Protein AF-0000000071357771 (afdb_homodimer)

Foldseek 3Di:
DAEEEEEEDELLLLLLQLQQVVLCVVAPVRHAYEYEYAFDDDPVDDPVVSVHHYHYLVNLPDDLPLVQQPDDRVQVRLLCVLVVVVSVCVVPHQQYKYKYAYSQKGFFHHCVVVVVLCVQFFKEWEFLEQDDDPDDALLVVCCQQANRTDVSIMMGHHDPLRVVVSVVQNVCSSHQQDPDRVVQHHGRHRVCNCVVVPGPRYHYDNQCLPADDDSYVVPWAWDDDPNFIATPDPVRGNGMYRQEQDDAPDQDSHPPPPDPPPNVVPRVVSSVVSNVSSVSSVVSVSVVRNPDDGPRRGHADPPPPGPCPCVSVVVPPPVPPPPD/DAEEEEEEDELLLLLLQLQQVVLCVVAPVRHAYEYEYAFDDDPVDDPVVSVHHYHYLVNLPDDLPLVQQPFFRVQVRLLCVLVVVVSVCVVPHQQYKYKYAYSNKGFFHHCVVVVVLCVQFFKEWEFLEQDDDPDDALLVVCCQQANRTDVSIMMGHHDPLRVVVSVVQNVCSSPQQDDDRVVQHHGRHRVCNCVVVPGPRYHYDNQCLPADDDSYVVPWAWDDDPNFIATPDPVRGNGMYRQEQDDAPDQDSHPPDPDPPPNVVVRVVSSVVSNVSSVSSVVSVSVVRNPDDGPRRGHADPVPPGPCVLVSVVVPPPVPPPPD

Structure (mmCIF, N/CA/C/O backbone):
data_AF-0000000071357771-model_v1
#
loop_
_entity.id
_entity.type
_entity.pdbx_description
1 polymer 'Glycosyl transferase'
#
loop_
_atom_site.group_PDB
_atom_site.id
_atom_site.type_symbol
_atom_site.label_atom_id
_atom_site.label_alt_id
_atom_site.label_comp_id
_atom_site.label_asym_id
_atom_site.label_entity_id
_atom_site.label_seq_id
_atom_site.pdbx_PDB_ins_code
_atom_site.Cartn_x
_atom_site.Cartn_y
_atom_site.Cartn_z
_atom_site.occupancy
_atom_site.B_iso_or_equiv
_atom_site.auth_seq_id
_atom_site.auth_comp_id
_atom_site.auth_asym_id
_atom_site.auth_atom_id
_atom_site.pdbx_PDB_model_num
ATOM 1 N N . MET A 1 1 ? -9.508 32.438 -7.82 1 89.81 1 MET A N 1
ATOM 2 C CA . MET A 1 1 ? -9.391 31.109 -7.25 1 89.81 1 MET A CA 1
ATOM 3 C C . MET A 1 1 ? -8.984 31.188 -5.781 1 89.81 1 MET A C 1
ATOM 5 O O . MET A 1 1 ? -7.984 31.812 -5.438 1 89.81 1 MET A O 1
ATOM 9 N N . SER A 1 2 ? -9.867 30.719 -4.891 1 96.31 2 SER A N 1
ATOM 10 C CA . SER A 1 2 ? -9.562 30.672 -3.465 1 96.31 2 SER A CA 1
ATOM 11 C C . SER A 1 2 ? -8.516 29.609 -3.15 1 96.31 2 SER A C 1
ATOM 13 O O . SER A 1 2 ? -8.562 28.516 -3.709 1 96.31 2 SER A O 1
ATOM 15 N N . LYS A 1 3 ? -7.551 30 -2.371 1 98.75 3 LYS A N 1
ATOM 16 C CA . LYS A 1 3 ? -6.535 29.062 -1.897 1 98.75 3 LYS A CA 1
ATOM 17 C C . LYS A 1 3 ? -6.59 28.922 -0.38 1 98.75 3 LYS A C 1
ATOM 19 O O . LYS A 1 3 ? -6.199 29.828 0.355 1 98.75 3 LYS A O 1
ATOM 24 N N . ILE A 1 4 ? -7.027 27.75 0.014 1 98.88 4 ILE A N 1
ATOM 25 C CA . ILE A 1 4 ? -7.27 27.5 1.43 1 98.88 4 ILE A CA 1
ATOM 26 C C . ILE A 1 4 ? -6.242 26.5 1.957 1 98.88 4 ILE A C 1
ATOM 28 O O . ILE A 1 4 ? -5.992 25.469 1.33 1 98.88 4 ILE A O 1
ATOM 32 N N . ILE A 1 5 ? -5.609 26.828 3.045 1 98.94 5 ILE A N 1
ATOM 33 C CA . ILE A 1 5 ? -4.773 25.891 3.801 1 98.94 5 ILE A CA 1
ATOM 34 C C . ILE A 1 5 ? -5.367 25.688 5.191 1 98.94 5 ILE A C 1
ATOM 36 O O . ILE A 1 5 ? -5.801 26.641 5.84 1 98.94 5 ILE A O 1
ATOM 40 N N . PHE A 1 6 ? -5.422 24.453 5.625 1 98.94 6 PHE A N 1
ATOM 41 C CA . PHE A 1 6 ? -5.863 24.25 7 1 98.94 6 PHE A CA 1
ATOM 42 C C . PHE A 1 6 ? -5.066 23.125 7.664 1 98.94 6 PHE A C 1
ATOM 44 O O . PHE A 1 6 ? -4.391 22.359 6.98 1 98.94 6 PHE A O 1
ATOM 51 N N . THR A 1 7 ? -5.047 23.109 8.93 1 98.94 7 THR A N 1
ATOM 52 C CA . THR A 1 7 ? -4.5 22.047 9.766 1 98.94 7 THR A CA 1
ATOM 53 C C . THR A 1 7 ? -5.523 21.594 10.797 1 98.94 7 THR A C 1
ATOM 55 O O . THR A 1 7 ? -6.59 22.188 10.93 1 98.94 7 THR A O 1
ATOM 58 N N . LEU A 1 8 ? -5.266 20.469 11.383 1 98.88 8 LEU A N 1
ATOM 59 C CA . LEU A 1 8 ? -6.125 19.906 12.414 1 98.88 8 LEU A CA 1
ATOM 60 C C . LEU A 1 8 ? -5.32 19.578 13.672 1 98.88 8 LEU A C 1
ATOM 62 O O . LEU A 1 8 ? -4.242 18.984 13.586 1 98.88 8 LEU A O 1
ATOM 66 N N . CYS A 1 9 ? -5.844 19.938 14.758 1 98.12 9 CYS A N 1
ATOM 67 C CA . CYS A 1 9 ? -5.215 19.516 16 1 98.12 9 CYS A CA 1
ATOM 68 C C . CYS A 1 9 ? -6.129 19.781 17.188 1 98.12 9 CYS A C 1
ATOM 70 O O . CYS A 1 9 ? -7.133 20.484 17.062 1 98.12 9 CYS A O 1
ATOM 72 N N . SER A 1 10 ? -5.828 19.141 18.25 1 98.25 10 SER A N 1
ATOM 73 C CA . SER A 1 10 ? -6.418 19.453 19.547 1 98.25 10 SER A CA 1
ATOM 74 C C . SER A 1 10 ? -5.633 20.547 20.266 1 98.25 10 SER A C 1
ATOM 76 O O . SER A 1 10 ? -4.598 21 19.766 1 98.25 10 SER A O 1
ATOM 78 N N . ASN A 1 11 ? -6.152 20.953 21.391 1 98.06 11 ASN A N 1
ATOM 79 C CA . ASN A 1 11 ? -5.582 22.078 22.125 1 98.06 11 ASN A CA 1
ATOM 80 C C . ASN A 1 11 ? -4.113 21.844 22.453 1 98.06 11 ASN A C 1
ATOM 82 O O . ASN A 1 11 ? -3.314 22.781 22.469 1 98.06 11 ASN A O 1
ATOM 86 N N . ASN A 1 12 ? -3.744 20.641 22.672 1 96.69 12 ASN A N 1
ATOM 87 C CA . ASN A 1 12 ? -2.404 20.312 23.141 1 96.69 12 ASN A CA 1
ATOM 88 C C . ASN A 1 12 ? -1.365 20.469 22.031 1 96.69 12 ASN A C 1
ATOM 90 O O . ASN A 1 12 ? -0.162 20.391 22.297 1 96.69 12 ASN A O 1
ATOM 94 N N . TYR A 1 13 ? -1.82 20.781 20.797 1 97.12 13 TYR A N 1
ATOM 95 C CA . TYR A 1 13 ? -0.889 20.859 19.672 1 97.12 13 TYR A CA 1
ATOM 96 C C . TYR A 1 13 ? -0.92 22.25 19.047 1 97.12 13 TYR A C 1
ATOM 98 O O . TYR A 1 13 ? -0.437 22.453 17.922 1 97.12 13 TYR A O 1
ATOM 106 N N . LEU A 1 14 ? -1.442 23.219 19.734 1 98.25 14 LEU A N 1
ATOM 107 C CA . LEU A 1 14 ? -1.667 24.547 19.172 1 98.25 14 LEU A CA 1
ATOM 108 C C . LEU A 1 14 ? -0.347 25.281 18.969 1 98.25 14 LEU A C 1
ATOM 110 O O . LEU A 1 14 ? -0.247 26.172 18.125 1 98.25 14 LEU A O 1
ATOM 114 N N . ALA A 1 15 ? 0.716 24.922 19.734 1 97.88 15 ALA A N 1
ATOM 115 C CA . ALA A 1 15 ? 2.025 25.516 19.5 1 97.88 15 ALA A CA 1
ATOM 116 C C . ALA A 1 15 ? 2.537 25.172 18.094 1 97.88 15 ALA A C 1
ATOM 118 O O . ALA A 1 15 ? 3.072 26.031 17.391 1 97.88 15 ALA A O 1
ATOM 119 N N . HIS A 1 16 ? 2.332 23.906 17.734 1 98.25 16 HIS A N 1
ATOM 120 C CA . HIS A 1 16 ? 2.725 23.453 16.406 1 98.25 16 HIS A CA 1
ATOM 121 C C . HIS A 1 16 ? 1.923 24.156 15.312 1 98.25 16 HIS A C 1
ATOM 123 O O . HIS A 1 16 ? 2.492 24.656 14.336 1 98.25 16 HIS A O 1
ATOM 129 N N . ALA A 1 17 ? 0.675 24.266 15.539 1 98.75 17 ALA A N 1
ATOM 130 C CA . ALA A 1 17 ? -0.207 24.922 14.57 1 98.75 17 ALA A CA 1
ATOM 131 C C . ALA A 1 17 ? 0.162 26.391 14.391 1 98.75 17 ALA A C 1
ATOM 133 O O . ALA A 1 17 ? 0.101 26.906 13.281 1 98.75 17 ALA A O 1
ATOM 134 N N . ARG A 1 18 ? 0.498 27.016 15.461 1 98.5 18 ARG A N 1
ATOM 135 C CA . ARG A 1 18 ? 0.896 28.422 15.414 1 98.5 18 ARG A CA 1
ATOM 136 C C . ARG A 1 18 ? 2.139 28.609 14.555 1 98.5 18 ARG A C 1
ATOM 138 O O . ARG A 1 18 ? 2.203 29.531 13.742 1 98.5 18 ARG A O 1
ATOM 145 N N . ILE A 1 19 ? 3.1 27.75 14.727 1 98.62 19 ILE A N 1
ATOM 146 C CA . ILE A 1 19 ? 4.336 27.828 13.961 1 98.62 19 ILE A CA 1
ATOM 147 C C . ILE A 1 19 ? 4.039 27.609 12.477 1 98.62 19 ILE A C 1
ATOM 149 O O . ILE A 1 19 ? 4.57 28.328 11.625 1 98.62 19 ILE A O 1
ATOM 153 N N . LEU A 1 20 ? 3.199 26.625 12.18 1 98.88 20 LEU A N 1
ATOM 154 C CA . LEU A 1 20 ? 2.768 26.438 10.797 1 98.88 20 LEU A CA 1
ATOM 155 C C . LEU A 1 20 ? 2.133 27.703 10.25 1 98.88 20 LEU A C 1
ATOM 157 O O . LEU A 1 20 ? 2.508 28.172 9.172 1 98.88 20 LEU A O 1
ATOM 161 N N . GLY A 1 21 ? 1.25 28.297 10.969 1 98.75 21 GLY A N 1
ATOM 162 C CA . GLY A 1 21 ? 0.595 29.531 10.547 1 98.75 21 GLY A CA 1
ATOM 163 C C . GLY A 1 21 ? 1.565 30.656 10.281 1 98.75 21 GLY A C 1
ATOM 164 O O . GLY A 1 21 ? 1.44 31.375 9.281 1 98.75 21 GLY A O 1
ATOM 165 N N . GLU A 1 22 ? 2.498 30.844 11.18 1 98.5 22 GLU A N 1
ATOM 166 C CA . GLU A 1 22 ? 3.504 31.891 11.023 1 98.5 22 GLU A CA 1
ATOM 167 C C . GLU A 1 22 ? 4.332 31.688 9.766 1 98.5 22 GLU A C 1
ATOM 169 O O . GLU A 1 22 ? 4.629 32.656 9.039 1 98.5 22 GLU A O 1
ATOM 174 N N . SER A 1 23 ? 4.676 30.469 9.531 1 98.75 23 SER A N 1
ATOM 175 C CA . SER A 1 23 ? 5.457 30.172 8.336 1 98.75 23 SER A CA 1
ATOM 176 C C . SER A 1 23 ? 4.633 30.406 7.07 1 98.75 23 SER A C 1
ATOM 178 O O . SER A 1 23 ? 5.168 30.859 6.055 1 98.75 23 SER A O 1
ATOM 180 N N . LEU A 1 24 ? 3.379 30.125 7.113 1 98.81 24 LEU A N 1
ATOM 181 C CA . LEU A 1 24 ? 2.506 30.328 5.961 1 98.81 24 LEU A CA 1
ATOM 182 C C . LEU A 1 24 ? 2.295 31.812 5.68 1 98.81 24 LEU A C 1
ATOM 184 O O . LEU A 1 24 ? 2.158 32.219 4.523 1 98.81 24 LEU A O 1
ATOM 188 N N . ARG A 1 25 ? 2.262 32.594 6.715 1 98.19 25 ARG A N 1
ATOM 189 C CA . ARG A 1 25 ? 2.135 34.031 6.531 1 98.19 25 ARG A CA 1
ATOM 190 C C . ARG A 1 25 ? 3.299 34.594 5.715 1 98.19 25 ARG A C 1
ATOM 192 O O . ARG A 1 25 ? 3.119 35.5 4.91 1 98.19 25 ARG A O 1
ATOM 199 N N . VAL A 1 26 ? 4.391 34.031 5.879 1 98.12 26 VAL A N 1
ATOM 200 C CA . VAL A 1 26 ? 5.602 34.469 5.207 1 98.12 26 VAL A CA 1
ATOM 201 C C . VAL A 1 26 ? 5.656 33.906 3.793 1 98.12 26 VAL A C 1
ATOM 203 O O . VAL A 1 26 ? 5.926 34.625 2.832 1 98.12 26 VAL A O 1
ATOM 206 N N . HIS A 1 27 ? 5.328 32.656 3.629 1 98.62 27 HIS A N 1
ATOM 207 C CA . HIS A 1 27 ? 5.688 31.953 2.402 1 98.62 27 HIS A CA 1
ATOM 208 C C . HIS A 1 27 ? 4.461 31.703 1.528 1 98.62 27 HIS A C 1
ATOM 210 O O . HIS A 1 27 ? 4.594 31.328 0.364 1 98.62 27 HIS A O 1
ATOM 216 N N . ALA A 1 28 ? 3.285 31.906 2.123 1 98.5 28 ALA A N 1
ATOM 217 C CA . ALA A 1 28 ? 2.047 31.719 1.372 1 98.5 28 ALA A CA 1
ATOM 218 C C . ALA A 1 28 ? 1.056 32.844 1.658 1 98.5 28 ALA A C 1
ATOM 220 O O . ALA A 1 28 ? -0.096 32.594 2.018 1 98.5 28 ALA A O 1
ATOM 221 N N . PRO A 1 29 ? 1.434 34.062 1.367 1 97.56 29 PRO A N 1
ATOM 222 C CA . PRO A 1 29 ? 0.57 35.188 1.707 1 97.56 29 PRO A CA 1
ATOM 223 C C . PRO A 1 29 ? -0.703 35.219 0.865 1 97.56 29 PRO A C 1
ATOM 225 O O . PRO A 1 29 ? -1.664 35.906 1.229 1 97.56 29 PRO A O 1
ATOM 228 N N . ASP A 1 30 ? -0.724 34.531 -0.19 1 97.44 30 ASP A N 1
ATOM 229 C CA . ASP A 1 30 ? -1.882 34.531 -1.079 1 97.44 30 ASP A CA 1
ATOM 230 C C . ASP A 1 30 ? -2.9 33.469 -0.651 1 97.44 30 ASP A C 1
ATOM 232 O O . ASP A 1 30 ? -3.955 33.344 -1.274 1 97.44 30 ASP A O 1
ATOM 236 N N . CYS A 1 31 ? -2.602 32.719 0.423 1 98.56 31 CYS A N 1
ATOM 237 C CA . CYS A 1 31 ? -3.494 31.688 0.921 1 98.56 31 CYS A CA 1
ATOM 238 C C . CYS A 1 31 ? -4.156 32.125 2.227 1 98.56 31 CYS A C 1
ATOM 240 O O . CYS A 1 31 ? -3.625 32.969 2.947 1 98.56 31 CYS A O 1
ATOM 242 N N . GLN A 1 32 ? -5.328 31.594 2.42 1 98.62 32 GLN A N 1
ATOM 243 C CA . GLN A 1 32 ? -5.996 31.734 3.709 1 98.62 32 GLN A CA 1
ATOM 244 C C . GLN A 1 32 ? -5.754 30.516 4.59 1 98.62 32 GLN A C 1
ATOM 246 O O . GLN A 1 32 ? -5.918 29.375 4.141 1 98.62 32 GLN A O 1
ATOM 251 N N . PHE A 1 33 ? -5.363 30.797 5.828 1 98.75 33 PHE A N 1
ATOM 252 C CA . PHE A 1 33 ? -5.016 29.703 6.73 1 98.75 33 PHE A CA 1
ATOM 253 C C . PHE A 1 33 ? -6.07 29.547 7.816 1 98.75 33 PHE A C 1
ATOM 255 O O . PHE A 1 33 ? -6.523 30.531 8.398 1 98.75 33 PHE A O 1
ATOM 262 N N . TYR A 1 34 ? -6.492 28.281 8.07 1 98.94 34 TYR A N 1
ATOM 263 C CA . TYR A 1 34 ? -7.477 27.922 9.086 1 98.94 34 TYR A CA 1
ATOM 264 C C . TYR A 1 34 ? -6.945 26.828 10 1 98.94 34 TYR A C 1
ATOM 266 O O . TYR A 1 34 ? -6.137 26 9.586 1 98.94 34 TYR A O 1
ATOM 274 N N . ILE A 1 35 ? -7.387 26.859 11.258 1 98.94 35 ILE A N 1
ATOM 275 C CA . ILE A 1 35 ? -7.125 25.781 12.195 1 98.94 35 ILE A CA 1
ATOM 276 C C . ILE A 1 35 ? -8.43 25.062 12.539 1 98.94 35 ILE A C 1
ATOM 278 O O . ILE A 1 35 ? -9.336 25.672 13.125 1 98.94 35 ILE A O 1
ATOM 282 N N . GLY A 1 36 ? -8.555 23.844 12.094 1 98.88 36 GLY A N 1
ATOM 283 C CA . GLY A 1 36 ? -9.633 23 12.602 1 98.88 36 GLY A CA 1
ATOM 284 C C . GLY A 1 36 ? -9.367 22.484 14 1 98.88 36 GLY A C 1
ATOM 285 O O . GLY A 1 36 ? -8.414 21.734 14.219 1 98.88 36 GLY A O 1
ATOM 286 N N . LEU A 1 37 ? -10.18 22.891 14.914 1 98.88 37 LEU A N 1
ATOM 287 C CA . LEU A 1 37 ? -10.008 22.469 16.312 1 98.88 37 LEU A CA 1
ATOM 288 C C . LEU A 1 37 ? -10.773 21.188 16.594 1 98.88 37 LEU A C 1
ATOM 290 O O . LEU A 1 37 ? -12.008 21.188 16.609 1 98.88 37 LEU A O 1
ATOM 294 N N . VAL A 1 38 ? -10.031 20.172 16.828 1 98.62 38 VAL A N 1
ATOM 295 C CA . VAL A 1 38 ? -10.609 18.875 17.172 1 98.62 38 VAL A CA 1
ATOM 296 C C . VAL A 1 38 ? -10.586 18.672 18.688 1 98.62 38 VAL A C 1
ATOM 298 O O . VAL A 1 38 ? -9.898 17.781 19.188 1 98.62 38 VAL A O 1
ATOM 301 N N . ASP A 1 39 ? -11.25 19.484 19.297 1 98.38 39 ASP A N 1
ATOM 302 C CA . ASP A 1 39 ? -11.367 19.578 20.75 1 98.38 39 ASP A CA 1
ATOM 303 C C . ASP A 1 39 ? -12.484 20.531 21.141 1 98.38 39 ASP A C 1
ATOM 305 O O . ASP A 1 39 ? -13.141 21.125 20.281 1 98.38 39 ASP A O 1
ATOM 309 N N . GLU A 1 40 ? -12.711 20.609 22.484 1 98 40 GLU A N 1
ATOM 310 C CA . GLU A 1 40 ? -13.602 21.641 23.016 1 98 40 GLU A CA 1
ATOM 311 C C . GLU A 1 40 ? -12.852 22.953 23.234 1 98 40 GLU A C 1
ATOM 313 O O . GLU A 1 40 ? -11.625 22.969 23.375 1 98 40 GLU A O 1
ATOM 318 N N . TRP A 1 41 ? -13.648 24.062 23.156 1 98 41 TRP A N 1
ATOM 319 C CA . TRP A 1 41 ? -13.047 25.328 23.547 1 98 41 TRP A CA 1
ATOM 320 C C . TRP A 1 41 ? -12.508 25.266 24.969 1 98 41 TRP A C 1
ATOM 322 O O . TRP A 1 41 ? -13.156 24.703 25.859 1 98 41 TRP A O 1
ATOM 332 N N . ASP A 1 42 ? -11.336 25.766 25.156 1 97.56 42 ASP A N 1
ATOM 333 C CA . ASP A 1 42 ? -10.719 25.906 26.469 1 97.56 42 ASP A CA 1
ATOM 334 C C . ASP A 1 42 ? -10.641 27.375 26.891 1 97.56 42 ASP A C 1
ATOM 336 O O . ASP A 1 42 ? -10 28.188 26.234 1 97.56 42 ASP A O 1
ATOM 340 N N . VAL A 1 43 ? -11.18 27.703 28 1 96.31 43 VAL A N 1
ATOM 341 C CA . VAL A 1 43 ? -11.305 29.078 28.469 1 96.31 43 VAL A CA 1
ATOM 342 C C . VAL A 1 43 ? -9.922 29.641 28.766 1 96.31 43 VAL A C 1
ATOM 344 O O . VAL A 1 43 ? -9.734 30.859 28.75 1 96.31 43 VAL A O 1
ATOM 347 N N . ALA A 1 44 ? -9.031 28.766 29 1 96.19 44 ALA A N 1
ATOM 348 C CA . ALA A 1 44 ? -7.684 29.203 29.344 1 96.19 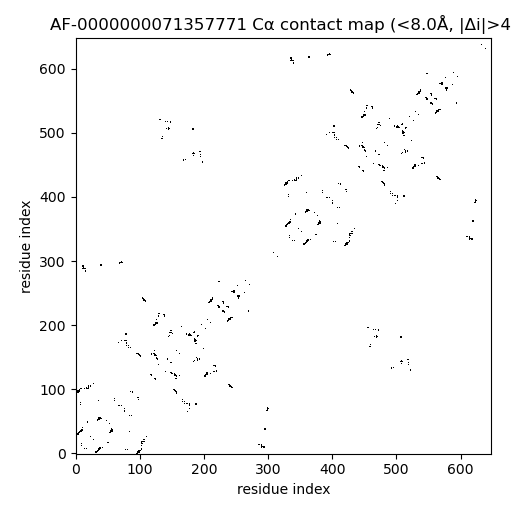44 ALA A CA 1
ATOM 349 C C . ALA A 1 44 ? -6.914 29.656 28.094 1 96.19 44 ALA A C 1
ATOM 351 O O . ALA A 1 44 ? -5.863 30.281 28.203 1 96.19 44 ALA A O 1
ATOM 352 N N . ILE A 1 45 ? -7.445 29.359 26.953 1 97.56 45 ILE A N 1
ATOM 353 C CA . ILE A 1 45 ? -6.723 29.609 25.719 1 97.56 45 ILE A CA 1
ATOM 354 C C . ILE A 1 45 ? -7.324 30.828 25 1 97.56 45 ILE A C 1
ATOM 356 O O . ILE A 1 45 ? -8.547 30.906 24.844 1 97.56 45 ILE A O 1
ATOM 360 N N . ASP A 1 46 ? -6.477 31.797 24.625 1 97.38 46 ASP A N 1
ATOM 361 C CA . ASP A 1 46 ? -6.883 32.875 23.734 1 97.38 46 ASP A CA 1
ATOM 362 C C . ASP A 1 46 ? -6.695 32.469 22.266 1 97.38 46 ASP A C 1
ATOM 364 O O . ASP A 1 46 ? -5.641 32.719 21.688 1 97.38 46 ASP A O 1
ATOM 368 N N . TYR A 1 47 ? -7.711 31.984 21.672 1 97.88 47 TYR A N 1
ATOM 369 C CA . TYR A 1 47 ? -7.633 31.453 20.312 1 97.88 47 TYR A CA 1
ATOM 370 C C . TYR A 1 47 ? -7.383 32.594 19.312 1 97.88 47 TYR A C 1
ATOM 372 O O . TYR A 1 47 ? -6.898 32.344 18.203 1 97.88 47 TYR A O 1
ATOM 380 N N . ASN A 1 48 ? -7.703 33.781 19.609 1 96.06 48 ASN A N 1
ATOM 381 C CA . ASN A 1 48 ? -7.469 34.906 18.719 1 96.06 48 ASN A CA 1
ATOM 382 C C . ASN A 1 48 ? -5.977 35.188 18.531 1 96.06 48 ASN A C 1
ATOM 384 O O . ASN A 1 48 ? -5.566 35.719 17.516 1 96.06 48 ASN A O 1
ATOM 388 N N . SER A 1 49 ? -5.227 34.75 19.469 1 95.56 49 SER A N 1
ATOM 389 C CA . SER A 1 49 ? -3.787 35 19.422 1 95.56 49 SER A CA 1
ATOM 390 C C . SER A 1 49 ? -3.107 34.125 18.391 1 95.56 49 SER A C 1
ATOM 392 O O . SER A 1 49 ? -1.953 34.344 18.031 1 95.56 49 SER A O 1
ATOM 394 N N . LEU A 1 50 ? -3.809 33.156 17.859 1 96.75 5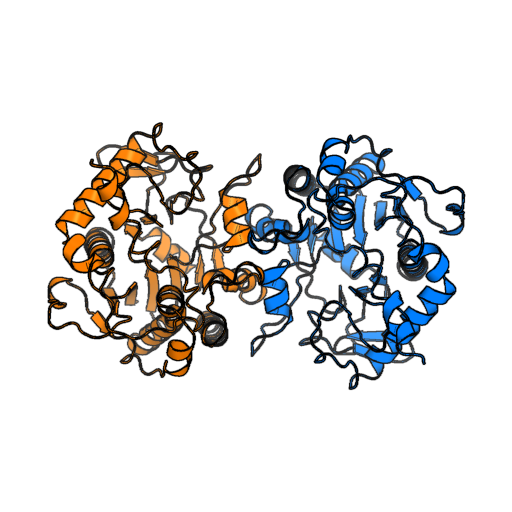0 LEU A N 1
ATOM 395 C CA . LEU A 1 50 ? -3.242 32.219 16.891 1 96.75 50 LEU A CA 1
ATOM 396 C C . LEU A 1 50 ? -3.178 32.844 15.5 1 96.75 50 LEU A C 1
ATOM 398 O O . LEU A 1 50 ? -2.572 32.281 14.594 1 96.75 50 LEU A O 1
ATOM 402 N N . ASN A 1 51 ? -3.768 34 15.281 1 94.69 51 ASN A N 1
ATOM 403 C CA . ASN A 1 51 ? -3.779 34.75 14.031 1 94.69 51 ASN A CA 1
ATOM 404 C C . ASN A 1 51 ? -4.305 33.906 12.875 1 94.69 51 ASN A C 1
ATOM 406 O O . ASN A 1 51 ? -3.719 33.875 11.789 1 94.69 51 ASN A O 1
ATOM 410 N N . ALA A 1 52 ? -5.191 33.062 13.109 1 97.94 52 ALA A N 1
ATOM 411 C CA . ALA A 1 52 ? -5.934 32.219 12.156 1 97.94 52 ALA A CA 1
ATOM 412 C C . ALA A 1 52 ? -7.367 32 12.633 1 97.94 52 ALA A C 1
ATOM 414 O O . ALA A 1 52 ? -7.633 31.984 13.836 1 97.94 52 ALA A O 1
ATOM 415 N N . GLU A 1 53 ? -8.273 31.938 11.656 1 98.25 53 GLU A N 1
ATOM 416 C CA . GLU A 1 53 ? -9.617 31.516 12.047 1 98.25 53 GLU A CA 1
ATOM 417 C C . GLU A 1 53 ? -9.625 30.078 12.539 1 98.25 53 GLU A C 1
ATOM 419 O O . GLU A 1 53 ? -9.102 29.188 11.867 1 98.25 53 GLU A O 1
ATOM 424 N N . VAL A 1 54 ? -10.156 29.891 13.742 1 98.81 54 VAL A N 1
ATOM 425 C CA . VAL A 1 54 ? -10.266 28.562 14.336 1 98.81 54 VAL A CA 1
ATOM 426 C C . VAL A 1 54 ? -11.688 28.031 14.156 1 98.81 54 VAL A C 1
ATOM 428 O O . VAL A 1 54 ? -12.656 28.703 14.523 1 98.81 54 VAL A O 1
ATOM 431 N N . ILE A 1 55 ? -11.797 26.891 13.516 1 98.81 55 ILE A N 1
ATOM 432 C CA . ILE A 1 55 ? -13.086 26.25 13.25 1 98.81 55 ILE A CA 1
ATOM 433 C C . ILE A 1 55 ? -13.211 24.969 14.062 1 98.81 55 ILE A C 1
ATOM 435 O O . ILE A 1 55 ? -12.477 24.016 13.828 1 98.81 55 ILE A O 1
ATOM 439 N N . LYS A 1 56 ? -14.125 24.969 14.969 1 98.69 56 LYS A N 1
ATOM 440 C CA . LYS A 1 56 ? -14.312 23.797 15.82 1 98.69 56 LYS A CA 1
ATOM 441 C C . LYS A 1 56 ? -14.945 22.656 15.039 1 98.69 56 LYS A C 1
ATOM 443 O O . LYS A 1 56 ? -15.812 22.875 14.188 1 98.69 56 LYS A O 1
ATOM 448 N N . TYR A 1 57 ? -14.633 21.406 15.367 1 98.5 57 TYR A N 1
ATOM 449 C CA . TYR A 1 57 ? -14.953 20.219 14.586 1 98.5 57 TYR A CA 1
ATOM 450 C C . TYR A 1 57 ? -16.469 20.062 14.453 1 98.5 57 TYR A C 1
ATOM 452 O O . TYR A 1 57 ? -16.953 19.531 13.445 1 98.5 57 TYR A O 1
ATOM 460 N N . ASP A 1 58 ? -17.203 20.406 15.414 1 97.88 58 ASP A N 1
ATOM 461 C CA . ASP A 1 58 ? -18.625 20.109 15.422 1 97.88 58 ASP A CA 1
ATOM 462 C C . ASP A 1 58 ? -19.422 21.266 14.812 1 97.88 58 ASP A C 1
ATOM 464 O O . ASP A 1 58 ? -20.656 21.312 14.93 1 97.88 58 ASP A O 1
ATOM 468 N N . THR A 1 59 ? -18.75 22.219 14.188 1 98.31 59 THR A N 1
ATOM 469 C CA . THR A 1 59 ? -19.422 23.344 13.562 1 98.31 59 THR A CA 1
ATOM 470 C C . THR A 1 59 ? -19.406 23.219 12.047 1 98.31 59 THR A C 1
ATOM 472 O O . THR A 1 59 ? -19.844 24.125 11.336 1 98.31 59 THR A O 1
ATOM 475 N N . ILE A 1 60 ? -18.969 22.094 11.555 1 98.38 60 ILE A N 1
ATOM 476 C CA . ILE A 1 60 ? -18.812 21.984 10.109 1 98.38 60 ILE A CA 1
ATOM 477 C C . ILE A 1 60 ? -19.984 21.219 9.516 1 98.38 60 ILE A C 1
ATOM 479 O O . ILE A 1 60 ? -19.891 20.703 8.391 1 98.38 60 ILE A O 1
ATOM 483 N N . GLY A 1 61 ? -21.016 21.016 10.211 1 97.12 61 GLY A N 1
ATOM 484 C CA . GLY A 1 61 ? -22.266 20.484 9.695 1 97.12 61 GLY A CA 1
ATOM 485 C C . GLY A 1 61 ? -22.297 18.969 9.641 1 97.12 61 GLY A C 1
ATOM 486 O O . GLY A 1 61 ? -23 18.391 8.805 1 97.12 61 GLY A O 1
ATOM 487 N N . ARG A 1 62 ? -21.469 18.328 10.445 1 97.25 62 ARG A N 1
ATOM 488 C CA . ARG A 1 62 ? -21.422 16.875 10.492 1 97.25 62 ARG A CA 1
ATOM 489 C C . ARG A 1 62 ? -21.594 16.359 11.914 1 97.25 62 ARG A C 1
ATOM 491 O O . ARG A 1 62 ? -21.297 17.078 12.875 1 97.25 62 ARG A O 1
ATOM 498 N N . ASP A 1 63 ? -22.094 15.148 12 1 97.12 63 ASP A N 1
ATOM 499 C CA . ASP A 1 63 ? -22.219 14.469 13.289 1 97.12 63 ASP A CA 1
ATOM 500 C C . ASP A 1 63 ? -21.109 13.43 13.469 1 97.12 63 ASP A C 1
ATOM 502 O O . ASP A 1 63 ? -21.047 12.453 12.727 1 97.12 63 ASP A O 1
ATOM 506 N N . PHE A 1 64 ? -20.328 13.648 14.516 1 98 64 PHE A N 1
ATOM 507 C CA . PHE A 1 64 ? -19.172 12.781 14.703 1 98 64 PHE A CA 1
ATOM 508 C C . PHE A 1 64 ? -19.344 11.891 15.93 1 98 64 PHE A C 1
ATOM 510 O O . PHE A 1 64 ? -18.391 11.297 16.422 1 98 64 PHE A O 1
ATOM 517 N N . THR A 1 65 ? -20.562 11.805 16.422 1 96.56 65 THR A N 1
ATOM 518 C CA . THR A 1 65 ? -20.812 11.078 17.656 1 96.56 65 THR A CA 1
ATOM 519 C C . THR A 1 65 ? -20.344 9.633 17.531 1 96.56 65 THR A C 1
ATOM 521 O O . THR A 1 65 ? -19.672 9.117 18.438 1 96.56 65 THR A O 1
ATOM 524 N N . SER A 1 66 ? -20.672 9.016 16.453 1 96.19 66 SER A N 1
ATOM 525 C CA . SER A 1 66 ? -20.266 7.633 16.234 1 96.19 66 SER A CA 1
ATOM 526 C C . SER A 1 66 ? -18.75 7.5 16.188 1 96.19 66 SER A C 1
ATOM 528 O O . SER A 1 66 ? -18.188 6.59 16.797 1 96.19 66 SER A O 1
ATOM 530 N N . MET A 1 67 ? -18.109 8.367 15.555 1 97.69 67 MET A N 1
ATOM 531 C CA . MET A 1 67 ? -16.656 8.336 15.43 1 97.69 67 MET A CA 1
ATOM 532 C C . MET A 1 67 ? -15.992 8.57 16.781 1 97.69 67 MET A C 1
ATOM 534 O O . MET A 1 67 ? -15.008 7.898 17.125 1 97.69 67 MET A O 1
ATOM 538 N N . LEU A 1 68 ? -16.562 9.477 17.547 1 96.69 68 LEU A N 1
ATOM 539 C CA . LEU A 1 68 ? -15.992 9.812 18.844 1 96.69 68 LEU A CA 1
ATOM 540 C C . LEU A 1 68 ? -16.109 8.633 19.797 1 96.69 68 LEU A C 1
ATOM 542 O O . LEU A 1 68 ? -15.305 8.5 20.734 1 96.69 68 LEU A O 1
ATOM 546 N N . SER A 1 69 ? -17.047 7.738 19.547 1 95.44 69 SER A N 1
ATOM 547 C CA . SER A 1 69 ? -17.25 6.574 20.406 1 95.44 69 SER A CA 1
ATOM 548 C C . SER A 1 69 ? -16.234 5.48 20.094 1 95.44 69 SER A C 1
ATOM 550 O O . SER A 1 69 ? -16.078 4.527 20.859 1 95.44 69 SER A O 1
ATOM 552 N N . ARG A 1 70 ? -15.406 5.66 19 1 95.5 70 ARG A N 1
ATOM 553 C CA . ARG A 1 70 ? -14.562 4.531 18.609 1 95.5 70 ARG A CA 1
ATOM 554 C C . ARG A 1 70 ? -13.125 4.969 18.391 1 95.5 70 ARG A C 1
ATOM 556 O O . ARG A 1 70 ? -12.211 4.137 18.359 1 95.5 70 ARG A O 1
ATOM 563 N N . TYR A 1 71 ? -12.891 6.234 18.3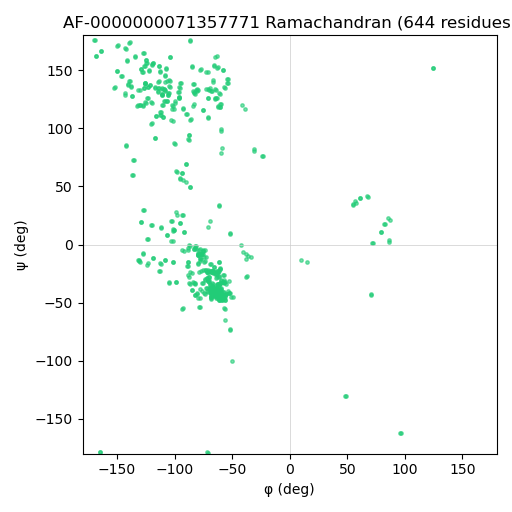12 1 97.62 71 TYR A N 1
ATOM 564 C CA . TYR A 1 71 ? -11.562 6.699 17.922 1 97.62 71 TYR A CA 1
ATOM 565 C C . TYR A 1 71 ? -10.852 7.359 19.109 1 97.62 71 TYR A C 1
ATOM 567 O O . TYR A 1 71 ? -11.469 8.102 19.875 1 97.62 71 TYR A O 1
ATOM 575 N N . ASN A 1 72 ? -9.555 6.98 19.297 1 96.31 72 ASN A N 1
ATOM 576 C CA . ASN A 1 72 ? -8.711 7.773 20.172 1 96.31 72 ASN A CA 1
ATOM 577 C C . ASN A 1 72 ? -8.367 9.125 19.547 1 96.31 72 ASN A C 1
ATOM 579 O O . ASN A 1 72 ? -8.836 9.453 18.469 1 96.31 72 ASN A O 1
ATOM 583 N N . ILE A 1 73 ? -7.59 9.93 20.266 1 95.31 73 ILE A N 1
ATOM 584 C CA . ILE A 1 73 ? -7.336 11.312 19.875 1 95.31 73 ILE A CA 1
ATOM 585 C C . ILE A 1 73 ? -6.629 11.352 18.516 1 95.31 73 ILE A C 1
ATOM 587 O O . ILE A 1 73 ? -6.953 12.18 17.672 1 95.31 73 ILE A O 1
ATOM 591 N N . ILE A 1 74 ? -5.664 10.469 18.25 1 95.69 74 ILE A N 1
ATOM 592 C CA . ILE A 1 74 ? -4.906 10.461 17.016 1 95.69 74 ILE A CA 1
ATOM 593 C C . ILE A 1 74 ? -5.82 10.055 15.859 1 95.69 74 ILE A C 1
ATOM 595 O O . ILE A 1 74 ? -5.855 10.719 14.82 1 95.69 74 ILE A O 1
ATOM 599 N N . GLU A 1 75 ? -6.586 8.984 16.094 1 98.12 75 GLU A N 1
ATOM 600 C CA . GLU A 1 75 ? -7.496 8.461 15.094 1 98.12 75 GLU A CA 1
ATOM 601 C C . GLU A 1 75 ? -8.562 9.484 14.719 1 98.12 75 GLU A C 1
ATOM 603 O O . GLU A 1 75 ? -8.812 9.719 13.531 1 98.12 75 GLU A O 1
ATOM 608 N N . PHE A 1 76 ? -9.117 10.18 15.672 1 98.38 76 PHE A N 1
ATOM 609 C CA . PHE A 1 76 ? -10.195 11.117 15.398 1 98.38 76 PHE A CA 1
ATOM 610 C C . PHE A 1 76 ? -9.664 12.367 14.711 1 98.38 76 PHE A C 1
ATOM 612 O O . PHE A 1 76 ? -10.266 12.867 13.758 1 98.38 76 PHE A O 1
ATOM 619 N N . ASN A 1 77 ? -8.539 12.883 15.164 1 98.25 77 ASN A N 1
ATOM 620 C CA . ASN A 1 77 ? -7.93 14.039 14.508 1 98.25 77 ASN A CA 1
ATOM 621 C C . ASN A 1 77 ? -7.66 13.773 13.031 1 98.25 77 ASN A C 1
ATOM 623 O O . ASN A 1 77 ? -7.742 14.688 12.211 1 98.25 77 ASN A O 1
ATOM 627 N N . THR A 1 78 ? -7.359 12.523 12.734 1 98.38 78 THR A N 1
ATOM 628 C CA . THR A 1 78 ? -7.051 12.148 11.359 1 98.38 78 THR A CA 1
ATOM 629 C C . THR A 1 78 ? -8.328 11.875 10.57 1 98.38 78 THR A C 1
ATOM 631 O O . THR A 1 78 ? -8.422 12.219 9.391 1 98.38 78 THR A O 1
ATOM 634 N N . ALA A 1 79 ? -9.32 11.383 11.227 1 98.75 79 ALA A N 1
ATOM 635 C CA . ALA A 1 79 ? -10.539 10.914 10.578 1 98.75 79 ALA A CA 1
ATOM 636 C C . ALA A 1 79 ? -11.359 12.086 10.039 1 98.75 79 ALA A C 1
ATOM 638 O O . ALA A 1 79 ? -12.062 11.945 9.039 1 98.75 79 ALA A O 1
ATOM 639 N N . VAL A 1 80 ? -11.312 13.203 10.672 1 98.81 80 VAL A N 1
ATOM 640 C CA . VAL A 1 80 ? -12.203 14.305 10.32 1 98.81 80 VAL A CA 1
ATOM 641 C C . VAL A 1 80 ? -11.617 15.078 9.141 1 98.81 80 VAL A C 1
ATOM 643 O O . VAL A 1 80 ? -12.266 15.984 8.609 1 98.81 80 VAL A O 1
ATOM 646 N N . LYS A 1 81 ? -10.453 14.75 8.672 1 98.88 81 LYS A N 1
ATOM 647 C CA . LYS A 1 81 ? -9.711 15.477 7.645 1 98.88 81 LYS A CA 1
ATOM 648 C C . LYS A 1 81 ? -10.547 15.625 6.371 1 98.88 81 LYS A C 1
ATOM 650 O O . LYS A 1 81 ? -10.773 16.734 5.898 1 98.88 81 LYS A O 1
ATOM 655 N N . PRO A 1 82 ? -11.039 14.539 5.793 1 98.94 82 PRO A N 1
ATOM 656 C CA . PRO A 1 82 ? -11.789 14.727 4.551 1 98.94 82 PRO A CA 1
ATOM 657 C C . PRO A 1 82 ? -13.102 15.484 4.762 1 98.94 82 PRO A C 1
ATOM 659 O O . PRO A 1 82 ? -13.594 16.141 3.84 1 98.94 82 PRO A O 1
ATOM 662 N N . TYR A 1 83 ? -13.648 15.453 5.941 1 98.88 83 TYR A N 1
ATOM 663 C CA . TYR A 1 83 ? -14.859 16.203 6.242 1 98.88 83 TYR A CA 1
ATOM 664 C C . TYR A 1 83 ? -14.594 17.703 6.238 1 98.88 83 TYR A C 1
ATOM 666 O O . TYR A 1 83 ? -15.414 18.484 5.762 1 98.88 83 TYR A O 1
ATOM 674 N N . PHE A 1 84 ? -13.445 18.078 6.758 1 98.94 84 PHE A N 1
ATOM 675 C CA . PHE A 1 84 ? -13.062 19.484 6.711 1 98.94 84 PHE A CA 1
ATOM 676 C C . PHE A 1 84 ? -12.797 19.922 5.273 1 98.94 84 PHE A C 1
ATOM 678 O O . PHE A 1 84 ? -13.141 21.047 4.895 1 98.94 84 PHE A O 1
ATOM 685 N N . ILE A 1 85 ? -12.188 19.062 4.508 1 98.94 85 ILE A N 1
ATOM 686 C CA . ILE A 1 85 ? -11.969 19.391 3.104 1 98.94 85 ILE A CA 1
ATOM 687 C C . ILE A 1 85 ? -13.305 19.656 2.414 1 98.94 85 ILE A C 1
ATOM 689 O O . ILE A 1 85 ? -13.461 20.656 1.711 1 98.94 85 ILE A O 1
ATOM 693 N N . ASP A 1 86 ? -14.219 18.766 2.646 1 98.81 86 ASP A N 1
ATOM 694 C CA . ASP A 1 86 ? -15.555 18.938 2.092 1 98.81 86 ASP A CA 1
ATOM 695 C C . ASP A 1 86 ? -16.188 20.25 2.547 1 98.81 86 ASP A C 1
ATOM 697 O O . ASP A 1 86 ? -16.781 20.969 1.745 1 98.81 86 ASP A O 1
ATOM 701 N N . TYR A 1 87 ? -16.047 20.578 3.781 1 98.81 87 TYR A N 1
ATOM 702 C CA . TYR A 1 87 ? -16.562 21.812 4.348 1 98.81 87 TYR A CA 1
ATOM 703 C C . TYR A 1 87 ? -16.016 23.031 3.605 1 98.81 87 TYR A C 1
ATOM 705 O O . TYR A 1 87 ? -16.766 23.938 3.25 1 98.81 87 TYR A O 1
ATOM 713 N N . PHE A 1 88 ? -14.75 23.031 3.355 1 98.88 88 PHE A N 1
ATOM 714 C CA . PHE A 1 88 ? -14.125 24.188 2.715 1 98.88 88 PHE A CA 1
ATOM 715 C C . PHE A 1 88 ? -14.57 24.297 1.264 1 98.88 88 PHE A C 1
ATOM 717 O O . PHE A 1 88 ? -14.75 25.406 0.753 1 98.88 88 PHE A O 1
ATOM 724 N N . PHE A 1 89 ? -14.727 23.188 0.608 1 98.69 89 PHE A N 1
ATOM 725 C CA . PHE A 1 89 ? -15.242 23.25 -0.757 1 98.69 89 PHE A CA 1
ATOM 726 C C . PHE A 1 89 ? -16.656 23.797 -0.779 1 98.69 89 PHE A C 1
ATOM 728 O O . PHE A 1 89 ? -17.031 24.531 -1.694 1 98.69 89 PHE A O 1
ATOM 735 N N . GLN A 1 90 ? -17.422 23.422 0.211 1 98.06 90 GLN A N 1
ATOM 736 C CA . GLN A 1 90 ? -18.781 23.938 0.295 1 98.06 90 GLN A CA 1
ATOM 737 C C . GLN A 1 90 ? -18.781 25.438 0.607 1 98.06 90 GLN A C 1
ATOM 739 O O . GLN A 1 90 ? -19.578 26.188 0.046 1 98.06 90 GLN A O 1
ATOM 744 N N . ARG A 1 91 ? -17.938 25.828 1.427 1 98.12 91 ARG A N 1
ATOM 745 C CA . ARG A 1 91 ? -17.875 27.203 1.896 1 98.12 91 ARG A CA 1
ATOM 746 C C . ARG A 1 91 ? -17.359 28.141 0.805 1 98.12 91 ARG A C 1
ATOM 748 O O . ARG A 1 91 ? -17.844 29.266 0.659 1 98.12 91 ARG A O 1
ATOM 755 N N . PHE A 1 92 ? -16.391 27.672 -0.005 1 98.25 92 PHE A N 1
ATOM 756 C CA . PHE A 1 92 ? -15.688 28.594 -0.883 1 98.25 92 PHE A CA 1
ATOM 757 C C . PHE A 1 92 ? -16.031 28.328 -2.344 1 98.25 92 PHE A C 1
ATOM 759 O O . PHE A 1 92 ? -15.695 29.125 -3.223 1 98.25 92 PHE A O 1
ATOM 766 N N . GLY A 1 93 ? -16.609 27.141 -2.633 1 96.5 93 GLY A N 1
ATOM 767 C CA . GLY A 1 93 ? -17.172 26.906 -3.955 1 96.5 93 GLY A CA 1
ATOM 768 C C . GLY A 1 93 ? -16.219 26.172 -4.875 1 96.5 93 GLY A C 1
ATOM 769 O O . GLY A 1 93 ? -15.203 25.625 -4.426 1 96.5 93 GLY A O 1
ATOM 770 N N . LYS A 1 94 ? -16.469 26.219 -6.172 1 97.12 94 LYS A N 1
ATOM 771 C CA . LYS A 1 94 ? -15.852 25.344 -7.152 1 97.12 94 LYS A CA 1
ATOM 772 C C . LYS A 1 94 ? -14.5 25.875 -7.609 1 97.12 94 LYS A C 1
ATOM 774 O O . LYS A 1 94 ? -13.688 25.141 -8.164 1 97.12 94 LYS A O 1
ATOM 779 N N . ASP A 1 95 ? -14.32 27.109 -7.5 1 97.75 95 ASP A N 1
ATOM 780 C CA . ASP A 1 95 ? -13.039 27.688 -7.875 1 97.75 95 ASP A CA 1
ATOM 781 C C . ASP A 1 95 ? -12.109 27.797 -6.664 1 97.75 95 ASP A C 1
ATOM 783 O O . ASP A 1 95 ? -11.727 28.906 -6.27 1 97.75 95 ASP A O 1
ATOM 787 N N . THR A 1 96 ? -11.789 26.641 -6.086 1 98.25 96 THR A N 1
ATOM 788 C CA . THR A 1 96 ? -11.07 26.609 -4.816 1 98.25 96 THR A CA 1
ATOM 789 C C . THR A 1 96 ? -10.031 25.484 -4.809 1 98.25 96 THR A C 1
ATOM 791 O O . THR A 1 96 ? -10.281 24.391 -5.324 1 98.25 96 THR A O 1
ATOM 794 N N . MET A 1 97 ? -8.852 25.797 -4.293 1 98.69 97 MET A N 1
ATOM 795 C CA . MET A 1 97 ? -7.852 24.812 -3.885 1 98.69 97 MET A CA 1
ATOM 796 C C . MET A 1 97 ? -7.812 24.672 -2.365 1 98.69 97 MET A C 1
ATOM 798 O O . MET A 1 97 ? -7.941 25.656 -1.645 1 98.69 97 MET A O 1
ATOM 802 N N . VAL A 1 98 ? -7.754 23.453 -1.956 1 98.94 98 VAL A N 1
ATOM 803 C CA . VAL A 1 98 ? -7.656 23.188 -0.524 1 98.94 98 VAL A CA 1
ATOM 804 C C . VAL A 1 98 ? -6.414 22.359 -0.235 1 98.94 98 VAL A C 1
ATOM 806 O O . VAL A 1 98 ? -6.195 21.312 -0.867 1 98.94 98 VAL A O 1
ATOM 809 N N . TYR A 1 99 ? -5.57 22.844 0.668 1 98.94 99 TYR A N 1
ATOM 810 C CA . TYR A 1 99 ? -4.426 22.094 1.185 1 98.94 99 TYR A CA 1
ATOM 811 C C . TYR A 1 99 ? -4.629 21.719 2.648 1 98.94 99 TYR A C 1
ATOM 813 O O . TYR A 1 99 ? -4.996 22.578 3.463 1 98.94 99 TYR A O 1
ATOM 821 N N . TYR A 1 100 ? -4.449 20.5 2.93 1 98.94 100 TYR A N 1
ATOM 822 C CA . TYR A 1 100 ? -4.211 20.109 4.316 1 98.94 100 TYR A CA 1
ATOM 823 C C . TYR A 1 100 ? -2.719 20 4.605 1 98.94 100 TYR A C 1
ATOM 825 O O . TYR A 1 100 ? -1.978 19.391 3.83 1 98.94 100 TYR A O 1
ATOM 833 N N . ILE A 1 101 ? -2.316 20.531 5.699 1 98.94 101 ILE A N 1
ATOM 834 C CA . ILE A 1 101 ? -0.935 20.438 6.16 1 98.94 101 ILE A CA 1
ATOM 835 C C . ILE A 1 101 ? -0.908 20.141 7.656 1 98.94 101 ILE A C 1
ATOM 837 O O . ILE A 1 101 ? -1.5 20.875 8.453 1 98.94 101 ILE A O 1
ATOM 841 N N . ASP A 1 102 ? -0.163 19.094 8.062 1 98.81 102 ASP A N 1
ATOM 842 C CA . ASP A 1 102 ? -0.049 18.719 9.477 1 98.81 102 ASP A CA 1
ATOM 843 C C . ASP A 1 102 ? 0.495 19.891 10.297 1 98.81 102 ASP A C 1
ATOM 845 O O . ASP A 1 102 ? 1.315 20.672 9.812 1 98.81 102 ASP A O 1
ATOM 849 N N . PRO A 1 103 ? 0.085 19.922 11.516 1 98.62 103 PRO A N 1
ATOM 850 C CA . PRO A 1 103 ? 0.521 21.062 12.336 1 98.62 103 PRO A CA 1
ATOM 851 C C . PRO A 1 103 ? 2.02 21.031 12.633 1 98.62 103 PRO A C 1
ATOM 853 O O . PRO A 1 103 ? 2.615 22.078 12.922 1 98.62 103 PRO A O 1
ATOM 856 N N . ASP A 1 104 ? 2.652 19.844 12.57 1 98.12 104 ASP A N 1
ATOM 857 C CA . ASP A 1 104 ? 4.078 19.766 12.867 1 98.12 104 ASP A CA 1
ATOM 858 C C . ASP A 1 104 ? 4.914 19.891 11.594 1 98.12 104 ASP A C 1
ATOM 860 O O . ASP A 1 104 ? 6.016 19.344 11.508 1 98.12 104 ASP A O 1
ATOM 864 N N . ILE A 1 105 ? 4.363 20.516 10.633 1 98.81 105 ILE A N 1
ATOM 865 C CA . ILE A 1 105 ? 5.074 20.891 9.422 1 98.81 105 ILE A CA 1
ATOM 866 C C . ILE A 1 105 ? 5.375 22.391 9.445 1 98.81 105 ILE A C 1
ATOM 868 O O . ILE A 1 105 ? 4.559 23.188 9.922 1 98.81 105 ILE A O 1
ATOM 872 N N . LYS A 1 106 ? 6.512 22.781 8.984 1 98.81 106 LYS A N 1
ATOM 873 C CA . LYS A 1 106 ? 6.863 24.172 8.758 1 98.81 106 LYS A CA 1
ATOM 874 C C . LYS A 1 106 ? 7.23 24.422 7.301 1 98.81 106 LYS A C 1
ATOM 876 O O . LYS A 1 106 ? 7.941 23.625 6.688 1 98.81 106 LYS A O 1
ATOM 881 N N . VAL A 1 107 ? 6.75 25.516 6.789 1 98.88 107 VAL A N 1
ATOM 882 C CA . VAL A 1 107 ? 6.984 25.891 5.398 1 98.88 107 VAL A CA 1
ATOM 883 C C . VAL A 1 107 ? 8.188 26.828 5.312 1 98.88 107 VAL A C 1
ATOM 885 O O . VAL A 1 107 ? 8.328 27.734 6.133 1 98.88 107 VAL A O 1
ATOM 888 N N . TYR A 1 108 ? 9.031 26.609 4.285 1 98.81 108 TYR A N 1
ATOM 889 C CA . TYR A 1 108 ? 10.289 27.344 4.227 1 98.81 108 TYR A CA 1
ATOM 890 C C . TYR A 1 108 ? 10.406 28.109 2.912 1 98.81 108 TYR A C 1
ATOM 892 O O . TYR A 1 108 ? 11.258 28.984 2.775 1 98.81 108 TYR A O 1
ATOM 900 N N . HIS A 1 109 ? 9.602 27.766 1.943 1 98.56 109 HIS A N 1
ATOM 901 C CA . HIS A 1 109 ? 9.578 28.453 0.661 1 98.56 109 HIS A CA 1
ATOM 902 C C . HIS A 1 109 ? 8.156 28.547 0.112 1 98.56 109 HIS A C 1
ATOM 904 O O . HIS A 1 109 ? 7.246 27.891 0.626 1 98.56 109 HIS A O 1
ATOM 910 N N . ASP A 1 110 ? 8.031 29.328 -0.911 1 98.19 110 ASP A N 1
ATOM 911 C CA . ASP A 1 110 ? 6.699 29.609 -1.449 1 98.19 110 ASP A CA 1
ATOM 912 C C . ASP A 1 110 ? 6.062 28.344 -2.016 1 98.19 110 ASP A C 1
ATOM 914 O O . ASP A 1 110 ? 6.766 27.391 -2.381 1 98.19 110 ASP A O 1
ATOM 918 N N . LEU A 1 111 ? 4.746 28.375 -2.184 1 98.62 111 LEU A N 1
ATOM 919 C CA . LEU A 1 111 ? 3.996 27.188 -2.555 1 98.62 111 LEU A CA 1
ATOM 920 C C . LEU A 1 111 ? 3.641 27.203 -4.039 1 98.62 111 LEU A C 1
ATOM 922 O O . LEU A 1 111 ? 2.715 26.516 -4.469 1 98.62 111 LEU A O 1
ATOM 926 N N . GLY A 1 112 ? 4.336 27.969 -4.812 1 98.44 112 GLY A N 1
ATOM 927 C CA . GLY A 1 112 ? 4.051 28.078 -6.234 1 98.44 112 GLY A CA 1
ATOM 928 C C . GLY A 1 112 ? 4.066 26.734 -6.949 1 98.44 112 GLY A C 1
ATOM 929 O O . GLY A 1 112 ? 3.193 26.453 -7.773 1 98.44 112 GLY A O 1
ATOM 930 N N . TYR A 1 113 ? 5.035 25.922 -6.613 1 98.19 113 TYR A N 1
ATOM 931 C CA . TYR A 1 113 ? 5.141 24.594 -7.211 1 98.19 113 TYR A CA 1
ATOM 932 C C . TYR A 1 113 ? 3.867 23.781 -6.973 1 98.19 113 TYR A C 1
ATOM 934 O O . TYR A 1 113 ? 3.367 23.125 -7.887 1 98.19 113 TYR A O 1
ATOM 942 N N . LEU A 1 114 ? 3.338 23.875 -5.809 1 98.81 114 LEU A N 1
ATOM 943 C CA . LEU A 1 114 ? 2.135 23.125 -5.461 1 98.81 114 LEU A CA 1
ATOM 944 C C . LEU A 1 114 ? 0.929 23.641 -6.242 1 98.81 114 LEU A C 1
ATOM 946 O O . LEU A 1 114 ? 0.114 22.844 -6.723 1 98.81 114 LEU A O 1
ATOM 950 N N . HIS A 1 115 ? 0.849 24.984 -6.34 1 98.62 115 HIS A N 1
ATOM 951 C CA . HIS A 1 115 ? -0.233 25.562 -7.121 1 98.62 115 HIS A CA 1
ATOM 952 C C . HIS A 1 115 ? -0.185 25.094 -8.57 1 98.62 115 HIS A C 1
ATOM 954 O O . HIS A 1 115 ? -1.221 24.781 -9.156 1 98.62 115 HIS A O 1
ATOM 960 N N . GLU A 1 116 ? 0.988 25.047 -9.086 1 98.44 116 GLU A N 1
ATOM 961 C CA . GLU A 1 116 ? 1.169 24.609 -10.461 1 98.44 116 GLU A CA 1
ATOM 962 C C . GLU A 1 116 ? 0.74 23.156 -10.641 1 98.44 116 GLU A C 1
ATOM 964 O O . GLU A 1 116 ? 0.103 22.797 -11.633 1 98.44 116 GLU A O 1
ATOM 969 N N . GLN A 1 117 ? 1.094 22.328 -9.695 1 98.69 117 GLN A N 1
ATOM 970 C CA . GLN A 1 117 ? 0.72 20.922 -9.758 1 98.69 117 GLN A CA 1
ATOM 971 C C . GLN A 1 117 ? -0.795 20.75 -9.703 1 98.69 117 GLN A C 1
ATOM 973 O O . GLN A 1 117 ? -1.359 19.922 -10.438 1 98.69 117 GLN A O 1
ATOM 978 N N . LEU A 1 118 ? -1.446 21.531 -8.906 1 98.56 118 LEU A N 1
ATOM 979 C CA . LEU A 1 118 ? -2.9 21.453 -8.82 1 98.56 118 LEU A CA 1
ATOM 980 C C . LEU A 1 118 ? -3.557 22.062 -10.055 1 98.56 118 LEU A C 1
ATOM 982 O O . LEU A 1 118 ? -4.758 21.875 -10.273 1 98.56 118 LEU A O 1
ATOM 986 N N . GLY A 1 119 ? -2.812 22.766 -10.805 1 97.94 119 GLY A N 1
ATOM 987 C CA . GLY A 1 119 ? -3.279 23.172 -12.117 1 97.94 119 GLY A CA 1
ATOM 988 C C . GLY A 1 119 ? -3.344 22.031 -13.109 1 97.94 119 GLY A C 1
ATOM 989 O O . GLY A 1 119 ? -4.113 22.078 -14.07 1 97.94 119 GLY A O 1
ATOM 990 N N . GLN A 1 120 ? -2.59 21.031 -12.82 1 98.19 120 GLN A N 1
ATOM 991 C CA . GLN A 1 120 ? -2.469 19.906 -13.734 1 98.19 120 GLN A CA 1
ATOM 992 C C . GLN A 1 120 ? -3.258 18.703 -13.219 1 98.19 120 GLN A C 1
ATOM 994 O O . GLN A 1 120 ? -3.771 17.906 -14.016 1 98.19 120 GLN A O 1
ATOM 999 N N . PHE A 1 121 ? -3.33 18.562 -11.93 1 98.75 121 PHE A N 1
ATOM 1000 C CA . PHE A 1 121 ? -3.975 17.422 -11.297 1 98.75 121 PHE A CA 1
ATOM 1001 C C . PHE A 1 121 ? -5.062 17.875 -10.328 1 98.75 121 PHE A C 1
ATOM 1003 O O . PHE A 1 121 ? -5.008 18.984 -9.812 1 98.75 121 PHE A O 1
ATOM 1010 N N . ASP A 1 122 ? -6.02 17.016 -10.062 1 98.81 122 ASP A N 1
ATOM 1011 C CA . ASP A 1 122 ? -7.09 17.328 -9.125 1 98.81 122 ASP A CA 1
ATOM 1012 C C . ASP A 1 122 ? -6.648 17.078 -7.684 1 98.81 122 ASP A C 1
ATOM 1014 O O . ASP A 1 122 ? -7.125 17.75 -6.758 1 98.81 122 ASP A O 1
ATOM 1018 N N . ILE A 1 123 ? -5.812 16.078 -7.508 1 98.94 123 ILE A N 1
ATOM 1019 C CA . ILE A 1 123 ? -5.281 15.688 -6.207 1 98.94 123 ILE A CA 1
ATOM 1020 C C . ILE A 1 123 ? -3.764 15.547 -6.289 1 98.94 123 ILE A C 1
ATOM 1022 O O . ILE A 1 123 ? -3.238 14.977 -7.25 1 98.94 123 ILE A O 1
ATOM 1026 N N . ILE A 1 124 ? -3.041 16.125 -5.316 1 98.94 124 ILE A N 1
ATOM 1027 C CA . ILE A 1 124 ? -1.596 15.922 -5.289 1 98.94 124 ILE A CA 1
ATOM 1028 C C . ILE A 1 124 ? -1.183 15.328 -3.945 1 98.94 124 ILE A C 1
ATOM 1030 O O . ILE A 1 124 ? -1.741 15.68 -2.904 1 98.94 124 ILE A O 1
ATOM 1034 N N . LEU A 1 125 ? -0.318 14.328 -4.031 1 98.88 125 LEU A N 1
ATOM 1035 C CA . LEU A 1 125 ? 0.177 13.578 -2.883 1 98.88 125 LEU A CA 1
ATOM 1036 C C . LEU A 1 125 ? 1.702 13.594 -2.842 1 98.88 125 LEU A C 1
ATOM 1038 O O . LEU A 1 125 ? 2.352 13.852 -3.855 1 98.88 125 LEU A O 1
ATOM 1042 N N . THR A 1 126 ? 2.242 13.344 -1.648 1 98.75 126 THR A N 1
ATOM 1043 C CA . THR A 1 126 ? 3.684 13.172 -1.5 1 98.75 126 THR A CA 1
ATOM 1044 C C . THR A 1 126 ? 4.023 11.719 -1.173 1 98.75 126 THR A C 1
ATOM 1046 O O . THR A 1 126 ? 3.73 11.242 -0.075 1 98.75 126 THR A O 1
ATOM 1049 N N . PRO A 1 127 ? 4.633 11 -2.094 1 98.5 127 PRO A N 1
ATOM 1050 C CA . PRO A 1 127 ? 5.172 9.695 -1.708 1 98.5 127 PRO A CA 1
ATOM 1051 C C . PRO A 1 127 ? 6.324 9.805 -0.709 1 98.5 127 PRO A C 1
ATOM 1053 O O . PRO A 1 127 ? 7.02 10.828 -0.674 1 98.5 127 PRO A O 1
ATOM 1056 N N . ASN A 1 128 ? 6.52 8.773 0.074 1 98.06 128 ASN A N 1
ATOM 1057 C CA . ASN A 1 128 ? 7.617 8.781 1.036 1 98.06 128 ASN A CA 1
ATOM 1058 C C . ASN A 1 128 ? 8.977 8.758 0.34 1 98.06 128 ASN A C 1
ATOM 1060 O O . ASN A 1 128 ? 9.945 9.32 0.851 1 98.06 128 ASN A O 1
ATOM 1064 N N . LEU A 1 129 ? 9.031 8.094 -0.788 1 98.19 129 LEU A N 1
ATOM 1065 C CA . LEU A 1 129 ? 10.242 8.008 -1.594 1 98.19 129 LEU A CA 1
ATOM 1066 C C . LEU A 1 129 ? 9.953 8.367 -3.047 1 98.19 129 LEU A C 1
ATOM 1068 O O . LEU A 1 129 ? 8.844 8.148 -3.539 1 98.19 129 LEU A O 1
ATOM 1072 N N . THR A 1 130 ? 11.023 8.914 -3.686 1 97.5 130 THR A N 1
ATOM 1073 C CA . THR A 1 130 ? 10.836 9.328 -5.07 1 97.5 130 THR A CA 1
ATOM 1074 C C . THR A 1 130 ? 11.906 8.719 -5.969 1 97.5 130 THR A C 1
ATOM 1076 O O . THR A 1 130 ? 11.828 8.82 -7.195 1 97.5 130 THR A O 1
ATOM 1079 N N . VAL A 1 131 ? 12.883 8.094 -5.348 1 97.12 131 VAL A N 1
ATOM 1080 C CA . VAL A 1 131 ? 13.992 7.508 -6.098 1 97.12 131 VAL A CA 1
ATOM 1081 C C . VAL A 1 131 ? 14.133 6.031 -5.734 1 97.12 131 VAL A C 1
ATOM 1083 O O . VAL A 1 131 ? 13.984 5.652 -4.57 1 97.12 131 VAL A O 1
ATOM 1086 N N . LEU A 1 132 ? 14.391 5.207 -6.727 1 97.75 132 LEU A N 1
ATOM 1087 C CA . LEU A 1 132 ? 14.602 3.781 -6.516 1 97.75 132 LEU A CA 1
ATOM 1088 C C . LEU A 1 132 ? 15.797 3.539 -5.598 1 97.75 132 LEU A C 1
ATOM 1090 O O . LEU A 1 132 ? 16.938 3.867 -5.949 1 97.75 132 LEU A O 1
ATOM 1094 N N . PRO A 1 133 ? 15.555 2.934 -4.473 1 97.62 133 PRO A N 1
ATOM 1095 C CA . PRO A 1 133 ? 16.688 2.674 -3.574 1 97.62 133 PRO A CA 1
ATOM 1096 C C . PRO A 1 133 ? 17.531 1.487 -4.02 1 97.62 133 PRO A C 1
ATOM 1098 O O . PRO A 1 133 ? 17 0.496 -4.527 1 97.62 133 PRO A O 1
ATOM 1101 N N . SER A 1 134 ? 18.797 1.491 -3.723 1 96.62 134 SER A N 1
ATOM 1102 C CA . SER A 1 134 ? 19.703 0.423 -4.113 1 96.62 134 SER A CA 1
ATOM 1103 C C . SER A 1 134 ? 19.734 -0.694 -3.074 1 96.62 134 SER A C 1
ATOM 1105 O O . SER A 1 134 ? 20.172 -1.809 -3.363 1 96.62 134 SER A O 1
ATOM 1107 N N . LYS A 1 135 ? 19.297 -0.392 -1.904 1 97.19 135 LYS A N 1
ATOM 1108 C CA . LYS A 1 135 ? 19.203 -1.344 -0.803 1 97.19 135 LYS A CA 1
ATOM 1109 C C . LYS A 1 135 ? 17.906 -1.134 -0.018 1 97.19 135 LYS A C 1
ATOM 1111 O O . LYS A 1 135 ? 17.141 -0.206 -0.302 1 97.19 135 LYS A O 1
ATOM 1116 N N . VAL A 1 136 ? 17.672 -1.978 0.866 1 96.5 136 VAL A N 1
ATOM 1117 C CA . VAL A 1 136 ? 16.5 -1.806 1.708 1 96.5 136 VAL A CA 1
ATOM 1118 C C . VAL A 1 136 ? 16.625 -0.518 2.52 1 96.5 136 VAL A C 1
ATOM 1120 O O . VAL A 1 136 ? 17.625 -0.3 3.195 1 96.5 136 VAL A O 1
ATOM 1123 N N . GLU A 1 137 ? 15.594 0.306 2.396 1 95.75 137 GLU A N 1
ATOM 1124 C CA . GLU A 1 137 ? 15.625 1.594 3.084 1 95.75 137 GLU A CA 1
ATOM 1125 C C . GLU A 1 137 ? 14.484 1.71 4.09 1 95.75 137 GLU A C 1
ATOM 1127 O O . GLU A 1 137 ? 13.422 1.11 3.902 1 95.75 137 GLU A O 1
ATOM 1132 N N . ARG A 1 138 ? 14.688 2.529 5.039 1 93 138 ARG A N 1
ATOM 1133 C CA . ARG A 1 138 ? 13.688 2.812 6.062 1 93 138 ARG A CA 1
ATOM 1134 C C . ARG A 1 138 ? 12.406 3.369 5.441 1 93 138 ARG A C 1
ATOM 1136 O O . ARG A 1 138 ? 11.305 3.049 5.887 1 93 138 ARG A O 1
ATOM 1143 N N . GLY A 1 139 ? 12.617 4.152 4.492 1 96.44 139 GLY A N 1
ATOM 1144 C CA . GLY A 1 139 ? 11.469 4.746 3.818 1 96.44 139 GLY A CA 1
ATOM 1145 C C . GLY A 1 139 ? 10.562 3.719 3.166 1 96.44 139 GLY A C 1
ATOM 1146 O O . GLY A 1 139 ? 9.344 3.898 3.119 1 96.44 139 GLY A O 1
ATOM 1147 N N . GLU A 1 140 ? 11.156 2.635 2.658 1 97.88 140 GLU A N 1
ATOM 1148 C CA . GLU A 1 140 ? 10.359 1.554 2.088 1 97.88 140 GLU A CA 1
ATOM 1149 C C . GLU A 1 140 ? 9.57 0.822 3.166 1 97.88 140 GLU A C 1
ATOM 1151 O O . GLU A 1 140 ? 8.359 0.614 3.023 1 97.88 140 GLU A O 1
ATOM 1156 N N . LEU A 1 141 ? 10.266 0.548 4.219 1 97.56 141 LEU A N 1
ATOM 1157 C CA . LEU A 1 141 ? 9.633 -0.179 5.312 1 97.56 141 LEU A CA 1
ATOM 1158 C C . LEU A 1 141 ? 8.539 0.666 5.965 1 97.56 141 LEU A C 1
ATOM 1160 O O . LEU A 1 141 ? 7.473 0.153 6.305 1 97.56 141 LEU A O 1
ATOM 1164 N N . ALA A 1 142 ? 8.789 1.957 6.086 1 96.69 142 ALA A N 1
ATOM 1165 C CA . ALA A 1 142 ? 7.777 2.871 6.609 1 96.69 142 ALA A CA 1
ATOM 1166 C C . ALA A 1 142 ? 6.559 2.922 5.691 1 96.69 142 ALA A C 1
ATOM 1168 O O . ALA A 1 142 ? 5.418 2.955 6.164 1 96.69 142 ALA A O 1
ATOM 1169 N N . SER A 1 143 ? 6.832 2.877 4.43 1 98.25 143 SER A N 1
ATOM 1170 C CA . SER A 1 143 ? 5.75 2.916 3.447 1 98.25 143 SER A CA 1
ATOM 1171 C C . SER A 1 143 ? 4.875 1.671 3.539 1 98.25 143 SER A C 1
ATOM 1173 O O . SER A 1 143 ? 3.648 1.762 3.484 1 98.25 143 SER A O 1
ATOM 1175 N N . LEU A 1 144 ? 5.496 0.552 3.656 1 98.31 144 LEU A N 1
ATOM 1176 C CA . LEU A 1 144 ? 4.754 -0.7 3.752 1 98.31 144 LEU A CA 1
ATOM 1177 C C . LEU A 1 144 ? 3.883 -0.721 5.004 1 98.31 144 LEU A C 1
ATOM 1179 O O . LEU A 1 144 ? 2.76 -1.232 4.973 1 98.31 144 LEU A O 1
ATOM 1183 N N . ARG A 1 145 ? 4.375 -0.12 6.016 1 97.56 145 ARG A N 1
ATOM 1184 C CA . ARG A 1 145 ? 3.725 -0.182 7.32 1 97.56 145 ARG A CA 1
ATOM 1185 C C . ARG A 1 145 ? 2.631 0.875 7.438 1 97.56 145 ARG A C 1
ATOM 1187 O O . ARG A 1 145 ? 1.545 0.597 7.953 1 97.56 145 ARG A O 1
ATOM 1194 N N . HIS A 1 146 ? 2.893 2.082 6.902 1 97.75 146 HIS A N 1
ATOM 1195 C CA . HIS A 1 146 ? 2.043 3.219 7.238 1 97.75 146 HIS A CA 1
ATOM 1196 C C . HIS A 1 146 ? 1.362 3.785 5.996 1 97.75 146 HIS A C 1
ATOM 1198 O O . HIS A 1 146 ? 0.415 4.566 6.105 1 97.75 146 HIS A O 1
ATOM 1204 N N . GLY A 1 147 ? 1.787 3.361 4.859 1 98.25 147 GLY A N 1
ATOM 1205 C CA . GLY A 1 147 ? 1.286 3.9 3.605 1 98.25 147 GLY A CA 1
ATOM 1206 C C . GLY A 1 147 ? 2.383 4.438 2.707 1 98.25 147 GLY A C 1
ATOM 1207 O O . GLY A 1 147 ? 3.406 4.926 3.191 1 98.25 147 GLY A O 1
ATOM 1208 N N . VAL A 1 148 ? 2.135 4.395 1.472 1 98.44 148 VAL A N 1
ATOM 1209 C CA . VAL A 1 148 ? 3.076 4.836 0.449 1 98.44 148 VAL A CA 1
ATOM 1210 C C . VAL A 1 148 ? 3.176 6.359 0.463 1 98.44 148 VAL A C 1
ATOM 1212 O O . VAL A 1 148 ? 4.234 6.922 0.173 1 98.44 148 VAL A O 1
ATOM 1215 N N . PHE A 1 149 ? 2.098 6.973 0.872 1 98.56 149 PHE A N 1
ATOM 1216 C CA . PHE A 1 149 ? 2.006 8.422 0.903 1 98.56 149 PHE A CA 1
ATOM 1217 C C . PHE A 1 149 ? 1.932 8.93 2.338 1 98.56 149 PHE A C 1
ATOM 1219 O O . PHE A 1 149 ? 1.462 8.227 3.23 1 98.56 149 PHE A O 1
ATOM 1226 N N . ASN A 1 150 ? 2.457 10.094 2.498 1 98.12 150 ASN A N 1
ATOM 1227 C CA . ASN A 1 150 ? 2.262 10.758 3.779 1 98.12 150 ASN A CA 1
ATOM 1228 C C . ASN A 1 150 ? 1.179 11.836 3.691 1 98.12 150 ASN A C 1
ATOM 1230 O O . ASN A 1 150 ? 1.354 12.844 3.012 1 98.12 150 ASN A O 1
ATOM 1234 N N . LEU A 1 151 ? 0.17 11.625 4.414 1 98.69 151 LEU A N 1
ATOM 1235 C CA . LEU A 1 151 ? -0.982 12.516 4.305 1 98.69 151 LEU A CA 1
ATOM 1236 C C . LEU A 1 151 ? -0.924 13.617 5.359 1 98.69 151 LEU A C 1
ATOM 1238 O O . LEU A 1 151 ? -1.946 14.219 5.688 1 98.69 151 LEU A O 1
ATOM 1242 N N . GLY A 1 152 ? 0.285 13.797 5.883 1 98.56 152 GLY A N 1
ATOM 1243 C CA . GLY A 1 152 ? 0.508 15.086 6.52 1 98.56 152 GLY A CA 1
ATOM 1244 C C . GLY A 1 152 ? 0.368 16.25 5.566 1 98.56 152 GLY A C 1
ATOM 1245 O O . GLY A 1 152 ? 0.221 17.406 5.996 1 98.56 152 GLY A O 1
ATOM 1246 N N . PHE A 1 153 ? 0.389 15.898 4.375 1 98.88 153 PHE A N 1
ATOM 1247 C CA . PHE A 1 153 ? 0.097 16.859 3.318 1 98.88 153 PHE A CA 1
ATOM 1248 C C . PHE A 1 153 ? -0.793 16.234 2.25 1 98.88 153 PHE A C 1
ATOM 1250 O O . PHE A 1 153 ? -0.544 15.117 1.804 1 98.88 153 PHE A O 1
ATOM 1257 N N . ILE A 1 154 ? -1.791 16.984 1.824 1 98.94 154 ILE A N 1
ATOM 1258 C CA . ILE A 1 154 ? -2.568 16.672 0.629 1 98.94 154 ILE A CA 1
ATOM 1259 C C . ILE A 1 154 ? -3.127 17.953 0.027 1 98.94 154 ILE A C 1
ATOM 1261 O O . ILE A 1 154 ? -3.559 18.844 0.755 1 98.94 154 ILE A O 1
ATOM 1265 N N . GLY A 1 155 ? -3.039 18.125 -1.284 1 98.94 155 GLY A N 1
ATOM 1266 C CA . GLY A 1 155 ? -3.67 19.203 -2.014 1 98.94 155 GLY A CA 1
ATOM 1267 C C . GLY A 1 155 ? -4.758 18.75 -2.961 1 98.94 155 GLY A C 1
ATOM 1268 O O . GLY A 1 155 ? -4.617 17.703 -3.613 1 98.94 155 GLY A O 1
ATOM 1269 N N . LEU A 1 156 ? -5.824 19.531 -3.008 1 98.94 156 LEU A N 1
ATOM 1270 C CA . LEU A 1 156 ? -6.965 19.188 -3.848 1 98.94 156 LEU A CA 1
ATOM 1271 C C . LEU A 1 156 ? -7.531 20.422 -4.539 1 98.94 156 LEU A C 1
ATOM 1273 O O . LEU A 1 156 ? -7.605 21.5 -3.936 1 98.94 156 LEU A O 1
ATOM 1277 N N . ARG A 1 157 ? -7.887 20.25 -5.711 1 98.75 157 ARG A N 1
ATOM 1278 C CA . ARG A 1 157 ? -8.719 21.219 -6.41 1 98.75 157 ARG A CA 1
ATOM 1279 C C . ARG A 1 157 ? -10.133 20.688 -6.613 1 98.75 157 ARG A C 1
ATOM 1281 O O . ARG A 1 157 ? -10.32 19.5 -6.879 1 98.75 157 ARG A O 1
ATOM 1288 N N . TYR A 1 158 ? -11.086 21.578 -6.555 1 98.38 158 TYR A N 1
ATOM 1289 C CA . TYR A 1 158 ? -12.469 21.125 -6.727 1 98.38 158 TYR A CA 1
ATOM 1290 C C . TYR A 1 158 ? -12.664 20.5 -8.102 1 98.38 158 TYR A C 1
ATOM 1292 O O . TYR A 1 158 ? -12.25 21.062 -9.117 1 98.38 158 TYR A O 1
ATOM 1300 N N . SER A 1 159 ? -13.219 19.375 -8.164 1 98.38 159 SER A N 1
ATOM 1301 C CA . SER A 1 159 ? -13.648 18.641 -9.359 1 98.38 159 SER A CA 1
ATOM 1302 C C . SER A 1 159 ? -14.609 17.516 -9 1 98.38 159 SER A C 1
ATOM 1304 O O . SER A 1 159 ? -14.781 17.188 -7.828 1 98.38 159 SER A O 1
ATOM 1306 N N . GLU A 1 160 ? -15.203 17.031 -10 1 97.94 160 GLU A N 1
ATOM 1307 C CA . GLU A 1 160 ? -16.062 15.875 -9.766 1 97.94 160 GLU A CA 1
ATOM 1308 C C . GLU A 1 160 ? -15.273 14.703 -9.195 1 97.94 160 GLU A C 1
ATOM 1310 O O . GLU A 1 160 ? -15.727 14.023 -8.273 1 97.94 160 GLU A O 1
ATOM 1315 N N . GLU A 1 161 ? -14.141 14.477 -9.695 1 98 161 GLU A N 1
ATOM 1316 C CA . GLU A 1 161 ? -13.297 13.383 -9.227 1 98 161 GLU A CA 1
ATOM 1317 C C . GLU A 1 161 ? -12.852 13.617 -7.781 1 98 161 GLU A C 1
ATOM 1319 O O . GLU A 1 161 ? -12.844 12.688 -6.973 1 98 161 GLU A O 1
ATOM 1324 N N . THR A 1 162 ? -12.508 14.805 -7.531 1 98.75 162 THR A N 1
ATOM 1325 C CA . THR A 1 162 ? -12.109 15.148 -6.172 1 98.75 162 THR A CA 1
ATOM 1326 C C . THR A 1 162 ? -13.242 14.867 -5.188 1 98.75 162 THR A C 1
ATOM 1328 O O . THR A 1 162 ? -13.016 14.297 -4.121 1 98.75 162 THR A O 1
ATOM 1331 N N . MET A 1 163 ? -14.398 15.242 -5.566 1 98.75 163 MET A N 1
ATOM 1332 C CA . MET A 1 163 ? -15.531 15.055 -4.672 1 98.75 163 MET A CA 1
ATOM 1333 C C . MET A 1 163 ? -15.836 13.57 -4.473 1 98.75 163 MET A C 1
ATOM 1335 O O . MET A 1 163 ? -16.188 13.148 -3.371 1 98.75 163 MET A O 1
ATOM 1339 N N . LYS A 1 164 ? -15.664 12.781 -5.512 1 98.69 164 LYS A N 1
ATOM 1340 C CA . LYS A 1 164 ? -15.805 11.336 -5.387 1 98.69 164 LYS A CA 1
ATOM 1341 C C . LYS A 1 164 ? -14.75 10.758 -4.457 1 98.69 164 LYS A C 1
ATOM 1343 O O . LYS A 1 164 ? -15.039 9.859 -3.66 1 98.69 164 LYS A O 1
ATOM 1348 N N . PHE A 1 165 ? -13.578 11.227 -4.566 1 98.88 165 PHE A N 1
ATOM 1349 C CA . PHE A 1 165 ? -12.484 10.805 -3.703 1 98.88 165 PHE A CA 1
ATOM 1350 C C . PHE A 1 165 ? -12.789 11.117 -2.244 1 98.88 165 PHE A C 1
ATOM 1352 O O . PHE A 1 165 ? -12.617 10.266 -1.371 1 98.88 165 PHE A O 1
ATOM 1359 N N . ILE A 1 166 ? -13.25 12.336 -1.996 1 98.88 166 ILE A N 1
ATOM 1360 C CA . ILE A 1 166 ? -13.57 12.773 -0.642 1 98.88 166 ILE A CA 1
ATOM 1361 C C . ILE A 1 166 ? -14.68 11.891 -0.067 1 98.88 166 ILE A C 1
ATOM 1363 O O . ILE A 1 166 ? -14.594 11.445 1.078 1 98.88 166 ILE A O 1
ATOM 1367 N N . ASP A 1 167 ? -15.672 11.625 -0.85 1 98.75 167 ASP A N 1
ATOM 1368 C CA . ASP A 1 167 ? -16.766 10.773 -0.404 1 98.75 167 ASP A CA 1
ATOM 1369 C C . ASP A 1 167 ? -16.281 9.375 -0.056 1 98.75 167 ASP A C 1
ATOM 1371 O O . ASP A 1 167 ? -16.625 8.828 0.99 1 98.75 167 ASP A O 1
ATOM 1375 N N . TRP A 1 168 ? -15.508 8.812 -0.925 1 98.81 168 TRP A N 1
ATOM 1376 C CA . TRP A 1 168 ? -14.906 7.504 -0.708 1 98.81 168 TRP A CA 1
ATOM 1377 C C . TRP A 1 168 ? -14.094 7.484 0.585 1 98.81 168 TRP A C 1
ATOM 1379 O O . TRP A 1 168 ? -14.234 6.566 1.397 1 98.81 168 TRP A O 1
ATOM 1389 N N . TRP A 1 169 ? -13.344 8.531 0.788 1 98.88 169 TRP A N 1
ATOM 1390 C CA . TRP A 1 169 ? -12.469 8.664 1.945 1 98.88 169 TRP A CA 1
ATOM 1391 C C . TRP A 1 169 ? -13.273 8.82 3.229 1 98.88 169 TRP A C 1
ATOM 1393 O O . TRP A 1 169 ? -12.992 8.156 4.23 1 98.88 169 TRP A O 1
ATOM 1403 N N . CYS A 1 170 ? -14.297 9.625 3.199 1 98.81 170 CYS A N 1
ATOM 1404 C CA . CYS A 1 170 ? -15.172 9.836 4.344 1 98.81 170 CYS A CA 1
ATOM 1405 C C . CYS A 1 170 ? -15.805 8.531 4.797 1 98.81 170 CYS A C 1
ATOM 1407 O O . CYS A 1 170 ? -15.781 8.195 5.984 1 98.81 170 CYS A O 1
ATOM 1409 N N . ILE A 1 171 ? -16.281 7.785 3.895 1 98.5 171 ILE A N 1
ATOM 1410 C CA . ILE A 1 171 ? -16.984 6.551 4.207 1 98.5 171 ILE A CA 1
ATOM 1411 C C . ILE A 1 171 ? -16.047 5.566 4.883 1 98.5 171 ILE A C 1
ATOM 1413 O O . ILE A 1 171 ? -16.391 4.934 5.879 1 98.5 171 ILE A O 1
ATOM 1417 N N . ARG A 1 172 ? -14.852 5.457 4.414 1 98.44 172 ARG A N 1
ATOM 1418 C CA . ARG A 1 172 ? -13.883 4.547 5.008 1 98.44 172 ARG A CA 1
ATOM 1419 C C . ARG A 1 172 ? -13.477 5.016 6.402 1 98.44 172 ARG A C 1
ATOM 1421 O O . ARG A 1 172 ? -13.414 4.211 7.336 1 98.44 172 ARG A O 1
ATOM 1428 N N . LEU A 1 173 ? -13.273 6.301 6.547 1 98.62 173 LEU A N 1
ATOM 1429 C CA . LEU A 1 173 ? -12.711 6.82 7.789 1 98.62 173 LEU A CA 1
ATOM 1430 C C . LEU A 1 173 ? -13.789 6.914 8.867 1 98.62 173 LEU A C 1
ATOM 1432 O O . LEU A 1 173 ? -13.469 7.074 10.055 1 98.62 173 LEU A O 1
ATOM 1436 N N . GLU A 1 174 ? -14.992 6.848 8.461 1 98.19 174 GLU A N 1
ATOM 1437 C CA . GLU A 1 174 ? -16.062 6.848 9.461 1 98.19 174 GLU A CA 1
ATOM 1438 C C . GLU A 1 174 ? -15.898 5.684 10.43 1 98.19 174 GLU A C 1
ATOM 1440 O O . GLU A 1 174 ? -16.156 5.828 11.633 1 98.19 174 GLU A O 1
ATOM 1445 N N . SER A 1 175 ? -15.344 4.551 9.875 1 96.88 175 SER A N 1
ATOM 1446 C CA . SER A 1 175 ? -15.32 3.383 10.75 1 96.88 175 SER A CA 1
ATOM 1447 C C . SER A 1 175 ? -13.93 2.744 10.773 1 96.88 175 SER A C 1
ATOM 1449 O O . SER A 1 175 ? -13.633 1.937 11.648 1 96.88 175 SER A O 1
ATOM 1451 N N . HIS A 1 176 ? -13.062 3.096 9.852 1 98.06 176 HIS A N 1
ATOM 1452 C CA . HIS A 1 176 ? -11.812 2.354 9.75 1 98.06 176 HIS A CA 1
ATOM 1453 C C . HIS A 1 176 ? -10.609 3.291 9.789 1 98.06 176 HIS A C 1
ATOM 1455 O O . HIS A 1 176 ? -9.594 3.035 9.133 1 98.06 176 HIS A O 1
ATOM 1461 N N . CYS A 1 177 ? -10.727 4.391 10.453 1 98.44 177 CYS A N 1
ATOM 1462 C CA . CYS A 1 177 ? -9.57 5.242 10.688 1 98.44 177 CYS A CA 1
ATOM 1463 C C . CYS A 1 177 ? -8.867 4.867 11.984 1 98.44 177 CYS A C 1
ATOM 1465 O O . CYS A 1 177 ? -8.812 5.664 12.922 1 98.44 177 CYS A O 1
ATOM 1467 N N . LYS A 1 178 ? -8.227 3.693 11.992 1 97.56 178 LYS A N 1
ATOM 1468 C CA . LYS A 1 178 ? -7.66 3.113 13.203 1 97.56 178 LYS A CA 1
ATOM 1469 C C . LYS A 1 178 ? -6.152 2.918 13.07 1 97.56 178 LYS A C 1
ATOM 1471 O O . LYS A 1 178 ? -5.625 2.883 11.961 1 97.56 178 LYS A O 1
ATOM 1476 N N . ILE A 1 179 ? -5.512 2.918 14.234 1 96.81 179 ILE A N 1
ATOM 1477 C CA . ILE A 1 179 ? -4.168 2.361 14.297 1 96.81 179 ILE A CA 1
ATOM 1478 C C . ILE A 1 179 ? -4.238 0.861 14.57 1 96.81 179 ILE A C 1
ATOM 1480 O O . ILE A 1 179 ? -4.297 0.438 15.727 1 96.81 179 ILE A O 1
ATOM 1484 N N . ASP A 1 180 ? -4.293 0.144 13.547 1 96.75 180 ASP A N 1
ATOM 1485 C CA . ASP A 1 180 ? -4.414 -1.311 13.562 1 96.75 180 ASP A CA 1
ATOM 1486 C C . ASP A 1 180 ? -3.463 -1.951 12.555 1 96.75 180 ASP A C 1
ATOM 1488 O O . ASP A 1 180 ? -3.904 -2.541 11.57 1 96.75 180 ASP A O 1
ATOM 1492 N N . LYS A 1 181 ? -2.229 -1.907 12.914 1 95.44 181 LYS A N 1
ATOM 1493 C CA . LYS A 1 181 ? -1.152 -2.277 12 1 95.44 181 LYS A CA 1
ATOM 1494 C C . LYS A 1 181 ? -1.257 -3.744 11.594 1 95.44 181 LYS A C 1
ATOM 1496 O O . LYS A 1 181 ? -1.055 -4.086 10.43 1 95.44 181 LYS A O 1
ATOM 1501 N N . PRO A 1 182 ? -1.603 -4.699 12.469 1 95.25 182 PRO A N 1
ATOM 1502 C CA . PRO A 1 182 ? -1.728 -6.094 12.047 1 95.25 182 PRO A CA 1
ATOM 1503 C C . PRO A 1 182 ? -2.791 -6.297 10.969 1 95.25 182 PRO A C 1
ATOM 1505 O O . PRO A 1 182 ? -2.699 -7.234 10.18 1 95.25 182 PRO A O 1
ATOM 1508 N N . ARG A 1 183 ? -3.707 -5.352 10.875 1 95.62 183 ARG A N 1
ATOM 1509 C CA . ARG A 1 183 ? -4.762 -5.473 9.875 1 95.62 183 ARG A CA 1
ATOM 1510 C C . ARG A 1 183 ? -4.484 -4.566 8.68 1 95.62 183 ARG A C 1
ATOM 1512 O O . ARG A 1 183 ? -5.332 -4.422 7.793 1 95.62 183 ARG A O 1
ATOM 1519 N N . GLY A 1 184 ? -3.385 -3.939 8.758 1 97.38 184 GLY A N 1
ATOM 1520 C CA . GLY A 1 184 ? -2.955 -3.141 7.617 1 97.38 184 GLY A CA 1
ATOM 1521 C C . GLY A 1 184 ? -3.592 -1.765 7.582 1 97.38 184 GLY A C 1
ATOM 1522 O O . GLY A 1 184 ? -3.672 -1.14 6.52 1 97.38 184 GLY A O 1
ATOM 1523 N N . ILE A 1 185 ? -4.121 -1.355 8.719 1 97.94 185 ILE A N 1
ATOM 1524 C CA . ILE A 1 185 ? -4.773 -0.053 8.781 1 97.94 185 ILE A CA 1
ATOM 1525 C C . ILE A 1 185 ? -3.912 0.916 9.586 1 97.94 185 ILE A C 1
ATOM 1527 O O . ILE A 1 185 ? -3.387 0.557 10.648 1 97.94 185 ILE A O 1
ATOM 1531 N N . PHE A 1 186 ? -3.73 2.078 9.047 1 98.44 186 PHE A N 1
ATOM 1532 C CA . PHE A 1 186 ? -3.043 3.16 9.742 1 98.44 186 PHE A CA 1
ATOM 1533 C C . PHE A 1 186 ? -3.691 4.504 9.43 1 98.44 186 PHE A C 1
ATOM 1535 O O . PHE A 1 186 ? -3.264 5.207 8.508 1 98.44 186 PHE A O 1
ATOM 1542 N N . VAL A 1 187 ? -4.66 4.773 10.156 1 98.19 187 VAL A N 1
ATOM 1543 C CA . VAL A 1 187 ? -5.484 5.98 10.133 1 98.19 187 VAL A CA 1
ATOM 1544 C C . VAL A 1 187 ? -5.91 6.281 8.695 1 98.19 187 VAL A C 1
ATOM 1546 O O . VAL A 1 187 ? -6.434 5.406 8 1 98.19 187 VAL A O 1
ATOM 1549 N N . ASP A 1 188 ? -5.727 7.5 8.234 1 98.62 188 ASP A N 1
ATOM 1550 C CA . ASP A 1 188 ? -6.293 7.93 6.961 1 98.62 188 ASP A CA 1
ATOM 1551 C C . ASP A 1 188 ? -5.355 7.594 5.805 1 98.62 188 ASP A C 1
ATOM 1553 O O . ASP A 1 188 ? -5.809 7.211 4.723 1 98.62 188 ASP A O 1
ATOM 1557 N N . GLN A 1 189 ? -4.078 7.641 6.012 1 98.38 189 GLN A N 1
ATOM 1558 C CA . GLN A 1 189 ? -3.133 7.703 4.902 1 98.38 189 GLN A CA 1
ATOM 1559 C C . GLN A 1 189 ? -2.986 6.344 4.223 1 98.38 189 GLN A C 1
ATOM 1561 O O . GLN A 1 189 ? -2.797 6.27 3.008 1 98.38 189 GLN A O 1
ATOM 1566 N N . LYS A 1 190 ? -3.096 5.285 5.008 1 98.5 190 LYS A N 1
ATOM 1567 C CA . LYS A 1 190 ? -2.934 3.959 4.414 1 98.5 190 LYS A CA 1
ATOM 1568 C C . LYS A 1 190 ? -4.016 3.688 3.371 1 98.5 190 LYS A C 1
ATOM 1570 O O . LYS A 1 190 ? -3.766 3.012 2.371 1 98.5 190 LYS A O 1
ATOM 1575 N N . TRP A 1 191 ? -5.203 4.207 3.605 1 98.75 191 TRP A N 1
ATOM 1576 C CA . TRP A 1 191 ? -6.316 4.031 2.68 1 98.75 191 TRP A CA 1
ATOM 1577 C C . TRP A 1 191 ? -5.977 4.598 1.306 1 98.75 191 TRP A C 1
ATOM 1579 O O . TRP A 1 191 ? -6.387 4.051 0.281 1 98.75 191 TRP A O 1
ATOM 1589 N N . VAL A 1 192 ? -5.195 5.594 1.306 1 98.81 192 VAL A N 1
ATOM 1590 C CA . VAL A 1 192 ? -4.938 6.336 0.076 1 98.81 192 VAL A CA 1
ATOM 1591 C C . VAL A 1 192 ? -3.965 5.555 -0.805 1 98.81 192 VAL A C 1
ATOM 1593 O O . VAL A 1 192 ? -3.791 5.871 -1.983 1 98.81 192 VAL A O 1
ATOM 1596 N N . ASP A 1 193 ? -3.385 4.477 -0.303 1 98.5 193 ASP A N 1
ATOM 1597 C CA . ASP A 1 193 ? -2.635 3.549 -1.147 1 98.5 193 ASP A CA 1
ATOM 1598 C C . ASP A 1 193 ? -3.51 3.004 -2.275 1 98.5 193 ASP A C 1
ATOM 1600 O O . ASP A 1 193 ? -3.002 2.637 -3.338 1 98.5 193 ASP A O 1
ATOM 1604 N N . LEU A 1 194 ? -4.805 2.975 -2.033 1 98.62 194 LEU A N 1
ATOM 1605 C CA . LEU A 1 194 ? -5.734 2.395 -2.996 1 98.62 194 LEU A CA 1
ATOM 1606 C C . LEU A 1 194 ? -6.199 3.443 -4 1 98.62 194 LEU A C 1
ATOM 1608 O O . LEU A 1 194 ? -6.75 3.102 -5.051 1 98.62 194 LEU A O 1
ATOM 1612 N N . ALA A 1 195 ? -5.988 4.691 -3.729 1 98.56 195 ALA A N 1
ATOM 1613 C CA . ALA A 1 195 ? -6.602 5.785 -4.477 1 98.56 195 ALA A CA 1
ATOM 1614 C C . ALA A 1 195 ? -6.195 5.742 -5.945 1 98.56 195 ALA A C 1
ATOM 1616 O O . ALA A 1 195 ? -7.031 5.93 -6.832 1 98.56 195 ALA A O 1
ATOM 1617 N N . PRO A 1 196 ? -4.945 5.422 -6.27 1 97.12 196 PRO A N 1
ATOM 1618 C CA . PRO A 1 196 ? -4.543 5.43 -7.676 1 97.12 196 PRO A CA 1
ATOM 1619 C C . PRO A 1 196 ? -5.262 4.367 -8.5 1 97.12 196 PRO A C 1
ATOM 1621 O O . PRO A 1 196 ? -5.262 4.43 -9.734 1 97.12 196 PRO A O 1
ATOM 1624 N N . LEU A 1 197 ? -5.812 3.361 -7.852 1 96.81 197 LEU A N 1
ATOM 1625 C CA . LEU A 1 197 ? -6.582 2.348 -8.562 1 96.81 197 LEU A CA 1
ATOM 1626 C C . LEU A 1 197 ? -7.906 2.922 -9.062 1 96.81 197 LEU A C 1
ATOM 1628 O O . LEU A 1 197 ? -8.453 2.447 -10.055 1 96.81 197 LEU A O 1
ATOM 1632 N N . PHE A 1 198 ? -8.406 3.953 -8.336 1 97.69 198 PHE A N 1
ATOM 1633 C CA . PHE A 1 198 ? -9.797 4.352 -8.523 1 97.69 198 PHE A CA 1
ATOM 1634 C C . PHE A 1 198 ? -9.883 5.738 -9.148 1 97.69 198 PHE A C 1
ATOM 1636 O O . PHE A 1 198 ? -10.914 6.105 -9.711 1 97.69 198 PHE A O 1
ATOM 1643 N N . PHE A 1 199 ? -8.812 6.504 -8.977 1 98.12 199 PHE A N 1
ATOM 1644 C CA . PHE A 1 199 ? -8.852 7.898 -9.406 1 98.12 199 PHE A CA 1
ATOM 1645 C C . PHE A 1 199 ? -7.691 8.203 -10.352 1 98.12 199 PHE A C 1
ATOM 1647 O O . PHE A 1 199 ? -6.547 7.84 -10.078 1 98.12 199 PHE A O 1
ATOM 1654 N N . ASP A 1 200 ? -7.93 8.945 -11.391 1 96.69 200 ASP A N 1
ATOM 1655 C CA . ASP A 1 200 ? -6.977 9.078 -12.484 1 96.69 200 ASP A CA 1
ATOM 1656 C C . ASP A 1 200 ? -6.156 10.359 -12.344 1 96.69 200 ASP A C 1
ATOM 1658 O O . ASP A 1 200 ? -4.988 10.398 -12.742 1 96.69 200 ASP A O 1
ATOM 1662 N N . SER A 1 201 ? -6.789 11.391 -11.781 1 98.25 201 SER A N 1
ATOM 1663 C CA . SER A 1 201 ? -6.129 12.688 -11.773 1 98.25 201 SER A CA 1
ATOM 1664 C C . SER A 1 201 ? -5.387 12.93 -10.461 1 98.25 201 SER A C 1
ATOM 1666 O O . SER A 1 201 ? -5.652 13.914 -9.766 1 98.25 201 SER A O 1
ATOM 1668 N N . ILE A 1 202 ? -4.496 12.039 -10.141 1 98.56 202 ILE A N 1
ATOM 1669 C CA . ILE A 1 202 ? -3.643 12.148 -8.961 1 98.56 202 ILE A CA 1
ATOM 1670 C C . ILE A 1 202 ? -2.203 12.422 -9.391 1 98.56 202 ILE A C 1
ATOM 1672 O O . ILE A 1 202 ? -1.621 11.656 -10.164 1 98.56 202 ILE A O 1
ATOM 1676 N N . GLY A 1 203 ? -1.687 13.547 -8.945 1 98.56 203 GLY A N 1
ATOM 1677 C CA . GLY A 1 203 ? -0.282 13.852 -9.156 1 98.56 203 GLY A CA 1
ATOM 1678 C C . GLY A 1 203 ? 0.596 13.484 -7.977 1 98.56 203 GLY A C 1
ATOM 1679 O O . GLY A 1 203 ? 0.323 13.883 -6.844 1 98.56 203 GLY A O 1
ATOM 1680 N N . LEU A 1 204 ? 1.632 12.711 -8.219 1 98.25 204 LEU A N 1
ATOM 1681 C CA . LEU A 1 204 ? 2.637 12.383 -7.211 1 98.25 204 LEU A CA 1
ATOM 1682 C C . LEU A 1 204 ? 3.805 13.359 -7.273 1 98.25 204 LEU A C 1
ATOM 1684 O O . LEU A 1 204 ? 4.512 13.43 -8.281 1 98.25 204 LEU A O 1
ATOM 1688 N N . LEU A 1 205 ? 3.998 14.078 -6.227 1 98.38 205 LEU A N 1
ATOM 1689 C CA . LEU A 1 205 ? 5.027 15.109 -6.219 1 98.38 205 LEU A CA 1
ATOM 1690 C C . LEU A 1 205 ? 6.422 14.492 -6.195 1 98.38 205 LEU A C 1
ATOM 1692 O O . LEU A 1 205 ? 6.758 13.742 -5.277 1 98.38 205 LEU A O 1
ATOM 1696 N N . LYS A 1 206 ? 7.219 14.891 -7.129 1 94.56 206 LYS A N 1
ATOM 1697 C CA . LYS A 1 206 ? 8.586 14.375 -7.238 1 94.56 206 LYS A CA 1
ATOM 1698 C C . LYS A 1 206 ? 9.594 15.375 -6.676 1 94.56 206 LYS A C 1
ATOM 1700 O O . LYS A 1 206 ? 10.75 15.031 -6.441 1 94.56 206 LYS A O 1
ATOM 1705 N N . HIS A 1 207 ? 9.102 16.578 -6.5 1 97.75 207 HIS A N 1
ATOM 1706 C CA . HIS A 1 207 ? 9.961 17.594 -5.902 1 97.75 207 HIS A CA 1
ATOM 1707 C C . HIS A 1 207 ? 10.375 17.203 -4.484 1 97.75 207 HIS A C 1
ATOM 1709 O O . HIS A 1 207 ? 9.531 17.109 -3.592 1 97.75 207 HIS A O 1
ATOM 1715 N N . GLN A 1 208 ? 11.68 17.031 -4.242 1 98.06 208 GLN A N 1
ATOM 1716 C CA . GLN A 1 208 ? 12.156 16.438 -2.998 1 98.06 208 GLN A CA 1
ATOM 1717 C C . GLN A 1 208 ? 12.195 17.469 -1.872 1 98.06 208 GLN A C 1
ATOM 1719 O O . GLN A 1 208 ? 12.484 17.125 -0.722 1 98.06 208 GLN A O 1
ATOM 1724 N N . GLY A 1 209 ? 11.836 18.688 -2.178 1 98.69 209 GLY A N 1
ATOM 1725 C CA . GLY A 1 209 ? 11.664 19.703 -1.154 1 98.69 209 GLY A CA 1
ATOM 1726 C C . GLY A 1 209 ? 10.32 19.641 -0.462 1 98.69 209 GLY A C 1
ATOM 1727 O O . GLY A 1 209 ? 10.047 20.406 0.458 1 98.69 209 GLY A O 1
ATOM 1728 N N . CYS A 1 210 ? 9.5 18.75 -0.914 1 98.75 210 CYS A N 1
ATOM 1729 C CA . CYS A 1 210 ? 8.188 18.578 -0.315 1 98.75 210 CYS A CA 1
ATOM 1730 C C . CYS A 1 210 ? 8.203 17.438 0.709 1 98.75 210 CYS A C 1
ATOM 1732 O O . CYS A 1 210 ? 8.586 16.312 0.392 1 98.75 210 CYS A O 1
ATOM 1734 N N . ASN A 1 211 ? 7.738 17.719 1.956 1 98.62 211 ASN A N 1
ATOM 1735 C CA . ASN A 1 211 ? 7.508 16.719 2.99 1 98.62 211 ASN A CA 1
ATOM 1736 C C . ASN A 1 211 ? 8.797 15.984 3.359 1 98.62 211 ASN A C 1
ATOM 1738 O O . ASN A 1 211 ? 8.812 14.758 3.447 1 98.62 211 ASN A O 1
ATOM 1742 N N . MET A 1 212 ? 9.906 16.719 3.436 1 97.88 212 MET A N 1
ATOM 1743 C CA . MET A 1 212 ? 11.133 16.094 3.932 1 97.88 212 MET A CA 1
ATOM 1744 C C . MET A 1 212 ? 10.984 15.688 5.391 1 97.88 212 MET A C 1
ATOM 1746 O O . MET A 1 212 ? 10.461 16.453 6.207 1 97.88 212 MET A O 1
ATOM 1750 N N . ALA A 1 213 ? 11.383 14.508 5.707 1 96.81 213 ALA A N 1
ATOM 1751 C CA . ALA A 1 213 ? 11.281 13.906 7.035 1 96.81 213 ALA A CA 1
ATOM 1752 C C . ALA A 1 213 ? 12.164 12.672 7.156 1 96.81 213 ALA A C 1
ATOM 1754 O O . ALA A 1 213 ? 12.859 12.312 6.203 1 96.81 213 ALA A O 1
ATOM 1755 N N . TRP A 1 214 ? 12.109 12.047 8.305 1 93.25 214 TRP A N 1
ATOM 1756 C CA . TRP A 1 214 ? 13.047 10.977 8.625 1 93.25 214 TRP A CA 1
ATOM 1757 C C . TRP A 1 214 ? 12.906 9.812 7.645 1 93.25 214 TRP A C 1
ATOM 1759 O O . TRP A 1 214 ? 13.875 9.109 7.359 1 93.25 214 TRP A O 1
ATOM 1769 N N . TRP A 1 215 ? 11.758 9.586 7.039 1 95.31 215 TRP A N 1
ATOM 1770 C CA . TRP A 1 215 ? 11.516 8.414 6.203 1 95.31 215 TRP A CA 1
ATOM 1771 C C . TRP A 1 215 ? 12.125 8.609 4.816 1 95.31 215 TRP A C 1
ATOM 1773 O O . TRP A 1 215 ? 12.109 7.688 3.994 1 95.31 215 TRP A O 1
ATOM 1783 N N . ASN A 1 216 ? 12.602 9.797 4.5 1 96.75 216 ASN A N 1
ATOM 1784 C CA . ASN A 1 216 ? 13.18 9.984 3.172 1 96.75 216 ASN A CA 1
ATOM 1785 C C . ASN A 1 216 ? 14.562 10.609 3.246 1 96.75 216 ASN A C 1
ATOM 1787 O O . ASN A 1 216 ? 15.062 11.156 2.256 1 96.75 216 ASN A O 1
ATOM 1791 N N . PHE A 1 217 ? 15.242 10.562 4.375 1 94.44 217 PHE A N 1
ATOM 1792 C CA . PHE A 1 217 ? 16.594 11.07 4.523 1 94.44 217 PHE A CA 1
ATOM 1793 C C . PHE A 1 217 ? 17.562 10.312 3.625 1 94.44 217 PHE A C 1
ATOM 1795 O O . PHE A 1 217 ? 18.625 10.828 3.266 1 94.44 217 PHE A O 1
ATOM 1802 N N . SER A 1 218 ? 17.219 9.094 3.248 1 94.31 218 SER A N 1
ATOM 1803 C CA . SER A 1 218 ? 18.078 8.273 2.416 1 94.31 218 SER A CA 1
ATOM 1804 C C . SER A 1 218 ? 18.297 8.898 1.041 1 94.31 218 SER A C 1
ATOM 1806 O O . SER A 1 218 ? 19.281 8.609 0.365 1 94.31 218 SER A O 1
ATOM 1808 N N . GLU A 1 219 ? 17.344 9.781 0.648 1 96.88 219 GLU A N 1
ATOM 1809 C CA . GLU A 1 219 ? 17.453 10.336 -0.695 1 96.88 219 GLU A CA 1
ATOM 1810 C C . GLU A 1 219 ? 17.484 11.867 -0.656 1 96.88 219 GLU A C 1
ATOM 1812 O O . GLU A 1 219 ? 17.438 12.516 -1.701 1 96.88 219 GLU A O 1
ATOM 1817 N N . ARG A 1 220 ? 17.516 12.391 0.522 1 96.31 220 ARG A N 1
ATOM 1818 C CA . ARG A 1 220 ? 17.422 13.844 0.652 1 96.31 220 ARG A CA 1
ATOM 1819 C C . ARG A 1 220 ? 18.5 14.375 1.594 1 96.31 220 ARG A C 1
ATOM 1821 O O . ARG A 1 220 ? 18.562 13.969 2.756 1 96.31 220 ARG A O 1
ATOM 1828 N N . ASN A 1 221 ? 19.297 15.188 1.044 1 95.75 221 ASN A N 1
ATOM 1829 C CA . ASN A 1 221 ? 20.297 15.914 1.811 1 95.75 221 ASN A CA 1
ATOM 1830 C C . ASN A 1 221 ? 19.938 17.391 1.971 1 95.75 221 ASN A C 1
ATOM 1832 O O . ASN A 1 221 ? 19.719 18.094 0.981 1 95.75 221 ASN A O 1
ATOM 1836 N N . LEU A 1 222 ? 19.875 17.812 3.234 1 97.06 222 LEU A N 1
ATOM 1837 C CA . LEU A 1 222 ? 19.5 19.188 3.508 1 97.06 222 LEU A CA 1
ATOM 1838 C C . LEU A 1 222 ? 20.703 20.109 3.406 1 97.06 222 LEU A C 1
ATOM 1840 O O . LEU A 1 222 ? 21.766 19.812 3.957 1 97.06 222 LEU A O 1
ATOM 1844 N N . LEU A 1 223 ? 20.516 21.188 2.688 1 96.19 223 LEU A N 1
ATOM 1845 C CA . LEU A 1 223 ? 21.562 22.203 2.531 1 96.19 223 LEU A CA 1
ATOM 1846 C C . LEU A 1 223 ? 21.062 23.562 3.002 1 96.19 223 LEU A C 1
ATOM 1848 O O . LEU A 1 223 ? 19.859 23.844 2.947 1 96.19 223 LEU A O 1
ATOM 1852 N N . GLN A 1 224 ? 21.984 24.344 3.48 1 96.19 224 GLN A N 1
ATOM 1853 C CA . GLN A 1 224 ? 21.688 25.719 3.836 1 96.19 224 GLN A CA 1
ATOM 1854 C C . GLN A 1 224 ? 22.656 26.688 3.168 1 96.19 224 GLN A C 1
ATOM 1856 O O . GLN A 1 224 ? 23.875 26.531 3.287 1 96.19 224 GLN A O 1
ATOM 1861 N N . LEU A 1 225 ? 22.078 27.562 2.373 1 95.19 225 LEU A N 1
ATOM 1862 C CA . LEU A 1 225 ? 22.859 28.594 1.7 1 95.19 225 LEU A CA 1
ATOM 1863 C C . LEU A 1 225 ? 22.234 29.969 1.899 1 95.19 225 LEU A C 1
ATOM 1865 O O . LEU A 1 225 ? 21.078 30.188 1.547 1 95.19 225 LEU A O 1
ATOM 1869 N N . ASN A 1 226 ? 23 30.891 2.52 1 94.88 226 ASN A N 1
ATOM 1870 C CA . ASN A 1 226 ? 22.562 32.281 2.738 1 94.88 226 ASN A CA 1
ATOM 1871 C C . ASN A 1 226 ? 21.234 32.312 3.512 1 94.88 226 ASN A C 1
ATOM 1873 O O . ASN A 1 226 ? 20.312 33 3.109 1 94.88 226 ASN A O 1
ATOM 1877 N N . GLY A 1 227 ? 21.078 31.438 4.418 1 93.81 227 GLY A N 1
ATOM 1878 C CA . GLY A 1 227 ? 19.922 31.469 5.316 1 93.81 227 GLY A CA 1
ATOM 1879 C C . GLY A 1 227 ? 18.703 30.75 4.746 1 93.81 227 GLY A C 1
ATOM 1880 O O . GLY A 1 227 ? 17.656 30.719 5.379 1 93.81 227 GLY A O 1
ATOM 1881 N N . LYS A 1 228 ? 18.938 30.203 3.578 1 96.81 228 LYS A N 1
ATOM 1882 C CA . LYS A 1 228 ? 17.844 29.484 2.936 1 96.81 228 LYS A CA 1
ATOM 1883 C C . LYS A 1 228 ? 18.156 27.984 2.854 1 96.81 228 LYS A C 1
ATOM 1885 O O . LYS A 1 228 ? 19.312 27.578 2.822 1 96.81 228 LYS A O 1
ATOM 1890 N N . PHE A 1 229 ? 17.062 27.203 2.824 1 97.94 229 PHE A N 1
ATOM 1891 C CA . PHE A 1 229 ? 17.25 25.75 2.848 1 97.94 229 PHE A CA 1
ATOM 1892 C C . PHE A 1 229 ? 16.953 25.156 1.481 1 97.94 229 PHE A C 1
ATOM 1894 O O . PHE A 1 229 ? 16 25.562 0.805 1 97.94 229 PHE A O 1
ATOM 1901 N N . TYR A 1 230 ? 17.766 24.188 1.122 1 98.12 230 TYR A N 1
ATOM 1902 C CA . TYR A 1 230 ? 17.672 23.469 -0.138 1 98.12 230 TYR A CA 1
ATOM 1903 C C . TYR A 1 230 ? 17.812 21.969 0.084 1 98.12 230 TYR A C 1
ATOM 1905 O O . TYR A 1 230 ? 18.25 21.531 1.152 1 98.12 230 TYR A O 1
ATOM 1913 N N . VAL A 1 231 ? 17.375 21.188 -0.911 1 98.31 231 VAL A N 1
ATOM 1914 C CA . VAL A 1 231 ? 17.484 19.734 -0.808 1 98.31 231 VAL A CA 1
ATOM 1915 C C . VAL A 1 231 ? 18.344 19.203 -1.956 1 98.31 231 VAL A C 1
ATOM 1917 O O . VAL A 1 231 ? 18.047 19.453 -3.127 1 98.31 231 VAL A O 1
ATOM 1920 N N . ASN A 1 232 ? 19.406 18.516 -1.666 1 97.44 232 ASN A N 1
ATOM 1921 C CA . ASN A 1 232 ? 20.328 17.812 -2.553 1 97.44 232 ASN A CA 1
ATOM 1922 C C . ASN A 1 232 ? 21.172 18.797 -3.357 1 97.44 232 ASN A C 1
ATOM 1924 O O . ASN A 1 232 ? 22.375 18.562 -3.555 1 97.44 232 ASN A O 1
ATOM 1928 N N . ASN A 1 233 ? 20.562 19.844 -3.877 1 96.38 233 ASN A N 1
ATOM 1929 C CA . ASN A 1 233 ? 21.281 20.906 -4.594 1 96.38 233 ASN A CA 1
ATOM 1930 C C . ASN A 1 233 ? 20.594 22.25 -4.441 1 96.38 233 ASN A C 1
ATOM 1932 O O . ASN A 1 233 ? 19.469 22.328 -3.957 1 96.38 233 ASN A O 1
ATOM 1936 N N . SER A 1 234 ? 21.25 23.297 -4.898 1 95.88 234 SER A N 1
ATOM 1937 C CA . SER A 1 234 ? 20.797 24.656 -4.656 1 95.88 234 SER A CA 1
ATOM 1938 C C . SER A 1 234 ? 19.656 25.031 -5.602 1 95.88 234 SER A C 1
ATOM 1940 O O . SER A 1 234 ? 19.047 26.094 -5.457 1 95.88 234 SER A O 1
ATOM 1942 N N . ALA A 1 235 ? 19.344 24.188 -6.492 1 96.62 235 ALA A N 1
ATOM 1943 C CA . ALA A 1 235 ? 18.266 24.469 -7.434 1 96.62 235 ALA A CA 1
ATOM 1944 C C . ALA A 1 235 ? 16.922 23.938 -6.914 1 96.62 235 ALA A C 1
ATOM 1946 O O . ALA A 1 235 ? 15.867 24.234 -7.469 1 96.62 235 ALA A O 1
ATOM 1947 N N . GLN A 1 236 ? 16.984 23.234 -5.801 1 98.06 236 GLN A N 1
ATOM 1948 C CA . GLN A 1 236 ? 15.766 22.641 -5.254 1 98.06 236 GLN A CA 1
ATOM 1949 C C . GLN A 1 236 ? 15.477 23.172 -3.852 1 98.06 236 GLN A C 1
ATOM 1951 O O . GLN A 1 236 ? 16.016 22.656 -2.869 1 98.06 236 GLN A O 1
ATOM 1956 N N . ASP A 1 237 ? 14.5 24.062 -3.812 1 98.5 237 ASP A N 1
ATOM 1957 C CA . ASP A 1 237 ? 14.125 24.656 -2.539 1 98.5 237 ASP A CA 1
ATOM 1958 C C . ASP A 1 237 ? 13.516 23.625 -1.597 1 98.5 237 ASP A C 1
ATOM 1960 O O . ASP A 1 237 ? 12.773 22.75 -2.035 1 98.5 237 ASP A O 1
ATOM 1964 N N . LEU A 1 238 ? 13.867 23.75 -0.305 1 98.75 238 LEU A N 1
ATOM 1965 C CA . LEU A 1 238 ? 13.031 23.078 0.681 1 98.75 238 LEU A CA 1
ATOM 1966 C C . LEU A 1 238 ? 11.68 23.781 0.815 1 98.75 238 LEU A C 1
ATOM 1968 O O . LEU A 1 238 ? 11.594 24.859 1.388 1 98.75 238 LEU A O 1
ATOM 1972 N N . ILE A 1 239 ? 10.664 23.172 0.36 1 98.81 239 ILE A N 1
ATOM 1973 C CA . ILE A 1 239 ? 9.352 23.812 0.423 1 98.81 239 ILE A CA 1
ATOM 1974 C C . ILE A 1 239 ? 8.781 23.688 1.832 1 98.81 239 ILE A C 1
ATOM 1976 O O . ILE A 1 239 ? 8.445 24.688 2.471 1 98.81 239 ILE A O 1
ATOM 1980 N N . PHE A 1 240 ? 8.719 22.438 2.34 1 98.94 240 PHE A N 1
ATOM 1981 C CA . PHE A 1 240 ? 8.289 22.281 3.723 1 98.94 240 PHE A CA 1
ATOM 1982 C C . PHE A 1 240 ? 8.93 21.047 4.348 1 98.94 240 PHE A C 1
ATOM 1984 O O . PHE A 1 240 ? 9.258 20.094 3.648 1 98.94 240 PHE A O 1
ATOM 1991 N N . PHE A 1 241 ? 9.164 21.094 5.664 1 98.62 241 PHE A N 1
ATOM 1992 C CA . PHE A 1 241 ? 9.742 20.016 6.473 1 98.62 241 PHE A CA 1
ATOM 1993 C C . PHE A 1 241 ? 8.727 19.484 7.473 1 98.62 241 PHE A C 1
ATOM 1995 O O . PHE A 1 241 ? 7.977 20.266 8.07 1 98.62 241 PHE A O 1
ATOM 2002 N N . HIS A 1 242 ? 8.656 18.172 7.562 1 98.5 242 HIS A N 1
ATOM 2003 C CA . HIS A 1 242 ? 7.727 17.484 8.461 1 98.5 242 HIS A CA 1
ATOM 2004 C C . HIS A 1 242 ? 8.438 16.984 9.711 1 98.5 242 HIS A C 1
ATOM 2006 O O . HIS A 1 242 ? 9.172 15.984 9.648 1 98.5 242 HIS A O 1
ATOM 2012 N N . PHE A 1 243 ? 8.219 17.625 10.836 1 96.69 243 PHE A N 1
ATOM 2013 C CA . PHE A 1 243 ? 8.883 17.281 12.086 1 96.69 243 PHE A CA 1
ATOM 2014 C C . PHE A 1 243 ? 8.133 16.188 12.828 1 96.69 243 PHE A C 1
ATOM 2016 O O . PHE A 1 243 ? 7.867 16.328 14.031 1 96.69 243 PHE A O 1
ATOM 2023 N N . SER A 1 244 ? 7.848 15.203 12.109 1 93.56 244 SER A N 1
ATOM 2024 C CA . SER A 1 244 ? 7.039 14.102 12.633 1 93.56 244 SER A CA 1
ATOM 2025 C C . SER A 1 244 ? 7.703 13.445 13.836 1 93.56 244 SER A C 1
ATOM 2027 O O . SER A 1 244 ? 8.836 12.977 13.75 1 93.56 244 SER A O 1
ATOM 2029 N N . GLY A 1 245 ? 7.059 13.422 14.953 1 88.25 245 GLY A N 1
ATOM 2030 C CA . GLY A 1 245 ? 7.52 12.727 16.141 1 88.25 245 GLY A CA 1
ATOM 2031 C C . GLY A 1 245 ? 8.578 13.5 16.906 1 88.25 245 GLY A C 1
ATOM 2032 O O . GLY A 1 245 ? 9.141 12.984 17.875 1 88.25 245 GLY A O 1
ATOM 2033 N N . PHE A 1 246 ? 8.789 14.68 16.594 1 89.5 246 PHE A N 1
ATOM 2034 C CA . PHE A 1 246 ? 9.828 15.477 17.234 1 89.5 246 PHE A CA 1
ATOM 2035 C C . PHE A 1 246 ? 9.344 16.016 18.578 1 89.5 246 PHE A C 1
ATOM 2037 O O . PHE A 1 246 ? 8.211 16.5 18.688 1 89.5 246 PHE A O 1
ATOM 2044 N N . LYS A 1 247 ? 10.195 15.844 19.547 1 85.44 247 LYS A N 1
ATOM 2045 C CA . LYS A 1 247 ? 9.992 16.469 20.859 1 85.44 247 LYS A CA 1
ATOM 2046 C C . LYS A 1 247 ? 11.078 17.5 21.156 1 85.44 247 LYS A C 1
ATOM 2048 O O . LYS A 1 247 ? 12.266 17.203 21.031 1 85.44 247 LYS A O 1
ATOM 2053 N N . PRO A 1 248 ? 10.453 18.562 21.547 1 84.88 248 PRO A N 1
ATOM 2054 C CA . PRO A 1 248 ? 11.461 19.578 21.844 1 84.88 248 PRO A CA 1
ATOM 2055 C C . PRO A 1 248 ? 12.398 19.172 22.984 1 84.88 248 PRO A C 1
ATOM 2057 O O . PRO A 1 248 ? 12 18.422 23.875 1 84.88 248 PRO A O 1
ATOM 2060 N N . LYS A 1 249 ? 13.656 19.641 23.062 1 71.69 249 LYS A N 1
ATOM 2061 C CA . LYS A 1 249 ? 14.719 19.422 24.031 1 71.69 249 LYS A CA 1
ATOM 2062 C C . LYS A 1 249 ? 15.289 18.016 23.906 1 71.69 249 LYS A C 1
ATOM 2064 O O . LYS A 1 249 ? 16.062 17.578 24.766 1 71.69 249 LYS A O 1
ATOM 2069 N N . SER A 1 250 ? 14.742 17.281 22.938 1 64.56 250 SER A N 1
ATOM 2070 C CA . SER A 1 250 ? 15.305 15.953 22.688 1 64.56 250 SER A CA 1
ATOM 2071 C C . SER A 1 250 ? 16.516 16.031 21.766 1 64.56 250 SER A C 1
ATOM 2073 O O . SER A 1 250 ? 16.625 16.953 20.953 1 64.56 250 SER A O 1
ATOM 2075 N N . THR A 1 251 ? 17.469 15.266 22.141 1 58.78 251 THR A N 1
ATOM 2076 C CA . THR A 1 251 ? 18.641 15.188 21.281 1 58.78 251 THR A CA 1
ATOM 2077 C C . THR A 1 251 ? 18.359 14.336 20.047 1 58.78 251 THR A C 1
ATOM 2079 O O . THR A 1 251 ? 19.156 14.297 19.109 1 58.78 251 THR A O 1
ATOM 2082 N N . ASN A 1 252 ? 17.141 13.719 20.016 1 57.62 252 ASN A N 1
ATOM 2083 C CA . ASN A 1 252 ? 16.828 12.805 18.922 1 57.62 252 ASN A CA 1
ATOM 2084 C C . ASN A 1 252 ? 15.852 13.43 17.938 1 57.62 252 ASN A C 1
ATOM 2086 O O . ASN A 1 252 ? 14.969 14.195 18.312 1 57.62 252 ASN A O 1
ATOM 2090 N N . ALA A 1 253 ? 16.203 13.352 16.562 1 51.56 253 ALA A N 1
ATOM 2091 C CA . ALA A 1 253 ? 15.375 13.898 15.484 1 51.56 253 ALA A CA 1
ATOM 2092 C C . ALA A 1 253 ? 13.945 13.375 15.578 1 51.56 253 ALA A C 1
ATOM 2094 O O . ALA A 1 253 ? 13 14.07 15.203 1 51.56 253 ALA A O 1
ATOM 2095 N N . THR A 1 254 ? 13.695 12.094 15.867 1 54.19 254 THR A N 1
ATOM 2096 C CA . THR A 1 254 ? 12.344 11.562 15.977 1 54.19 254 THR A CA 1
ATOM 2097 C C . THR A 1 254 ? 12.258 10.523 17.094 1 54.19 254 THR A C 1
ATOM 2099 O O . THR A 1 254 ? 13.219 9.797 17.344 1 54.19 254 THR A O 1
ATOM 2102 N N . VAL A 1 255 ? 11.328 10.656 17.969 1 46.12 255 VAL A N 1
ATOM 2103 C CA . VAL A 1 255 ? 11.086 9.656 19 1 46.12 255 VAL A CA 1
ATOM 2104 C C . VAL A 1 255 ? 10.391 8.445 18.391 1 46.12 255 VAL A C 1
ATOM 2106 O O . VAL A 1 255 ? 10.219 7.422 19.062 1 46.12 255 VAL A O 1
ATOM 2109 N N . ARG A 1 256 ? 9.977 8.5 17.188 1 47.81 256 ARG A N 1
ATOM 2110 C CA . ARG A 1 256 ? 9.203 7.406 16.609 1 47.81 256 ARG A CA 1
ATOM 2111 C C . ARG A 1 256 ? 10.086 6.203 16.312 1 47.81 256 ARG A C 1
ATOM 2113 O O . ARG A 1 256 ? 9.602 5.074 16.234 1 47.81 256 ARG A O 1
ATOM 2120 N N . MET A 1 257 ? 11.359 6.418 15.992 1 45.38 257 MET A N 1
ATOM 2121 C CA . MET A 1 257 ? 12.211 5.277 15.672 1 45.38 257 MET A CA 1
ATOM 2122 C C . MET A 1 257 ? 13.07 4.891 16.875 1 45.38 257 MET A C 1
ATOM 2124 O O . MET A 1 257 ? 13.758 5.734 17.438 1 45.38 257 MET A O 1
ATOM 2128 N N . ASN A 1 258 ? 12.594 4.09 17.734 1 42.19 258 ASN A N 1
ATOM 2129 C CA . ASN A 1 258 ? 13.414 3.547 18.812 1 42.19 258 ASN A CA 1
ATOM 2130 C C . ASN A 1 258 ? 14.828 3.24 18.344 1 42.19 258 ASN A C 1
ATOM 2132 O O . ASN A 1 258 ? 15.555 2.482 18.984 1 42.19 258 ASN A O 1
ATOM 2136 N N . ASP A 1 259 ? 15.031 3.34 17.062 1 43.28 259 ASP A N 1
ATOM 2137 C CA . ASP A 1 259 ? 16.375 2.947 16.641 1 43.28 259 ASP A CA 1
ATOM 2138 C C . ASP A 1 259 ? 17.344 4.125 16.734 1 43.28 259 ASP A C 1
ATOM 2140 O O . ASP A 1 259 ? 17.047 5.219 16.25 1 43.28 259 ASP A O 1
ATOM 2144 N N . ASP A 1 260 ? 18.141 4.078 17.641 1 41.97 260 ASP A N 1
ATOM 2145 C CA . ASP A 1 260 ? 19.312 4.934 17.859 1 41.97 260 ASP A CA 1
ATOM 2146 C C . ASP A 1 260 ? 19.984 5.293 16.531 1 41.97 260 ASP A C 1
ATOM 2148 O O . ASP A 1 260 ? 21.016 5.957 16.516 1 41.97 260 ASP A O 1
ATOM 2152 N N . SER A 1 261 ? 19.562 4.668 15.586 1 41.28 261 SER A N 1
ATOM 2153 C CA . SER A 1 261 ? 20.422 4.773 14.406 1 41.28 261 SER A CA 1
ATOM 2154 C C . SER A 1 261 ? 20.328 6.156 13.773 1 41.28 261 SER A C 1
ATOM 2156 O O . SER A 1 261 ? 21.109 6.492 12.875 1 41.28 261 SER A O 1
ATOM 2158 N N . PHE A 1 262 ? 19.219 6.844 14.016 1 47.22 262 PHE A N 1
ATOM 2159 C CA . PHE A 1 262 ? 19.297 8.133 13.336 1 47.22 262 PHE A CA 1
ATOM 2160 C C . PHE A 1 262 ? 19.922 9.18 14.242 1 47.22 262 PHE A C 1
ATOM 2162 O O . PHE A 1 262 ? 19.219 9.867 14.992 1 47.22 262 PHE A O 1
ATOM 2169 N N . THR A 1 263 ? 21.016 8.812 14.68 1 46.44 263 THR A N 1
ATOM 2170 C CA . THR A 1 263 ? 21.734 9.961 15.234 1 46.44 263 THR A CA 1
ATOM 2171 C C . THR A 1 263 ? 21.953 11.023 14.164 1 46.44 263 THR A C 1
ATOM 2173 O O . THR A 1 263 ? 22.531 10.742 13.109 1 46.44 263 THR A O 1
ATOM 2176 N N . LEU A 1 264 ? 21.125 11.961 14.211 1 52.38 264 LEU A N 1
ATOM 2177 C CA . LEU A 1 264 ? 21.281 13.18 13.414 1 52.38 264 LEU A CA 1
ATOM 2178 C C . LEU A 1 264 ? 22.734 13.648 13.438 1 52.38 264 LEU A C 1
ATOM 2180 O O . LEU A 1 264 ? 23.078 14.664 12.82 1 52.38 264 LEU A O 1
ATOM 2184 N N . LYS A 1 265 ? 23.578 12.914 14.156 1 47.94 265 LYS A N 1
ATOM 2185 C CA . LYS A 1 265 ? 24.844 13.5 14.562 1 47.94 265 LYS A CA 1
ATOM 2186 C C . LYS A 1 265 ? 25.625 14.023 13.359 1 47.94 265 LYS A C 1
ATOM 2188 O O . LYS A 1 265 ? 26.312 15.047 13.453 1 47.94 265 LYS A O 1
ATOM 2193 N N . ASP A 1 266 ? 25.438 13.266 12.234 1 57.69 266 ASP A N 1
ATOM 2194 C CA . ASP A 1 266 ? 26.516 13.711 11.344 1 57.69 266 ASP A CA 1
ATOM 2195 C C . ASP A 1 266 ? 25.984 14.703 10.312 1 57.69 266 ASP A C 1
ATOM 2197 O O . ASP A 1 266 ? 26.703 15.07 9.375 1 57.69 266 ASP A O 1
ATOM 2201 N N . GLU A 1 267 ? 24.641 15.211 10.602 1 78.69 267 GLU A N 1
ATOM 2202 C CA . GLU A 1 267 ? 24.203 16.172 9.609 1 78.69 267 GLU A CA 1
ATOM 2203 C C . GLU A 1 267 ? 23.984 17.547 10.227 1 78.69 267 GLU A C 1
ATOM 2205 O O . GLU A 1 267 ? 22.891 17.859 10.703 1 78.69 267 GLU A O 1
ATOM 2210 N N . ALA A 1 268 ? 24.969 18.406 10.242 1 82.38 268 ALA A N 1
ATOM 2211 C CA . ALA A 1 268 ? 25.031 19.703 10.906 1 82.38 268 ALA A CA 1
ATOM 2212 C C . ALA A 1 268 ? 23.812 20.562 10.531 1 82.38 268 ALA A C 1
ATOM 2214 O O . ALA A 1 268 ? 23.203 21.188 11.398 1 82.38 268 ALA A O 1
ATOM 2215 N N . VAL A 1 269 ? 23.406 20.578 9.344 1 92.56 269 VAL A N 1
ATOM 2216 C CA . VAL A 1 269 ? 22.312 21.422 8.883 1 92.56 269 VAL A CA 1
ATOM 2217 C C . VAL A 1 269 ? 20.984 20.906 9.445 1 92.56 269 VAL A C 1
ATOM 2219 O O . VAL A 1 269 ? 20.156 21.688 9.906 1 92.56 269 VAL A O 1
ATOM 2222 N N . LEU A 1 270 ? 20.812 19.625 9.461 1 92.62 270 LEU A N 1
ATOM 2223 C CA . LEU A 1 270 ? 19.594 19.016 10 1 92.62 270 LEU A CA 1
ATOM 2224 C C . LEU A 1 270 ? 19.469 19.281 11.492 1 92.62 270 LEU A C 1
ATOM 2226 O O . LEU A 1 270 ? 18.391 19.625 11.984 1 92.62 270 LEU A O 1
ATOM 2230 N N . ASN A 1 271 ? 20.547 19.156 12.18 1 89.31 271 ASN A N 1
ATOM 2231 C CA . ASN A 1 271 ? 20.562 19.422 13.609 1 89.31 271 ASN A CA 1
ATOM 2232 C C . ASN A 1 271 ? 20.172 20.875 13.906 1 89.31 271 ASN A C 1
ATOM 2234 O O . ASN A 1 271 ? 19.406 21.141 14.844 1 89.31 271 ASN A O 1
ATOM 2238 N N . SER A 1 272 ? 20.719 21.734 13.117 1 91.25 272 SER A N 1
ATOM 2239 C CA . SER A 1 272 ? 20.391 23.141 13.289 1 91.25 272 SER A CA 1
ATOM 2240 C C . SER A 1 272 ? 18.922 23.422 13.023 1 91.25 272 SER A C 1
ATOM 2242 O O . SER A 1 272 ? 18.297 24.25 13.695 1 91.25 272 SER A O 1
ATOM 2244 N N . LEU A 1 273 ? 18.406 22.75 12.062 1 94.62 273 LEU A N 1
ATOM 2245 C CA . LEU A 1 273 ? 16.984 22.906 11.742 1 94.62 273 LEU A CA 1
ATOM 2246 C C . LEU A 1 273 ? 16.109 22.469 12.906 1 94.62 273 LEU A C 1
ATOM 2248 O O . LEU A 1 273 ? 15.164 23.156 13.273 1 94.62 273 LEU A O 1
ATOM 2252 N N . PHE A 1 274 ? 16.422 21.359 13.508 1 93.31 274 PHE A N 1
ATOM 2253 C CA . PHE A 1 274 ? 15.641 20.812 14.617 1 93.31 274 PHE A CA 1
ATOM 2254 C C . PHE A 1 274 ? 15.781 21.703 15.852 1 93.31 274 PHE A C 1
ATOM 2256 O O . PHE A 1 274 ? 14.82 21.906 16.594 1 93.31 274 PHE A O 1
ATOM 2263 N N . GLN A 1 275 ? 16.969 22.188 16.031 1 91.81 275 GLN A N 1
ATOM 2264 C CA . GLN A 1 275 ? 17.188 23.094 17.156 1 91.81 275 GLN A CA 1
ATOM 2265 C C . GLN A 1 275 ? 16.359 24.375 17 1 91.81 275 GLN A C 1
ATOM 2267 O O . GLN A 1 275 ? 15.758 24.828 17.969 1 91.81 275 GLN A O 1
ATOM 2272 N N . SER A 1 276 ? 16.422 24.891 15.836 1 94.56 276 SER A N 1
ATOM 2273 C CA . SER A 1 276 ? 15.641 26.094 15.57 1 94.56 276 SER A CA 1
ATOM 2274 C C . SER A 1 276 ? 14.148 25.844 15.789 1 94.56 276 SER A C 1
ATOM 2276 O O . SER A 1 276 ? 13.453 26.672 16.375 1 94.56 276 SER A O 1
ATOM 2278 N N . TYR A 1 277 ? 13.695 24.734 15.336 1 96.44 277 TYR A N 1
ATOM 2279 C CA . TYR A 1 277 ? 12.289 24.375 15.523 1 96.44 277 TYR A CA 1
ATOM 2280 C C . TYR A 1 277 ? 11.961 24.203 17 1 96.44 277 TYR A C 1
ATOM 2282 O O . TYR A 1 277 ? 10.891 24.625 17.453 1 96.44 277 TYR A O 1
ATOM 2290 N N . SER A 1 278 ? 12.844 23.594 17.703 1 95.31 278 SER A N 1
ATOM 2291 C CA . SER A 1 278 ? 12.68 23.438 19.141 1 95.31 278 SER A CA 1
ATOM 2292 C C . SER A 1 278 ? 12.531 24.781 19.828 1 95.31 278 SER A C 1
ATOM 2294 O O . SER A 1 278 ? 11.648 24.953 20.672 1 95.31 278 SER A O 1
ATOM 2296 N N . GLU A 1 279 ? 13.336 25.672 19.484 1 95.81 279 GLU A N 1
ATOM 2297 C CA . GLU A 1 279 ? 13.289 27.016 20.062 1 95.81 279 GLU A CA 1
ATOM 2298 C C . GLU A 1 279 ? 11.969 27.719 19.734 1 95.81 279 GLU A C 1
ATOM 2300 O O . GLU A 1 279 ? 11.383 28.391 20.578 1 95.81 279 GLU A O 1
ATOM 2305 N N . GLU A 1 280 ? 11.57 27.578 18.531 1 97.31 280 GLU A N 1
ATOM 2306 C CA . GLU A 1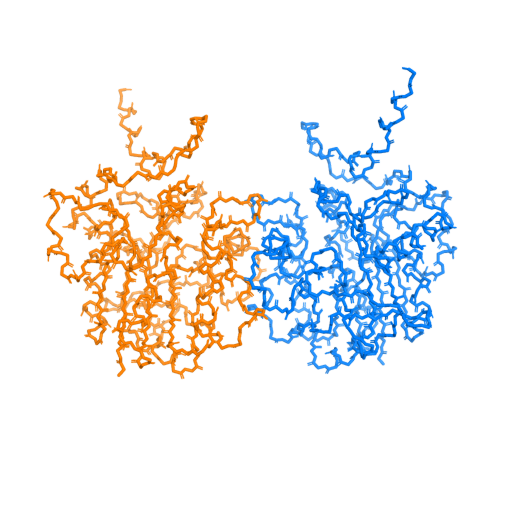 280 ? 10.297 28.172 18.125 1 97.31 280 GLU A CA 1
ATOM 2307 C C . GLU A 1 280 ? 9.133 27.578 18.922 1 97.31 280 GLU A C 1
ATOM 2309 O O . GLU A 1 280 ? 8.211 28.297 19.297 1 97.31 280 GLU A O 1
ATOM 2314 N N . LEU A 1 281 ? 9.148 26.281 19.141 1 97.44 281 LEU A N 1
ATOM 2315 C CA . LEU A 1 281 ? 8.102 25.641 19.938 1 97.44 281 LEU A CA 1
ATOM 2316 C C . LEU A 1 281 ? 8.047 26.219 21.344 1 97.44 281 LEU A C 1
ATOM 2318 O O . LEU A 1 281 ? 6.973 26.547 21.844 1 97.44 281 LEU A O 1
ATOM 2322 N N . ILE A 1 282 ? 9.172 26.359 21.875 1 95.44 282 ILE A N 1
ATOM 2323 C CA . ILE A 1 282 ? 9.266 26.891 23.234 1 95.44 282 ILE A CA 1
ATOM 2324 C C . ILE A 1 282 ? 8.758 28.344 23.266 1 95.44 282 ILE A C 1
ATOM 2326 O O . ILE A 1 282 ? 7.973 28.719 24.141 1 95.44 282 ILE A O 1
ATOM 2330 N N . GLU A 1 283 ? 9.141 29.109 22.281 1 96.69 283 GLU A N 1
ATOM 2331 C CA . GLU A 1 283 ? 8.719 30.5 22.172 1 96.69 283 GLU A CA 1
ATOM 2332 C C . GLU A 1 283 ? 7.215 30.609 21.984 1 96.69 283 GLU A C 1
ATOM 2334 O O . GLU A 1 283 ? 6.598 31.594 22.391 1 96.69 283 GLU A O 1
ATOM 2339 N N . ASN A 1 284 ? 6.645 29.625 21.406 1 96.94 284 ASN A N 1
ATOM 2340 C CA . ASN A 1 284 ? 5.207 29.625 21.156 1 96.94 284 ASN A CA 1
ATOM 2341 C C . ASN A 1 284 ? 4.453 28.828 22.219 1 96.94 284 ASN A C 1
ATOM 2343 O O . ASN A 1 284 ? 3.438 28.203 21.938 1 96.94 284 ASN A O 1
ATOM 2347 N N . GLU A 1 285 ? 4.996 28.75 23.406 1 96.25 285 GLU A N 1
ATOM 2348 C CA . GLU A 1 285 ? 4.352 28.25 24.609 1 96.25 285 GLU A CA 1
ATOM 2349 C C . GLU A 1 285 ? 4.07 26.75 24.516 1 96.25 285 GLU A C 1
ATOM 2351 O O . GLU A 1 285 ? 2.98 26.297 24.859 1 96.25 285 GLU A O 1
ATOM 2356 N N . TYR A 1 286 ? 4.961 26.047 24.016 1 96.19 286 TYR A N 1
ATOM 2357 C CA . TYR A 1 286 ? 4.863 24.609 23.875 1 96.19 286 TYR A CA 1
ATOM 2358 C C . TYR A 1 286 ? 4.465 23.969 25.203 1 96.19 286 TYR A C 1
ATOM 2360 O O . TYR A 1 286 ? 3.572 23.109 25.25 1 96.19 286 TYR A O 1
ATOM 2368 N N . ASP A 1 287 ? 5.043 24.344 26.266 1 94.69 287 ASP A N 1
ATOM 2369 C CA . ASP A 1 287 ? 4.781 23.75 27.562 1 94.69 287 ASP A CA 1
ATOM 2370 C C . ASP A 1 287 ? 3.34 24 28 1 94.69 287 ASP A C 1
ATOM 2372 O O . ASP A 1 287 ? 2.697 23.109 28.562 1 94.69 287 ASP A O 1
ATOM 2376 N N . PHE A 1 288 ? 2.922 25.172 27.766 1 96.06 288 PHE A N 1
ATOM 2377 C CA . PHE A 1 288 ? 1.554 25.516 28.125 1 96.06 288 PHE A CA 1
ATOM 2378 C C . PHE A 1 288 ? 0.554 24.641 27.391 1 96.06 288 PHE A C 1
ATOM 2380 O O . PHE A 1 288 ? -0.344 24.062 28 1 96.06 288 PHE A O 1
ATOM 2387 N N . TYR A 1 289 ? 0.71 24.484 26.109 1 96.56 289 TYR A N 1
ATOM 2388 C CA . TYR A 1 289 ? -0.253 23.766 25.297 1 96.56 289 TYR A CA 1
ATOM 2389 C C . TYR A 1 289 ? -0.089 22.266 25.453 1 96.56 289 TYR A C 1
ATOM 2391 O O . TYR A 1 289 ? -1.074 21.531 25.609 1 96.56 289 TYR A O 1
ATOM 2399 N N . SER A 1 290 ? 1.146 21.781 25.391 1 94.31 290 SER A N 1
ATOM 2400 C CA . SER A 1 290 ? 1.417 20.359 25.375 1 94.31 290 SER A CA 1
ATOM 2401 C C . SER A 1 290 ? 0.966 19.688 26.656 1 94.31 290 SER A C 1
ATOM 2403 O O . SER A 1 290 ? 0.671 18.484 26.672 1 94.31 290 SER A O 1
ATOM 2405 N N . LYS A 1 291 ? 0.895 20.391 27.703 1 91.88 291 LYS A N 1
ATOM 2406 C CA . LYS A 1 291 ? 0.524 19.844 29.016 1 91.88 291 LYS A CA 1
ATOM 2407 C C . LYS A 1 291 ? -0.989 19.875 29.203 1 91.88 291 LYS A C 1
ATOM 2409 O O . LYS A 1 291 ? -1.502 19.312 30.188 1 91.88 291 LYS A O 1
ATOM 2414 N N . ARG A 1 292 ? -1.621 20.422 28.281 1 91.75 292 ARG A N 1
ATOM 2415 C CA . ARG A 1 292 ? -3.076 20.453 28.375 1 91.75 292 ARG A CA 1
ATOM 2416 C C . ARG A 1 292 ? -3.689 19.125 27.953 1 91.75 292 ARG A C 1
ATOM 2418 O O . ARG A 1 292 ? -3.283 18.531 26.953 1 91.75 292 ARG A O 1
ATOM 2425 N N . THR A 1 293 ? -4.609 18.688 28.797 1 90 293 THR A N 1
ATOM 2426 C CA . THR A 1 293 ? -5.402 17.531 28.406 1 90 293 THR A CA 1
ATOM 2427 C C . THR A 1 293 ? -6.566 17.938 27.516 1 90 293 THR A C 1
ATOM 2429 O O . THR A 1 293 ? -7.312 18.859 27.844 1 90 293 THR A O 1
ATOM 2432 N N . PRO A 1 294 ? -6.652 17.266 26.484 1 92.12 294 PRO A N 1
ATOM 2433 C CA . PRO A 1 294 ? -7.82 17.562 25.641 1 92.12 294 PRO A CA 1
ATOM 2434 C C . PRO A 1 294 ? -9.133 17.484 26.422 1 92.12 294 PRO A C 1
ATOM 2436 O O . PRO A 1 294 ? -9.297 16.594 27.266 1 92.12 294 PRO A O 1
ATOM 2439 N N . LEU A 1 295 ? -10.008 18.391 26.078 1 94.62 295 LEU A N 1
ATOM 2440 C CA . LEU A 1 295 ? -11.281 18.453 26.797 1 94.62 295 LEU A CA 1
ATOM 2441 C C . LEU A 1 295 ? -12.312 17.547 26.156 1 94.62 295 LEU A C 1
ATOM 2443 O O . LEU A 1 295 ? -13.273 17.141 26.812 1 94.62 295 LEU A O 1
ATOM 2447 N N . LEU A 1 296 ? -12.133 17.328 24.922 1 94.69 296 LEU A N 1
ATOM 2448 C CA . LEU A 1 296 ? -13 16.391 24.219 1 94.69 296 LEU A CA 1
ATOM 2449 C C . LEU A 1 296 ? -12.711 14.953 24.656 1 94.69 296 LEU A C 1
ATOM 2451 O O . LEU A 1 296 ? -11.547 14.57 24.812 1 94.69 296 LEU A O 1
ATOM 2455 N N . LYS A 1 297 ? -13.758 14.195 24.938 1 91.88 297 LYS A N 1
ATOM 2456 C CA . LYS A 1 297 ? -13.586 12.812 25.359 1 91.88 297 LYS A CA 1
ATOM 2457 C C . LYS A 1 297 ? -13.406 11.883 24.156 1 91.88 297 LYS A C 1
ATOM 2459 O O . LYS A 1 297 ? -14.305 11.766 23.328 1 91.88 297 LYS A O 1
ATOM 2464 N N . PHE A 1 298 ? -12.359 11.258 24.141 1 90.44 298 PHE A N 1
ATOM 2465 C CA . PHE A 1 298 ? -12.062 10.289 23.109 1 90.44 298 PHE A CA 1
ATOM 2466 C C . PHE A 1 298 ? -12.219 8.867 23.625 1 90.44 298 PHE A C 1
ATOM 2468 O O . PHE A 1 298 ? -12.188 8.641 24.844 1 90.44 298 PHE A O 1
ATOM 2475 N N . TYR A 1 299 ? -12.352 7.973 22.688 1 88.31 299 TYR A N 1
ATOM 2476 C CA . TYR A 1 299 ? -12.469 6.562 23.031 1 88.31 299 TYR A CA 1
ATOM 2477 C C . TYR A 1 299 ? -11.172 6.035 23.625 1 88.31 299 TYR A C 1
ATOM 2479 O O . TYR A 1 299 ? -10.086 6.363 23.156 1 88.31 299 TYR A O 1
ATOM 2487 N N . SER A 1 300 ? -11.281 5.305 24.766 1 83.69 300 SER A N 1
ATOM 2488 C CA . SER A 1 300 ? -10.188 4.551 25.375 1 83.69 300 SER A CA 1
ATOM 2489 C C . SER A 1 300 ? -10.578 3.092 25.594 1 83.69 300 SER A C 1
ATOM 2491 O O . SER A 1 300 ? -11.641 2.805 26.141 1 83.69 300 SER A O 1
ATOM 2493 N N . PRO A 1 301 ? -9.789 2.127 25 1 74.5 301 PRO A N 1
ATOM 2494 C CA . PRO A 1 301 ? -10.172 0.727 25.188 1 74.5 301 PRO A CA 1
ATOM 2495 C C . PRO A 1 301 ? -10.32 0.355 26.672 1 74.5 301 PRO A C 1
ATOM 2497 O O . PRO A 1 301 ? -9.648 0.933 27.531 1 74.5 301 PRO A O 1
ATOM 2500 N N . PRO A 1 302 ? -11.461 -0.522 27.047 1 63.72 302 PRO A N 1
ATOM 2501 C CA . PRO A 1 302 ? -11.734 -0.856 28.438 1 63.72 302 PRO A CA 1
ATOM 2502 C C . PRO A 1 302 ? -10.508 -1.398 29.172 1 63.72 302 PRO A C 1
ATOM 2504 O O . PRO A 1 302 ? -10.328 -1.14 30.359 1 63.72 302 PRO A O 1
ATOM 2507 N N . ASN A 1 303 ? -10.133 -2.721 28.828 1 50.12 303 ASN A N 1
ATOM 2508 C CA . ASN A 1 303 ? -9.062 -3.271 29.656 1 50.12 303 ASN A CA 1
ATOM 2509 C C . ASN A 1 303 ? -7.801 -2.414 29.578 1 50.12 303 ASN A C 1
ATOM 2511 O O . ASN A 1 303 ? -7.281 -2.152 28.5 1 50.12 303 ASN A O 1
ATOM 2515 N N . GLY A 1 304 ? -7.605 -1.421 30.234 1 42.03 304 GLY A N 1
ATOM 2516 C CA . GLY A 1 304 ? -6.539 -0.465 30.484 1 42.03 304 GLY A CA 1
ATOM 2517 C C . GLY A 1 304 ? -5.363 -0.622 29.547 1 42.03 304 GLY A C 1
ATOM 2518 O O . GLY A 1 304 ? -4.25 -0.186 29.844 1 42.03 304 GLY A O 1
ATOM 2519 N N . MET A 1 305 ? -5.266 -1.685 28.828 1 39.47 305 MET A N 1
ATOM 2520 C CA . MET A 1 305 ? -4.043 -1.634 28.031 1 39.47 305 MET A CA 1
ATOM 2521 C C . MET A 1 305 ? -4.062 -0.441 27.094 1 39.47 305 MET A C 1
ATOM 2523 O O . MET A 1 305 ? -4.562 -0.544 25.969 1 39.47 305 MET A O 1
ATOM 2527 N N . GLY A 1 306 ? -4.648 0.604 27.531 1 36.53 306 GLY A N 1
ATOM 2528 C CA . GLY A 1 306 ? -4.688 1.872 26.812 1 36.53 306 GLY A CA 1
ATOM 2529 C C . GLY A 1 306 ? -3.383 2.203 26.109 1 36.53 306 GLY A C 1
ATOM 2530 O O . GLY A 1 306 ? -2.322 1.7 26.5 1 36.53 306 GLY A O 1
ATOM 2531 N N . VAL A 1 307 ? -3.346 2.299 24.859 1 37.69 307 VAL A N 1
ATOM 2532 C CA . VAL A 1 307 ? -2.178 2.967 24.281 1 37.69 307 VAL A CA 1
ATOM 2533 C C . VAL A 1 307 ? -1.669 4.027 25.266 1 37.69 307 VAL A C 1
ATOM 2535 O O . VAL A 1 307 ? -2.438 4.875 25.719 1 37.69 307 VAL A O 1
ATOM 2538 N N . ASN A 1 308 ? -0.899 3.68 26.312 1 33.19 308 ASN A N 1
ATOM 2539 C CA . ASN A 1 308 ? -0.291 4.734 27.125 1 33.19 308 ASN A CA 1
ATOM 2540 C C . ASN A 1 308 ? -0.161 6.035 26.328 1 33.19 308 ASN A C 1
ATOM 2542 O O . ASN A 1 308 ? 0.656 6.133 25.406 1 33.19 308 ASN A O 1
ATOM 2546 N N . LEU A 1 309 ? -1.222 6.668 26.188 1 33 309 LEU A N 1
ATOM 2547 C CA . LEU A 1 309 ? -1.19 8.039 25.688 1 33 309 LEU A CA 1
ATOM 2548 C C . LEU A 1 309 ? 0.004 8.797 26.25 1 33 309 LEU A C 1
ATOM 2550 O O . LEU A 1 309 ? 0.316 9.898 25.797 1 33 309 LEU A O 1
ATOM 2554 N N . ARG A 1 310 ? 0.446 8.328 27.531 1 31.83 310 ARG A N 1
ATOM 2555 C CA . ARG A 1 310 ? 1.602 8.945 28.172 1 31.83 310 ARG A CA 1
ATOM 2556 C C . ARG A 1 310 ? 2.846 8.82 27.312 1 31.83 310 ARG A C 1
ATOM 2558 O O . ARG A 1 310 ? 3.799 9.586 27.469 1 31.83 310 ARG A O 1
ATOM 2565 N N . ARG A 1 311 ? 3.033 7.707 26.625 1 30.11 311 ARG A N 1
ATOM 2566 C CA . ARG A 1 311 ? 4.258 7.605 25.844 1 30.11 311 ARG A CA 1
ATOM 2567 C C . ARG A 1 311 ? 4.273 8.633 24.719 1 30.11 311 ARG A C 1
ATOM 2569 O O . ARG A 1 311 ? 5.332 9.164 24.375 1 30.11 311 ARG A O 1
ATOM 2576 N N . ARG A 1 312 ? 3.143 8.906 24 1 30.53 312 ARG A N 1
ATOM 2577 C CA . ARG A 1 312 ? 3.225 10.164 23.266 1 30.53 312 ARG A CA 1
ATOM 2578 C C . ARG A 1 312 ? 3.191 11.359 24.219 1 30.53 312 ARG A C 1
ATOM 2580 O O . ARG A 1 312 ? 3.848 12.367 23.969 1 30.53 312 ARG A O 1
ATOM 2587 N N . LEU A 1 313 ? 2.488 11.281 25.438 1 29.3 313 LEU A N 1
ATOM 2588 C CA . LEU A 1 313 ? 2.521 12.344 26.438 1 29.3 313 LEU A CA 1
ATOM 2589 C C . LEU A 1 313 ? 3.613 12.086 27.469 1 29.3 313 LEU A C 1
ATOM 2591 O O . LEU A 1 313 ? 4.254 13.023 27.953 1 29.3 313 LEU A O 1
ATOM 2595 N N . GLY A 1 314 ? 3.74 10.922 28.234 1 29.5 314 GLY A N 1
ATOM 2596 C CA . GLY A 1 314 ? 4.457 10.656 29.469 1 29.5 314 GLY A CA 1
ATOM 2597 C C . GLY A 1 314 ? 5.945 10.461 29.266 1 29.5 314 GLY A C 1
ATOM 2598 O O . GLY A 1 314 ? 6.676 10.172 30.219 1 29.5 314 GLY A O 1
ATOM 2599 N N . LEU A 1 315 ? 6.5 10.109 28.203 1 30.7 315 LEU A N 1
ATOM 2600 C CA . LEU A 1 315 ? 7.945 9.977 28.344 1 30.7 315 LEU A CA 1
ATOM 2601 C C . LEU A 1 315 ? 8.539 11.25 28.953 1 30.7 315 LEU A C 1
ATOM 2603 O O . LEU A 1 315 ? 9.766 11.406 29 1 30.7 315 LEU A O 1
ATOM 2607 N N . LEU A 1 316 ? 7.695 12.133 29.406 1 26.22 316 LEU A N 1
ATOM 2608 C CA . LEU A 1 316 ? 8.25 13.266 30.141 1 26.22 316 LEU A CA 1
ATOM 2609 C C . LEU A 1 316 ? 8.656 12.844 31.547 1 26.22 316 LEU A C 1
ATOM 2611 O O . LEU A 1 316 ? 9.609 13.391 32.125 1 26.22 316 LEU A O 1
ATOM 2615 N N . LYS A 1 317 ? 7.914 12 32.312 1 29.8 317 LYS A N 1
ATOM 2616 C CA . LYS A 1 317 ? 8.195 12.047 33.75 1 29.8 317 LYS A CA 1
ATOM 2617 C C . LYS A 1 317 ? 9.438 11.234 34.094 1 29.8 317 LYS A C 1
ATOM 2619 O O . LYS A 1 317 ? 10.102 11.5 35.094 1 29.8 317 LYS A O 1
ATOM 2624 N N . LYS A 1 318 ? 9.68 10.102 33.594 1 29.47 318 LYS A N 1
ATOM 2625 C CA . LYS A 1 318 ? 10.602 9.266 34.344 1 29.47 318 LYS A CA 1
ATOM 2626 C C . LYS A 1 318 ? 12.047 9.711 34.156 1 29.47 318 LYS A C 1
ATOM 2628 O O . LYS A 1 318 ? 12.969 9.07 34.656 1 29.47 318 LYS A O 1
ATOM 2633 N N . ALA A 1 319 ? 12.227 10.555 33.188 1 26.81 319 ALA A N 1
ATOM 2634 C CA . ALA A 1 319 ? 13.656 10.867 33.219 1 26.81 319 ALA A CA 1
ATOM 2635 C C . ALA A 1 319 ? 14.031 11.508 34.562 1 26.81 319 ALA A C 1
ATOM 2637 O O . ALA A 1 319 ? 15.211 11.766 34.812 1 26.81 319 ALA A O 1
ATOM 2638 N N . LEU A 1 320 ? 13.016 12.117 35.25 1 23.45 320 LEU A N 1
ATOM 2639 C CA . LEU A 1 320 ? 13.578 12.867 36.375 1 23.45 320 LEU A CA 1
ATOM 2640 C C . LEU A 1 320 ? 14.039 11.93 37.5 1 23.45 320 LEU A C 1
ATOM 2642 O O . LEU A 1 320 ? 14.555 12.383 38.531 1 23.45 320 LEU A O 1
ATOM 2646 N N . VAL A 1 321 ? 13.453 10.656 37.531 1 26.14 321 VAL A N 1
ATOM 2647 C CA . VAL A 1 321 ? 13.711 10.086 38.844 1 26.14 321 VAL A CA 1
ATOM 2648 C C . VAL A 1 321 ? 15.156 9.586 38.906 1 26.14 321 VAL A C 1
ATOM 2650 O O . VAL A 1 321 ? 15.547 8.938 39.875 1 26.14 321 VAL A O 1
ATOM 2653 N N . GLY A 1 322 ? 15.922 9.555 37.812 1 20.97 322 GLY A N 1
ATOM 2654 C CA . GLY A 1 322 ? 17.266 9.18 38.25 1 20.97 322 GLY A CA 1
ATOM 2655 C C . GLY A 1 322 ? 17.953 10.242 39.062 1 20.97 322 GLY A C 1
ATOM 2656 O O . GLY A 1 322 ? 19.172 10.25 39.188 1 20.97 322 GLY A O 1
ATOM 2657 N N . LYS A 1 323 ? 17.234 11.188 39.656 1 20.59 323 LYS A N 1
ATOM 2658 C CA . LYS A 1 323 ? 18.047 11.898 40.625 1 20.59 323 LYS A CA 1
ATOM 2659 C C . LYS A 1 323 ? 18.766 10.922 41.562 1 20.59 323 LYS A C 1
ATOM 2661 O O . LYS A 1 323 ? 19.969 11 41.75 1 20.59 323 LYS A O 1
ATOM 2666 N N . VAL A 1 324 ? 18.25 10.688 42.844 1 18.19 324 VAL A N 1
ATOM 2667 C CA . VAL A 1 324 ? 19.156 10.758 43.969 1 18.19 324 VAL A CA 1
ATOM 2668 C C . VAL A 1 324 ? 19.984 9.484 44.062 1 18.19 324 VAL A C 1
ATOM 2670 O O . VAL A 1 324 ? 19.484 8.383 43.844 1 18.19 324 VAL A O 1
ATOM 2673 N N . MET B 1 1 ? 9.367 -15.273 -30.172 1 90.06 1 MET B N 1
ATOM 2674 C CA . MET B 1 1 ? 9.258 -14.844 -28.781 1 90.06 1 MET B CA 1
ATOM 2675 C C . MET B 1 1 ? 8.883 -16.016 -27.875 1 90.06 1 MET B C 1
ATOM 2677 O O . MET B 1 1 ? 7.891 -16.703 -28.125 1 90.06 1 MET B O 1
ATOM 2681 N N . SER B 1 2 ? 9.773 -16.375 -26.953 1 96.25 2 SER B N 1
ATOM 2682 C CA . SER B 1 2 ? 9.492 -17.453 -26 1 96.25 2 SER B CA 1
ATOM 2683 C C . SER B 1 2 ? 8.469 -17 -24.953 1 96.25 2 SER B C 1
ATOM 2685 O O . SER B 1 2 ? 8.508 -15.859 -24.484 1 96.25 2 SER B O 1
ATOM 2687 N N . LYS B 1 3 ? 7.516 -17.859 -24.734 1 98.75 3 LYS B N 1
ATOM 2688 C CA . LYS B 1 3 ? 6.523 -17.625 -23.688 1 98.75 3 LYS B CA 1
ATOM 2689 C C . LYS B 1 3 ? 6.613 -18.688 -22.594 1 98.75 3 LYS B C 1
ATOM 2691 O O . LYS B 1 3 ? 6.238 -19.844 -22.797 1 98.75 3 LYS B O 1
ATOM 2696 N N . ILE B 1 4 ? 7.07 -18.234 -21.453 1 98.88 4 ILE B N 1
ATOM 2697 C CA . ILE B 1 4 ? 7.348 -19.141 -20.359 1 98.88 4 ILE B CA 1
ATOM 2698 C C . ILE B 1 4 ? 6.34 -18.906 -19.234 1 98.88 4 ILE B C 1
ATOM 2700 O O . ILE B 1 4 ? 6.082 -17.766 -18.844 1 98.88 4 ILE B O 1
ATOM 2704 N N . ILE B 1 5 ? 5.727 -19.953 -18.766 1 98.94 5 ILE B N 1
ATOM 2705 C CA . ILE B 1 5 ? 4.918 -19.938 -17.547 1 98.94 5 ILE B CA 1
ATOM 2706 C C . ILE B 1 5 ? 5.543 -20.859 -16.5 1 98.94 5 ILE B C 1
ATOM 2708 O O . ILE B 1 5 ? 5.984 -21.969 -16.812 1 98.94 5 ILE B O 1
ATOM 2712 N N . PHE B 1 6 ? 5.629 -20.391 -15.281 1 98.94 6 PHE B N 1
ATOM 2713 C CA . PHE B 1 6 ? 6.102 -21.297 -14.242 1 98.94 6 PHE B CA 1
ATOM 2714 C C . PHE B 1 6 ? 5.328 -21.078 -12.945 1 98.94 6 PHE B C 1
ATOM 2716 O O . PHE B 1 6 ? 4.652 -20.062 -12.781 1 98.94 6 PHE B O 1
ATOM 2723 N N . THR B 1 7 ? 5.324 -22.047 -12.117 1 98.94 7 THR B N 1
ATOM 2724 C CA . THR B 1 7 ? 4.809 -22 -10.758 1 98.94 7 THR B CA 1
ATOM 2725 C C . THR B 1 7 ? 5.855 -22.484 -9.758 1 98.94 7 THR B C 1
ATOM 2727 O O . THR B 1 7 ? 6.918 -22.969 -10.156 1 98.94 7 THR B O 1
ATOM 2730 N N . LEU B 1 8 ? 5.633 -22.203 -8.523 1 98.88 8 LEU B N 1
ATOM 2731 C CA . LEU B 1 8 ? 6.516 -22.625 -7.445 1 98.88 8 LEU B CA 1
ATOM 2732 C C . LEU B 1 8 ? 5.742 -23.375 -6.367 1 98.88 8 LEU B C 1
ATOM 2734 O O . LEU B 1 8 ? 4.664 -22.938 -5.953 1 98.88 8 LEU B O 1
ATOM 2738 N N . CYS B 1 9 ? 6.285 -24.438 -5.945 1 98.06 9 CYS B N 1
ATOM 2739 C CA . CYS B 1 9 ? 5.684 -25.109 -4.805 1 98.06 9 CYS B CA 1
ATOM 2740 C C . CYS B 1 9 ? 6.621 -26.188 -4.254 1 98.06 9 CYS B C 1
ATOM 2742 O O . CYS B 1 9 ? 7.613 -26.531 -4.895 1 98.06 9 CYS B O 1
ATOM 2744 N N . SER B 1 10 ? 6.348 -26.578 -3.064 1 98.19 10 SER B N 1
ATOM 2745 C CA . SER B 1 10 ? 6.965 -27.766 -2.486 1 98.19 10 SER B CA 1
ATOM 2746 C C . SER B 1 10 ? 6.18 -29.031 -2.846 1 98.19 10 SER B C 1
ATOM 2748 O O . SER B 1 10 ? 5.129 -28.953 -3.482 1 98.19 10 SER B O 1
ATOM 2750 N N . ASN B 1 11 ? 6.723 -30.156 -2.436 1 98 11 ASN B N 1
ATOM 2751 C CA . ASN B 1 11 ? 6.152 -31.438 -2.814 1 98 11 ASN B CA 1
ATOM 2752 C C . ASN B 1 11 ? 4.695 -31.562 -2.385 1 98 11 ASN B C 1
ATOM 2754 O O . ASN B 1 11 ? 3.887 -32.188 -3.082 1 98 11 ASN B O 1
ATOM 2758 N N . ASN B 1 12 ? 4.344 -30.938 -1.326 1 96.62 12 ASN B N 1
ATOM 2759 C CA . ASN B 1 12 ? 3.016 -31.109 -0.745 1 96.62 12 ASN B CA 1
ATOM 2760 C C . ASN B 1 12 ? 1.954 -30.375 -1.558 1 96.62 12 ASN B C 1
ATOM 2762 O O . ASN B 1 12 ? 0.757 -30.531 -1.309 1 96.62 12 ASN B O 1
ATOM 2766 N N . TYR B 1 13 ? 2.379 -29.609 -2.604 1 97.06 13 TYR B N 1
ATOM 2767 C CA . TYR B 1 13 ? 1.424 -28.828 -3.375 1 97.06 13 TYR B CA 1
ATOM 2768 C C . TYR B 1 13 ? 1.427 -29.25 -4.84 1 97.06 13 TYR B C 1
ATOM 2770 O O . TYR B 1 13 ? 0.916 -28.531 -5.699 1 97.06 13 TYR B O 1
ATOM 2778 N N . LEU B 1 14 ? 1.961 -30.391 -5.145 1 98.25 14 LEU B N 1
ATOM 2779 C CA . LEU B 1 14 ? 2.16 -30.812 -6.523 1 98.25 14 LEU B CA 1
ATOM 2780 C C . LEU B 1 14 ? 0.829 -31.156 -7.188 1 98.25 14 LEU B C 1
ATOM 2782 O O . LEU B 1 14 ? 0.702 -31.078 -8.414 1 98.25 14 LEU B O 1
ATOM 2786 N N . ALA B 1 15 ? -0.209 -31.516 -6.379 1 97.88 15 ALA B N 1
ATOM 2787 C CA . ALA B 1 15 ? -1.529 -31.734 -6.965 1 97.88 15 ALA B CA 1
ATOM 2788 C C . ALA B 1 15 ? -2.068 -30.453 -7.59 1 97.88 15 ALA B C 1
ATOM 2790 O O . ALA B 1 15 ? -2.625 -30.469 -8.688 1 97.88 15 ALA B O 1
ATOM 2791 N N . HIS B 1 16 ? -1.865 -29.344 -6.871 1 98.25 16 HIS B N 1
ATOM 2792 C CA . HIS B 1 16 ? -2.283 -28.047 -7.375 1 98.25 16 HIS B CA 1
ATOM 2793 C C . HIS B 1 16 ? -1.515 -27.672 -8.641 1 98.25 16 HIS B C 1
ATOM 2795 O O . HIS B 1 16 ? -2.111 -27.25 -9.633 1 98.25 16 HIS B O 1
ATOM 2801 N N . ALA B 1 17 ? -0.263 -27.891 -8.602 1 98.75 17 ALA B N 1
ATOM 2802 C CA . ALA B 1 17 ? 0.589 -27.562 -9.742 1 98.75 17 ALA B CA 1
ATOM 2803 C C . ALA B 1 17 ? 0.201 -28.375 -10.969 1 98.75 17 ALA B C 1
ATOM 2805 O O . ALA B 1 17 ? 0.229 -27.875 -12.094 1 98.75 17 ALA B O 1
ATOM 2806 N N . ARG B 1 18 ? -0.119 -29.625 -10.758 1 98.5 18 ARG B N 1
ATOM 2807 C CA . ARG B 1 18 ? -0.532 -30.5 -11.844 1 98.5 18 ARG B CA 1
ATOM 2808 C C . ARG B 1 18 ? -1.795 -29.969 -12.523 1 98.5 18 ARG B C 1
ATOM 2810 O O . ARG B 1 18 ? -1.884 -29.953 -13.75 1 98.5 18 ARG B O 1
ATOM 2817 N N . ILE B 1 19 ? -2.734 -29.547 -11.727 1 98.62 19 ILE B N 1
ATOM 2818 C CA . ILE B 1 19 ? -3.988 -29.031 -12.258 1 98.62 19 ILE B CA 1
ATOM 2819 C C . ILE B 1 19 ? -3.721 -27.75 -13.062 1 98.62 19 ILE B C 1
ATOM 2821 O O . ILE B 1 19 ? -4.273 -27.562 -14.148 1 98.62 19 ILE B O 1
ATOM 2825 N N . LEU B 1 20 ? -2.881 -26.875 -12.516 1 98.88 20 LEU B N 1
ATOM 2826 C CA . LEU B 1 20 ? -2.48 -25.703 -13.273 1 98.88 20 LEU B CA 1
ATOM 2827 C C . LEU B 1 20 ? -1.868 -26.094 -14.609 1 98.88 20 LEU B C 1
ATOM 2829 O O . LEU B 1 20 ? -2.271 -25.578 -15.656 1 98.88 20 LEU B O 1
ATOM 2833 N N . GLY B 1 21 ? -0.972 -27.016 -14.617 1 98.75 21 GLY B N 1
ATOM 2834 C CA . GLY B 1 21 ? -0.338 -27.484 -15.836 1 98.75 21 GLY B CA 1
ATOM 2835 C C . GLY B 1 21 ? -1.326 -28.031 -16.859 1 98.75 21 GLY B C 1
ATOM 2836 O O . GLY B 1 21 ? -1.228 -27.719 -18.047 1 98.75 21 GLY B O 1
ATOM 2837 N N . GLU B 1 22 ? -2.248 -28.844 -16.391 1 98.5 22 GLU B N 1
ATOM 2838 C CA . GLU B 1 22 ? -3.268 -29.422 -17.266 1 98.5 22 GLU B CA 1
ATOM 2839 C C . GLU B 1 22 ? -4.117 -28.328 -17.906 1 98.5 22 GLU B C 1
ATOM 2841 O O . GLU B 1 22 ? -4.441 -28.391 -19.094 1 98.5 22 GLU B O 1
ATOM 2846 N N . SER B 1 23 ? -4.453 -27.359 -17.125 1 98.69 23 SER B N 1
ATOM 2847 C CA . SER B 1 23 ? -5.254 -26.266 -17.656 1 98.69 23 SER B CA 1
ATOM 2848 C C . SER B 1 23 ? -4.465 -25.438 -18.672 1 98.69 23 SER B C 1
ATOM 2850 O O . SER B 1 23 ? -5.023 -24.953 -19.656 1 98.69 23 SER B O 1
ATOM 2852 N N . LEU B 1 24 ? -3.205 -25.281 -18.453 1 98.81 24 LEU B N 1
ATOM 2853 C CA . LEU B 1 24 ? -2.355 -24.531 -19.359 1 98.81 24 LEU B CA 1
ATOM 2854 C C . LEU B 1 24 ? -2.17 -25.266 -20.688 1 98.81 24 LEU B C 1
ATOM 2856 O O . LEU B 1 24 ? -2.061 -24.641 -21.75 1 98.81 24 LEU B O 1
ATOM 2860 N N . ARG B 1 25 ? -2.123 -26.578 -20.625 1 98.19 25 ARG B N 1
ATOM 2861 C CA . ARG B 1 25 ? -2.014 -27.359 -21.844 1 98.19 25 ARG B CA 1
ATOM 2862 C C . ARG B 1 25 ? -3.201 -27.109 -22.766 1 98.19 25 ARG B C 1
ATOM 2864 O O . ARG B 1 25 ? -3.047 -27.094 -23.984 1 98.19 25 ARG B O 1
ATOM 2871 N N . VAL B 1 26 ? -4.281 -26.875 -22.203 1 98.12 26 VAL B N 1
ATOM 2872 C CA . VAL B 1 26 ? -5.512 -26.656 -22.953 1 98.12 26 VAL B CA 1
ATOM 2873 C C . VAL B 1 26 ? -5.586 -25.219 -23.422 1 98.12 26 VAL B C 1
ATOM 2875 O O . VAL B 1 26 ? -5.883 -24.953 -24.594 1 98.12 26 VAL B O 1
ATOM 2878 N N . HIS B 1 27 ? -5.25 -24.281 -22.594 1 98.62 27 HIS B N 1
ATOM 2879 C CA . HIS B 1 27 ? -5.629 -22.906 -22.844 1 98.62 27 HIS B CA 1
ATOM 2880 C C . HIS B 1 27 ? -4.418 -22.062 -23.25 1 98.62 27 HIS B C 1
ATOM 2882 O O . HIS B 1 27 ? -4.57 -20.922 -23.703 1 98.62 27 HIS B O 1
ATOM 2888 N N . ALA B 1 28 ? -3.227 -22.625 -23.047 1 98.5 28 ALA B N 1
ATOM 2889 C CA . ALA B 1 28 ? -2.004 -21.922 -23.422 1 98.5 28 ALA B CA 1
ATOM 2890 C C . ALA B 1 28 ? -1.018 -22.859 -24.125 1 98.5 28 ALA B C 1
ATOM 2892 O O . ALA B 1 28 ? 0.145 -22.953 -23.719 1 98.5 28 ALA B O 1
ATOM 2893 N N . PRO B 1 29 ? -1.408 -23.422 -25.203 1 97.56 29 PRO B N 1
ATOM 2894 C CA . PRO B 1 29 ? -0.55 -24.406 -25.875 1 97.56 29 PRO B CA 1
ATOM 2895 C C . PRO B 1 29 ? 0.703 -23.781 -26.484 1 97.56 29 PRO B C 1
ATOM 2897 O O . PRO B 1 29 ? 1.664 -24.484 -26.797 1 97.56 29 PRO B O 1
ATOM 2900 N N . ASP B 1 30 ? 0.7 -22.531 -26.641 1 97.38 30 ASP B N 1
ATOM 2901 C CA . ASP B 1 30 ? 1.837 -21.828 -27.234 1 97.38 30 ASP B CA 1
ATOM 2902 C C . ASP B 1 30 ? 2.877 -21.469 -26.172 1 97.38 30 ASP B C 1
ATOM 2904 O O . ASP B 1 30 ? 3.916 -20.891 -26.5 1 97.38 30 ASP B O 1
ATOM 2908 N N . CYS B 1 31 ? 2.609 -21.812 -24.906 1 98.56 31 CYS B N 1
ATOM 2909 C CA . CYS B 1 31 ? 3.527 -21.516 -23.812 1 98.56 31 CYS B CA 1
ATOM 2910 C C . CYS B 1 31 ? 4.211 -22.781 -23.312 1 98.56 31 CYS B C 1
ATOM 2912 O O . CYS B 1 31 ? 3.688 -23.875 -23.484 1 98.56 31 CYS B O 1
ATOM 2914 N N . GLN B 1 32 ? 5.395 -22.562 -22.797 1 98.56 32 GLN B N 1
ATOM 2915 C CA . GLN B 1 32 ? 6.09 -23.641 -22.078 1 98.56 32 GLN B CA 1
ATOM 2916 C C . GLN B 1 32 ? 5.879 -23.516 -20.578 1 98.56 32 GLN B C 1
ATOM 2918 O O . GLN B 1 32 ? 6.039 -22.438 -20.016 1 98.56 32 GLN B O 1
ATOM 2923 N N . PHE B 1 33 ? 5.508 -24.656 -19.984 1 98.75 33 PHE B N 1
ATOM 2924 C CA . PHE B 1 33 ? 5.195 -24.641 -18.562 1 98.75 33 PHE B CA 1
ATOM 2925 C C . PHE B 1 33 ? 6.273 -25.359 -17.766 1 98.75 33 PHE B C 1
ATOM 2927 O O . PHE B 1 33 ? 6.719 -26.438 -18.141 1 98.75 33 PHE B O 1
ATOM 2934 N N . TYR B 1 34 ? 6.711 -24.719 -16.641 1 98.94 34 TYR B N 1
ATOM 2935 C CA . TYR B 1 34 ? 7.719 -25.266 -15.742 1 98.94 34 TYR B CA 1
ATOM 2936 C C . TYR B 1 34 ? 7.223 -25.25 -14.305 1 98.94 34 TYR B C 1
ATOM 2938 O O . TYR B 1 34 ? 6.41 -24.406 -13.922 1 98.94 34 TYR B O 1
ATOM 2946 N N . ILE B 1 35 ? 7.68 -26.234 -13.516 1 98.94 35 ILE B N 1
ATOM 2947 C CA . ILE B 1 35 ? 7.445 -26.25 -12.078 1 98.94 35 ILE B CA 1
ATOM 2948 C C . ILE B 1 35 ? 8.766 -26.031 -11.344 1 98.94 35 ILE B C 1
ATOM 2950 O O . ILE B 1 35 ? 9.68 -26.859 -11.445 1 98.94 35 ILE B O 1
ATOM 2954 N N . GLY B 1 36 ? 8.906 -24.906 -10.703 1 98.88 36 GLY B N 1
ATOM 2955 C CA . GLY B 1 36 ? 10 -24.734 -9.758 1 98.88 36 GLY B CA 1
ATOM 2956 C C . GLY B 1 36 ? 9.773 -25.469 -8.453 1 98.88 36 GLY B C 1
ATOM 2957 O O . GLY B 1 36 ? 8.836 -25.156 -7.715 1 98.88 36 GLY B O 1
ATOM 2958 N N . LEU B 1 37 ? 10.594 -26.422 -8.18 1 98.81 37 LEU B N 1
ATOM 2959 C CA . LEU B 1 37 ? 10.461 -27.219 -6.965 1 98.81 37 LEU B CA 1
ATOM 2960 C C . LEU B 1 37 ? 11.242 -26.578 -5.816 1 98.81 37 LEU B C 1
ATOM 2962 O O . LEU B 1 37 ? 12.477 -26.578 -5.832 1 98.81 37 LEU B O 1
ATOM 2966 N N . VAL B 1 38 ? 10.523 -26.109 -4.867 1 98.62 38 VAL B N 1
ATOM 2967 C CA . VAL B 1 38 ? 11.125 -25.531 -3.672 1 98.62 38 VAL B CA 1
ATOM 2968 C C . VAL B 1 38 ? 11.133 -26.562 -2.545 1 98.62 38 VAL B C 1
ATOM 2970 O O . VAL B 1 38 ? 10.461 -26.375 -1.523 1 98.62 38 VAL B O 1
ATOM 2973 N N . ASP B 1 39 ? 11.797 -27.531 -2.773 1 98.38 39 ASP B N 1
ATOM 2974 C CA . ASP B 1 39 ? 11.938 -28.703 -1.913 1 98.38 39 ASP B CA 1
ATOM 2975 C C . ASP B 1 39 ? 13.062 -29.625 -2.408 1 98.38 39 ASP B C 1
ATOM 2977 O O . ASP B 1 39 ? 13.703 -29.328 -3.422 1 98.38 39 ASP B O 1
ATOM 2981 N N . GLU B 1 40 ? 13.312 -30.703 -1.613 1 98 40 GLU B N 1
ATOM 2982 C CA . GLU B 1 40 ? 14.203 -31.766 -2.076 1 98 40 GLU B CA 1
ATOM 2983 C C . GLU B 1 40 ? 13.445 -32.781 -2.918 1 98 40 GLU B C 1
ATOM 2985 O O . GLU B 1 40 ? 12.219 -32.906 -2.818 1 98 40 GLU B O 1
ATOM 2990 N N . TRP B 1 41 ? 14.227 -33.438 -3.832 1 98 41 TRP B N 1
ATOM 2991 C CA . TRP B 1 41 ? 13.625 -34.562 -4.539 1 98 41 TRP B CA 1
ATOM 2992 C C . TRP B 1 41 ? 13.117 -35.594 -3.557 1 98 41 TRP B C 1
ATOM 2994 O O . TRP B 1 41 ? 13.781 -35.906 -2.568 1 98 41 TRP B O 1
ATOM 3004 N N . ASP B 1 42 ? 11.93 -36.062 -3.791 1 97.56 42 ASP B N 1
ATOM 3005 C CA . ASP B 1 42 ? 11.344 -37.156 -3.029 1 97.56 42 ASP B CA 1
ATOM 3006 C C . ASP B 1 42 ? 11.266 -38.438 -3.871 1 97.56 42 ASP B C 1
ATOM 3008 O O . ASP B 1 42 ? 10.602 -38.469 -4.91 1 97.56 42 ASP B O 1
ATOM 3012 N N . VAL B 1 43 ? 11.836 -39.5 -3.43 1 96.25 43 VAL B N 1
ATOM 3013 C CA . VAL B 1 43 ? 11.961 -40.75 -4.18 1 96.25 43 VAL B CA 1
ATOM 3014 C C . VAL B 1 43 ? 10.578 -41.344 -4.391 1 96.25 43 VAL B C 1
ATOM 3016 O O . VAL B 1 43 ? 10.375 -42.125 -5.332 1 96.25 43 VAL B O 1
ATOM 3019 N N . ALA B 1 44 ? 9.703 -40.969 -3.545 1 96.19 44 ALA B N 1
ATOM 3020 C CA . ALA B 1 44 ? 8.359 -41.531 -3.631 1 96.19 44 ALA B CA 1
ATOM 3021 C C . ALA B 1 44 ? 7.559 -40.875 -4.754 1 96.19 44 ALA B C 1
ATOM 3023 O O . ALA B 1 44 ? 6.504 -41.375 -5.148 1 96.19 44 ALA B O 1
ATOM 3024 N N . ILE B 1 45 ? 8.062 -39.812 -5.293 1 97.5 45 ILE B N 1
ATOM 3025 C CA . ILE B 1 45 ? 7.309 -39.031 -6.27 1 97.5 45 ILE B CA 1
ATOM 3026 C C . ILE B 1 45 ? 7.887 -39.281 -7.668 1 97.5 45 ILE B C 1
ATOM 3028 O O . ILE B 1 45 ? 9.102 -39.188 -7.863 1 97.5 45 ILE B O 1
ATOM 3032 N N . ASP B 1 46 ? 7.023 -39.625 -8.625 1 97.38 46 ASP B N 1
ATOM 3033 C CA . ASP B 1 46 ? 7.398 -39.625 -10.039 1 97.38 46 ASP B CA 1
ATOM 3034 C C . ASP B 1 46 ? 7.184 -38.25 -10.672 1 97.38 46 ASP B C 1
ATOM 3036 O O . ASP B 1 46 ? 6.109 -37.969 -11.211 1 97.38 46 ASP B O 1
ATOM 3040 N N . TYR B 1 47 ? 8.18 -37.469 -10.703 1 97.88 47 TYR B N 1
ATOM 3041 C CA . TYR B 1 47 ? 8.078 -36.094 -11.188 1 97.88 47 TYR B CA 1
ATOM 3042 C C . TYR B 1 47 ? 7.793 -36.062 -12.68 1 97.88 47 TYR B C 1
ATOM 3044 O O . TYR B 1 47 ? 7.285 -35.062 -13.203 1 97.88 47 TYR B O 1
ATOM 3052 N N . ASN B 1 48 ? 8.117 -37.062 -13.414 1 95.94 48 ASN B N 1
ATOM 3053 C CA . ASN B 1 48 ? 7.852 -37.125 -14.844 1 95.94 48 ASN B CA 1
ATOM 3054 C C . ASN B 1 48 ? 6.355 -37.156 -15.141 1 95.94 48 ASN B C 1
ATOM 3056 O O . ASN B 1 48 ? 5.914 -36.75 -16.219 1 95.94 48 ASN B O 1
ATOM 3060 N N . SER B 1 49 ? 5.633 -37.625 -14.203 1 95.56 49 SER B N 1
ATOM 3061 C CA . SER B 1 49 ? 4.191 -37.75 -14.383 1 95.56 49 SER B CA 1
ATOM 3062 C C . SER B 1 49 ? 3.494 -36.406 -14.359 1 95.56 49 SER B C 1
ATOM 3064 O O . SER B 1 49 ? 2.326 -36.281 -14.742 1 95.56 49 SER B O 1
ATOM 3066 N N . LEU B 1 50 ? 4.191 -35.375 -13.984 1 96.62 50 LEU B N 1
ATOM 3067 C CA . LEU B 1 50 ? 3.613 -34.031 -13.883 1 96.62 50 LEU B CA 1
ATOM 3068 C C . LEU B 1 50 ? 3.512 -33.375 -15.258 1 96.62 50 LEU B C 1
ATOM 3070 O O . LEU B 1 50 ? 2.898 -32.312 -15.398 1 96.62 50 LEU B O 1
ATOM 3074 N N . ASN B 1 51 ? 4.082 -33.938 -16.297 1 94.69 51 ASN B N 1
ATOM 3075 C CA . ASN B 1 51 ? 4.062 -33.469 -17.672 1 94.69 51 ASN B CA 1
ATOM 3076 C C . ASN B 1 51 ? 4.566 -32.031 -17.766 1 94.69 51 ASN B C 1
ATOM 3078 O O . ASN B 1 51 ? 3.959 -31.203 -18.453 1 94.69 51 ASN B O 1
ATOM 3082 N N . ALA B 1 52 ? 5.469 -31.672 -17 1 97.94 52 ALA B N 1
ATOM 3083 C CA . ALA B 1 52 ? 6.199 -30.406 -17 1 97.94 52 ALA B CA 1
ATOM 3084 C C . ALA B 1 52 ? 7.645 -30.609 -16.547 1 97.94 52 ALA B C 1
ATOM 3086 O O . ALA B 1 52 ? 7.941 -31.516 -15.766 1 97.94 52 ALA B O 1
ATOM 3087 N N . GLU B 1 53 ? 8.531 -29.812 -17.156 1 98.25 53 GLU B N 1
ATOM 3088 C CA . GLU B 1 53 ? 9.891 -29.812 -16.609 1 98.25 53 GLU B CA 1
ATOM 3089 C C . GLU B 1 53 ? 9.922 -29.25 -15.195 1 98.25 53 GLU B C 1
ATOM 3091 O O . GLU B 1 53 ? 9.398 -28.172 -14.938 1 98.25 53 GLU B O 1
ATOM 3096 N N . VAL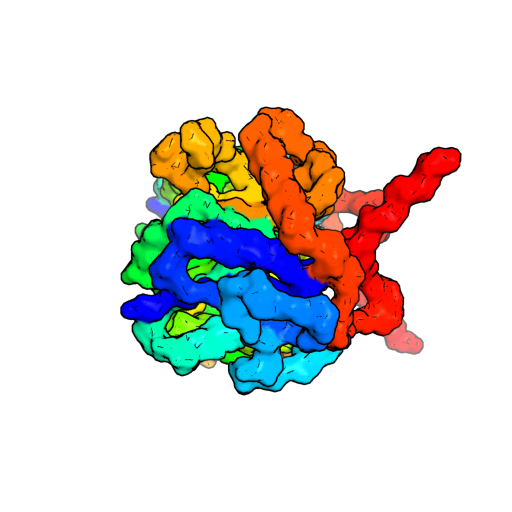 B 1 54 ? 10.484 -30.062 -14.281 1 98.81 54 VAL B N 1
ATOM 3097 C CA . VAL B 1 54 ? 10.617 -29.641 -12.891 1 98.81 54 VAL B CA 1
ATOM 3098 C C . VAL B 1 54 ? 12.039 -29.141 -12.641 1 98.81 54 VAL B C 1
ATOM 3100 O O . VAL B 1 54 ? 13.016 -29.844 -12.922 1 98.81 54 VAL B O 1
ATOM 3103 N N . ILE B 1 55 ? 12.156 -27.922 -12.18 1 98.81 55 ILE B N 1
ATOM 3104 C CA . ILE B 1 55 ? 13.445 -27.297 -11.898 1 98.81 55 ILE B CA 1
ATOM 3105 C C . ILE B 1 55 ? 13.594 -27.078 -10.391 1 98.81 55 ILE B C 1
ATOM 3107 O O . ILE B 1 55 ? 12.859 -26.297 -9.797 1 98.81 55 ILE B O 1
ATOM 3111 N N . LYS B 1 56 ? 14.523 -27.766 -9.828 1 98.69 56 LYS B N 1
ATOM 3112 C CA . LYS B 1 56 ? 14.75 -27.656 -8.391 1 98.69 56 LYS B CA 1
ATOM 3113 C C . LYS B 1 56 ? 15.367 -26.297 -8.031 1 98.69 56 LYS B C 1
ATOM 3115 O O . LYS B 1 56 ? 16.219 -25.797 -8.758 1 98.69 56 LYS B O 1
ATOM 3120 N N . TYR B 1 57 ? 15.07 -25.766 -6.871 1 98.5 57 TYR B N 1
ATOM 3121 C CA . TYR B 1 57 ? 15.391 -24.391 -6.477 1 98.5 57 TYR B CA 1
ATOM 3122 C C . TYR B 1 57 ? 16.891 -24.172 -6.469 1 98.5 57 TYR B C 1
ATOM 3124 O O . TYR B 1 57 ? 17.359 -23.062 -6.734 1 98.5 57 TYR B O 1
ATOM 3132 N N . ASP B 1 58 ? 17.656 -25.109 -6.129 1 97.88 58 ASP B N 1
ATOM 3133 C CA . ASP B 1 58 ? 19.094 -24.906 -5.938 1 97.88 58 ASP B CA 1
ATOM 3134 C C . ASP B 1 58 ? 19.859 -25.188 -7.223 1 97.88 58 ASP B C 1
ATOM 3136 O O . ASP B 1 58 ? 21.094 -25.266 -7.211 1 97.88 58 ASP B O 1
ATOM 3140 N N . THR B 1 59 ? 19.156 -25.344 -8.328 1 98.25 59 THR B N 1
ATOM 3141 C CA . THR B 1 59 ? 19.812 -25.594 -9.609 1 98.25 59 THR B CA 1
ATOM 3142 C C . THR B 1 59 ? 19.766 -24.359 -10.5 1 98.25 59 THR B C 1
ATOM 3144 O O . THR B 1 59 ? 20.188 -24.391 -11.656 1 98.25 59 THR B O 1
ATOM 3147 N N . ILE B 1 60 ? 19.312 -23.25 -9.953 1 98.38 60 ILE B N 1
ATOM 3148 C CA . ILE B 1 60 ? 19.125 -22.078 -10.805 1 98.38 60 ILE B CA 1
ATOM 3149 C C . ILE B 1 60 ? 20.281 -21.125 -10.625 1 98.38 60 ILE B C 1
ATOM 3151 O O . ILE B 1 60 ? 20.188 -19.938 -10.969 1 98.38 60 ILE B O 1
ATOM 3155 N N . GLY B 1 61 ? 21.344 -21.5 -10.016 1 97.06 61 GLY B N 1
ATOM 3156 C CA . GLY B 1 61 ? 22.578 -20.75 -9.984 1 97.06 61 GLY B CA 1
ATOM 3157 C C . GLY B 1 61 ? 22.641 -19.734 -8.859 1 97.06 61 GLY B C 1
ATOM 3158 O O . GLY B 1 61 ? 23.328 -18.719 -8.969 1 97.06 61 GLY B O 1
ATOM 3159 N N . ARG B 1 62 ? 21.828 -19.938 -7.848 1 97.19 62 ARG B N 1
ATOM 3160 C CA . ARG B 1 62 ? 21.797 -19.031 -6.703 1 97.19 62 ARG B CA 1
ATOM 3161 C C . ARG B 1 62 ? 22 -19.797 -5.398 1 97.19 62 ARG B C 1
ATOM 3163 O O . ARG B 1 62 ? 21.719 -20.984 -5.316 1 97.19 62 ARG B O 1
ATOM 3170 N N . ASP B 1 63 ? 22.531 -19.062 -4.418 1 97.06 63 ASP B N 1
ATOM 3171 C CA . ASP B 1 63 ? 22.688 -19.594 -3.072 1 97.06 63 ASP B CA 1
ATOM 3172 C C . ASP B 1 63 ? 21.594 -19.078 -2.143 1 97.06 63 ASP B C 1
ATOM 3174 O O . ASP B 1 63 ? 21.516 -17.875 -1.876 1 97.06 63 ASP B O 1
ATOM 3178 N N . PHE B 1 64 ? 20.828 -20.031 -1.611 1 98 64 PHE B N 1
ATOM 3179 C CA . PHE B 1 64 ? 19.672 -19.625 -0.809 1 98 64 PHE B CA 1
ATOM 3180 C C . PHE B 1 64 ? 19.891 -19.984 0.656 1 98 64 PHE B C 1
ATOM 3182 O O . PHE B 1 64 ? 18.938 -19.984 1.444 1 98 64 PHE B O 1
ATOM 3189 N N . THR B 1 65 ? 21.094 -20.297 1.016 1 96.5 65 THR B N 1
ATOM 3190 C CA . THR B 1 65 ? 21.391 -20.766 2.367 1 96.5 65 THR B CA 1
ATOM 3191 C C . THR B 1 65 ? 20.938 -19.734 3.402 1 96.5 65 THR B C 1
ATOM 3193 O O . THR B 1 65 ? 20.281 -20.094 4.387 1 96.5 65 THR B O 1
ATOM 3196 N N . SER B 1 66 ? 21.25 -18.516 3.168 1 96.12 66 SER B N 1
ATOM 3197 C CA . SER B 1 66 ? 20.859 -17.469 4.098 1 96.12 66 SER B CA 1
ATOM 3198 C C . SER B 1 66 ? 19.344 -17.344 4.195 1 96.12 66 SER B C 1
ATOM 3200 O O . SER B 1 66 ? 18.797 -17.219 5.293 1 96.12 66 SER B O 1
ATOM 3202 N N . MET B 1 67 ? 18.688 -17.438 3.139 1 97.69 67 MET B N 1
ATOM 3203 C CA . MET B 1 67 ? 17.234 -17.344 3.109 1 97.69 67 MET B CA 1
ATOM 3204 C C . MET B 1 67 ? 16.578 -18.531 3.822 1 97.69 67 MET B C 1
ATOM 3206 O O . MET B 1 67 ? 15.617 -18.359 4.57 1 97.69 67 MET B O 1
ATOM 3210 N N . LEU B 1 68 ? 17.156 -19.688 3.605 1 96.62 68 LEU B N 1
ATOM 3211 C CA . LEU B 1 68 ? 16.609 -20.906 4.207 1 96.62 68 LEU B CA 1
ATOM 3212 C C . LEU B 1 68 ? 16.75 -20.875 5.727 1 96.62 68 LEU B C 1
ATOM 3214 O O . LEU B 1 68 ? 15.977 -21.5 6.441 1 96.62 68 LEU B O 1
ATOM 3218 N N . SER B 1 69 ? 17.703 -20.094 6.219 1 95.38 69 SER B N 1
ATOM 3219 C CA . SER B 1 69 ? 17.938 -19.984 7.656 1 95.38 69 SER B CA 1
ATOM 3220 C C . SER B 1 69 ? 16.922 -19.047 8.305 1 95.38 69 SER B C 1
ATOM 3222 O O . SER B 1 69 ? 16.797 -19.016 9.531 1 95.38 69 SER B O 1
ATOM 3224 N N . ARG B 1 70 ? 16.078 -18.328 7.48 1 95.38 70 ARG B N 1
ATOM 3225 C CA . ARG B 1 70 ? 15.234 -17.312 8.109 1 95.38 70 ARG B CA 1
ATOM 3226 C C . ARG B 1 70 ? 13.781 -17.453 7.668 1 95.38 70 ARG B C 1
ATOM 3228 O O . ARG B 1 70 ? 12.883 -16.906 8.305 1 95.38 70 ARG B O 1
ATOM 3235 N N . TYR B 1 71 ? 13.539 -18.219 6.656 1 97.62 71 TYR B N 1
ATOM 3236 C CA . TYR B 1 71 ? 12.195 -18.234 6.082 1 97.62 71 TYR B CA 1
ATOM 3237 C C . TYR B 1 71 ? 11.508 -19.562 6.352 1 97.62 71 TYR B C 1
ATOM 3239 O O . TYR B 1 71 ? 12.125 -20.625 6.262 1 97.62 71 TYR B O 1
ATOM 3247 N N . ASN B 1 72 ? 10.227 -19.469 6.781 1 96.19 72 ASN B N 1
ATOM 3248 C CA . ASN B 1 72 ? 9.391 -20.672 6.762 1 96.19 72 ASN B CA 1
ATOM 3249 C C . ASN B 1 72 ? 9.016 -21.078 5.34 1 96.19 72 ASN B C 1
ATOM 3251 O O . ASN B 1 72 ? 9.461 -20.453 4.375 1 96.19 72 ASN B O 1
ATOM 3255 N N . ILE B 1 73 ? 8.242 -22.141 5.203 1 95.31 73 ILE B N 1
ATOM 3256 C CA . ILE B 1 73 ? 7.965 -22.75 3.906 1 95.31 73 ILE B CA 1
ATOM 3257 C C . ILE B 1 73 ? 7.23 -21.75 3.018 1 95.31 73 ILE B C 1
ATOM 3259 O O . ILE B 1 73 ? 7.527 -21.625 1.825 1 95.31 73 ILE B O 1
ATOM 3263 N N . ILE B 1 74 ? 6.27 -20.984 3.541 1 95.62 74 ILE B N 1
ATOM 3264 C CA . ILE B 1 74 ? 5.488 -20.031 2.756 1 95.62 74 ILE B CA 1
ATOM 3265 C C . ILE B 1 74 ? 6.383 -18.875 2.303 1 95.62 74 ILE B C 1
ATOM 3267 O O . ILE B 1 74 ? 6.391 -18.516 1.122 1 95.62 74 ILE B O 1
ATOM 3271 N N . GLU B 1 75 ? 7.164 -18.375 3.256 1 98.06 75 GLU B N 1
ATOM 3272 C CA . GLU B 1 75 ? 8.062 -17.25 2.988 1 98.06 75 GLU B CA 1
ATOM 3273 C C . GLU B 1 75 ? 9.109 -17.609 1.94 1 98.06 75 GLU B C 1
ATOM 3275 O O . GLU B 1 75 ? 9.336 -16.859 0.992 1 98.06 75 GLU B O 1
ATOM 3280 N N . PHE B 1 76 ? 9.68 -18.797 2.01 1 98.38 76 PHE B N 1
ATOM 3281 C CA . PHE B 1 76 ? 10.742 -19.172 1.094 1 98.38 76 PHE B CA 1
ATOM 3282 C C . PHE B 1 76 ? 10.188 -19.469 -0.293 1 98.38 76 PHE B C 1
ATOM 3284 O O . PHE B 1 76 ? 10.758 -19.062 -1.301 1 98.38 76 PHE B O 1
ATOM 3291 N N . ASN B 1 77 ? 9.062 -20.156 -0.367 1 98.19 77 ASN B N 1
ATOM 3292 C CA . ASN B 1 77 ? 8.43 -20.406 -1.657 1 98.19 77 ASN B CA 1
ATOM 3293 C C . ASN B 1 77 ? 8.133 -19.109 -2.406 1 98.19 77 ASN B C 1
ATOM 3295 O O . ASN B 1 77 ? 8.195 -19.078 -3.637 1 98.19 77 ASN B O 1
ATOM 3299 N N . THR B 1 78 ? 7.836 -18.094 -1.636 1 98.38 78 THR B N 1
ATOM 3300 C CA . THR B 1 78 ? 7.5 -16.797 -2.234 1 98.38 78 THR B CA 1
ATOM 3301 C C . THR B 1 78 ? 8.766 -16.016 -2.559 1 98.38 78 THR B C 1
ATOM 3303 O O . THR B 1 78 ? 8.828 -15.328 -3.584 1 98.38 78 THR B O 1
ATOM 3306 N N . ALA B 1 79 ? 9.773 -16.172 -1.785 1 98.75 79 ALA B N 1
ATOM 3307 C CA . ALA B 1 79 ? 10.984 -15.359 -1.87 1 98.75 79 ALA B CA 1
ATOM 3308 C C . ALA B 1 79 ? 11.781 -15.703 -3.127 1 98.75 79 ALA B C 1
ATOM 3310 O O . ALA B 1 79 ? 12.461 -14.836 -3.688 1 98.75 79 ALA B O 1
ATOM 3311 N N . VAL B 1 80 ? 11.734 -16.906 -3.572 1 98.81 80 VAL B N 1
ATOM 3312 C CA . VAL B 1 80 ? 12.602 -17.344 -4.66 1 98.81 80 VAL B CA 1
ATOM 3313 C C . VAL B 1 80 ? 11.984 -16.953 -6.004 1 98.81 80 VAL B C 1
ATOM 3315 O O . VAL B 1 80 ? 12.609 -17.125 -7.055 1 98.81 80 VAL B O 1
ATOM 3318 N N . LYS B 1 81 ? 10.812 -16.391 -6.023 1 98.88 81 LYS B N 1
ATOM 3319 C CA . LYS B 1 81 ? 10.047 -16.094 -7.23 1 98.88 81 LYS B CA 1
ATOM 3320 C C . LYS B 1 81 ? 10.844 -15.203 -8.18 1 98.88 81 LYS B C 1
ATOM 3322 O O . LYS B 1 81 ? 11.055 -15.562 -9.344 1 98.88 81 LYS B O 1
ATOM 3327 N N . PRO B 1 82 ? 11.344 -14.055 -7.738 1 98.94 82 PRO B N 1
ATOM 3328 C CA . PRO B 1 82 ? 12.062 -13.219 -8.703 1 98.94 82 PRO B CA 1
ATOM 3329 C C . PRO B 1 82 ? 13.375 -13.852 -9.164 1 98.94 82 PRO B C 1
ATOM 3331 O O . PRO B 1 82 ? 13.844 -13.57 -10.273 1 98.94 82 PRO B O 1
ATOM 3334 N N . TYR B 1 83 ? 13.945 -14.727 -8.391 1 98.88 83 TYR B N 1
ATOM 3335 C CA . TYR B 1 83 ? 15.156 -15.43 -8.789 1 98.88 83 TYR B CA 1
ATOM 3336 C C . TYR B 1 83 ? 14.875 -16.406 -9.93 1 98.88 83 TYR B C 1
ATOM 3338 O O . TYR B 1 83 ? 15.68 -16.547 -10.859 1 98.88 83 TYR B O 1
ATOM 3346 N N . PHE B 1 84 ? 13.734 -17.047 -9.859 1 98.94 84 PHE B N 1
ATOM 3347 C CA . PHE B 1 84 ? 13.336 -17.938 -10.953 1 98.94 84 PHE B CA 1
ATOM 3348 C C . PHE B 1 84 ? 13.039 -17.125 -12.211 1 98.94 84 PHE B C 1
ATOM 3350 O O . PHE B 1 84 ? 13.359 -17.562 -13.32 1 98.94 84 PHE B O 1
ATOM 3357 N N . ILE B 1 85 ? 12.422 -15.98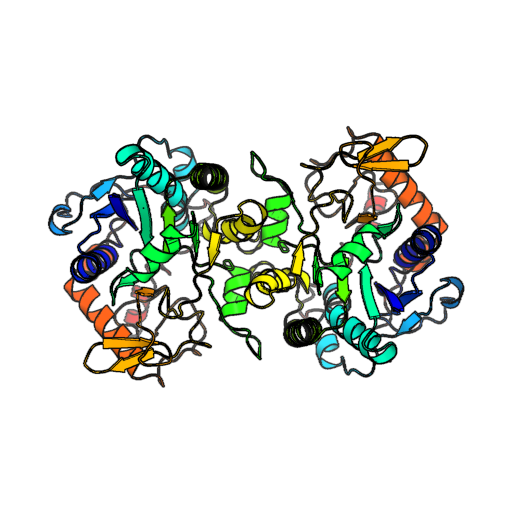4 -12.039 1 98.94 85 ILE B N 1
ATOM 3358 C CA . ILE B 1 85 ? 12.164 -15.125 -13.188 1 98.94 85 ILE B CA 1
ATOM 3359 C C . ILE B 1 85 ? 13.484 -14.758 -13.867 1 98.94 85 ILE B C 1
ATOM 3361 O O . ILE B 1 85 ? 13.617 -14.867 -15.086 1 98.94 85 ILE B O 1
ATOM 3365 N N . ASP B 1 86 ? 14.414 -14.359 -13.062 1 98.81 86 ASP B N 1
ATOM 3366 C CA . ASP B 1 86 ? 15.734 -14.031 -13.57 1 98.81 86 ASP B CA 1
ATOM 3367 C C . ASP B 1 86 ? 16.359 -15.219 -14.297 1 98.81 86 ASP B C 1
ATOM 3369 O O . ASP B 1 86 ? 16.938 -15.07 -15.375 1 98.81 86 ASP B O 1
ATOM 3373 N N . TYR B 1 87 ? 16.25 -16.375 -13.742 1 98.81 87 TYR B N 1
ATOM 3374 C CA . TYR B 1 87 ? 16.766 -17.609 -14.328 1 98.81 87 TYR B CA 1
ATOM 3375 C C . TYR B 1 87 ? 16.188 -17.828 -15.727 1 98.81 87 TYR B C 1
ATOM 3377 O O . TYR B 1 87 ? 16.922 -18.141 -16.672 1 98.81 87 TYR B O 1
ATOM 3385 N N . PHE B 1 88 ? 14.914 -17.641 -15.867 1 98.88 88 PHE B N 1
ATOM 3386 C CA . PHE B 1 88 ? 14.266 -17.906 -17.141 1 98.88 88 PHE B CA 1
ATOM 3387 C C . PHE B 1 88 ? 14.688 -16.875 -18.188 1 98.88 88 PHE B C 1
ATOM 3389 O O . PHE B 1 88 ? 14.836 -17.203 -19.359 1 98.88 88 PHE B O 1
ATOM 3396 N N . PHE B 1 89 ? 14.836 -15.656 -17.766 1 98.69 89 PHE B N 1
ATOM 3397 C CA . PHE B 1 89 ? 15.32 -14.648 -18.703 1 98.69 89 PHE B CA 1
ATOM 3398 C C . PHE B 1 89 ? 16.734 -14.969 -19.172 1 98.69 89 PHE B C 1
ATOM 3400 O O . PHE B 1 89 ? 17.078 -14.75 -20.328 1 98.69 89 PHE B O 1
ATOM 3407 N N . GLN B 1 90 ? 17.516 -15.477 -18.25 1 98.06 90 GLN B N 1
ATOM 3408 C CA . GLN B 1 90 ? 18.875 -15.867 -18.625 1 98.06 90 GLN B CA 1
ATOM 3409 C C . GLN B 1 90 ? 18.859 -17.078 -19.562 1 98.06 90 GLN B C 1
ATOM 3411 O O . GLN B 1 90 ? 19.641 -17.125 -20.516 1 98.06 90 GLN B O 1
ATOM 3416 N N . ARG B 1 91 ? 18.016 -17.953 -19.312 1 98.12 91 ARG B N 1
ATOM 3417 C CA . ARG B 1 91 ? 17.953 -19.219 -20.062 1 98.12 91 ARG B CA 1
ATOM 3418 C C . ARG B 1 91 ? 17.406 -18.984 -21.469 1 98.12 91 ARG B C 1
ATOM 3420 O O . ARG B 1 91 ? 17.875 -19.594 -22.422 1 98.12 91 ARG B O 1
ATOM 3427 N N . PHE B 1 92 ? 16.438 -18.078 -21.625 1 98.25 92 PHE B N 1
ATOM 3428 C CA . PHE B 1 92 ? 15.703 -18.016 -22.875 1 98.25 92 PHE B CA 1
ATOM 3429 C C . PHE B 1 92 ? 16.016 -16.719 -23.625 1 98.25 92 PHE B C 1
ATOM 3431 O O . PHE B 1 92 ? 15.656 -16.562 -24.797 1 98.25 92 PHE B O 1
ATOM 3438 N N . GLY B 1 93 ? 16.609 -15.734 -22.906 1 96.5 93 GLY B N 1
ATOM 3439 C CA . GLY B 1 93 ? 17.141 -14.562 -23.594 1 96.5 93 GLY B CA 1
ATOM 3440 C C . GLY B 1 93 ? 16.172 -13.391 -23.609 1 96.5 93 GLY B C 1
ATOM 3441 O O . GLY B 1 93 ? 15.188 -13.391 -22.875 1 96.5 93 GLY B O 1
ATOM 3442 N N . LYS B 1 94 ? 16.391 -12.438 -24.5 1 97.12 94 LYS B N 1
ATOM 3443 C CA . LYS B 1 94 ? 15.766 -11.117 -24.438 1 97.12 94 LYS B CA 1
ATOM 3444 C C . LYS B 1 94 ? 14.398 -11.133 -25.125 1 97.12 94 LYS B C 1
ATOM 3446 O O . LYS B 1 94 ? 13.586 -10.227 -24.906 1 97.12 94 LYS B O 1
ATOM 3451 N N . ASP B 1 95 ? 14.211 -12.016 -25.984 1 97.75 95 ASP B N 1
ATOM 3452 C CA . ASP B 1 95 ? 12.914 -12.125 -26.656 1 97.75 95 ASP B CA 1
ATOM 3453 C C . ASP B 1 95 ? 12.008 -13.125 -25.938 1 97.75 95 ASP B C 1
ATOM 3455 O O . ASP B 1 95 ? 11.633 -14.148 -26.5 1 97.75 95 ASP B O 1
ATOM 3459 N N . THR B 1 96 ? 11.711 -12.805 -24.656 1 98.25 96 THR B N 1
ATOM 3460 C CA . THR B 1 96 ? 11.023 -13.758 -23.797 1 98.25 96 THR B CA 1
ATOM 3461 C C . THR B 1 96 ? 9.992 -13.055 -22.922 1 98.25 96 THR B C 1
ATOM 3463 O O . THR B 1 96 ? 10.242 -11.945 -22.438 1 98.25 96 THR B O 1
ATOM 3466 N N . MET B 1 97 ? 8.82 -13.656 -22.781 1 98.69 97 MET B N 1
ATOM 3467 C CA . MET B 1 97 ? 7.844 -13.344 -21.75 1 98.69 97 MET B CA 1
ATOM 3468 C C . MET B 1 97 ? 7.84 -14.414 -20.672 1 98.69 97 MET B C 1
ATOM 3470 O O . MET B 1 97 ? 7.973 -15.602 -20.953 1 98.69 97 MET B O 1
ATOM 3474 N N . VAL B 1 98 ? 7.797 -13.938 -19.469 1 98.94 98 VAL B N 1
ATOM 3475 C CA . VAL B 1 98 ? 7.734 -14.859 -18.344 1 98.94 98 VAL B CA 1
ATOM 3476 C C . VAL B 1 98 ? 6.508 -14.547 -17.484 1 98.94 98 VAL B C 1
ATOM 3478 O O . VAL B 1 98 ? 6.285 -13.398 -17.094 1 98.94 98 VAL B O 1
ATOM 3481 N N . TYR B 1 99 ? 5.676 -15.562 -17.25 1 98.94 99 TYR B N 1
ATOM 3482 C CA . TYR B 1 99 ? 4.551 -15.484 -16.328 1 98.94 99 TYR B CA 1
ATOM 3483 C C . TYR B 1 99 ? 4.793 -16.359 -15.102 1 98.94 99 TYR B C 1
ATOM 3485 O O . TYR B 1 99 ? 5.168 -17.531 -15.234 1 98.94 99 TYR B O 1
ATOM 3493 N N . TYR B 1 100 ? 4.629 -15.781 -13.984 1 98.94 100 TYR B N 1
ATOM 3494 C CA . TYR B 1 100 ? 4.426 -16.594 -12.797 1 98.94 100 TYR B CA 1
ATOM 3495 C C . TYR B 1 100 ? 2.941 -16.75 -12.484 1 98.94 100 TYR B C 1
ATOM 3497 O O . TYR B 1 100 ? 2.191 -15.773 -12.508 1 98.94 100 TYR B O 1
ATOM 3505 N N . ILE B 1 101 ? 2.555 -17.938 -12.172 1 98.94 101 ILE B N 1
ATOM 3506 C CA . ILE B 1 101 ? 1.184 -18.234 -11.773 1 98.94 101 ILE B CA 1
ATOM 3507 C C . ILE B 1 101 ? 1.192 -19.188 -10.578 1 98.94 101 ILE B C 1
ATOM 3509 O O . ILE B 1 101 ? 1.794 -20.266 -10.648 1 98.94 101 ILE B O 1
ATOM 3513 N N . ASP B 1 102 ? 0.467 -18.828 -9.5 1 98.81 102 ASP B N 1
ATOM 3514 C CA . ASP B 1 102 ? 0.387 -19.672 -8.312 1 98.81 102 ASP B CA 1
ATOM 3515 C C . ASP B 1 102 ? -0.151 -21.062 -8.656 1 98.81 102 ASP B C 1
ATOM 3517 O O . ASP B 1 102 ? -0.988 -21.203 -9.555 1 98.81 102 ASP B O 1
ATOM 3521 N N . PRO B 1 103 ? 0.283 -22.016 -7.906 1 98.62 103 PRO B N 1
ATOM 3522 C CA . PRO B 1 103 ? -0.148 -23.375 -8.234 1 98.62 103 PRO B CA 1
ATOM 3523 C C . PRO B 1 103 ? -1.641 -23.594 -7.992 1 98.62 103 PRO B C 1
ATOM 3525 O O . PRO B 1 103 ? -2.24 -24.484 -8.594 1 98.62 103 PRO B O 1
ATOM 3528 N N . ASP B 1 104 ? -2.258 -22.781 -7.117 1 98.12 104 ASP B N 1
ATOM 3529 C CA . ASP B 1 104 ? -3.678 -22.984 -6.836 1 98.12 104 ASP B CA 1
ATOM 3530 C C . ASP B 1 104 ? -4.539 -22.094 -7.738 1 98.12 104 ASP B C 1
ATOM 3532 O O . ASP B 1 104 ? -5.637 -21.688 -7.352 1 98.12 104 ASP B O 1
ATOM 3536 N N . ILE B 1 105 ? -4.02 -21.75 -8.836 1 98.81 105 ILE B N 1
ATOM 3537 C CA . ILE B 1 105 ? -4.762 -21.078 -9.898 1 98.81 105 ILE B CA 1
ATOM 3538 C C . ILE B 1 105 ? -5.074 -22.062 -11.016 1 98.81 105 ILE B C 1
ATOM 3540 O O . ILE B 1 105 ? -4.258 -22.938 -11.328 1 98.81 105 ILE B O 1
ATOM 3544 N N . LYS B 1 106 ? -6.23 -21.969 -11.57 1 98.81 106 LYS B N 1
ATOM 3545 C CA . LYS B 1 106 ? -6.602 -22.719 -12.773 1 98.81 106 LYS B CA 1
ATOM 3546 C C . LYS B 1 106 ? -7 -21.766 -13.898 1 98.81 106 LYS B C 1
ATOM 3548 O O . LYS B 1 106 ? -7.715 -20.781 -13.664 1 98.81 106 LYS B O 1
ATOM 3553 N N . VAL B 1 107 ? -6.539 -22.078 -15.07 1 98.88 107 VAL B N 1
ATOM 3554 C CA . VAL B 1 107 ? -6.805 -21.266 -16.25 1 98.88 107 VAL B CA 1
ATOM 3555 C C . VAL B 1 107 ? -8.016 -21.828 -17 1 98.88 107 VAL B C 1
ATOM 3557 O O . VAL B 1 107 ? -8.156 -23.031 -17.156 1 98.88 107 VAL B O 1
ATOM 3560 N N . TYR B 1 108 ? -8.875 -20.906 -17.484 1 98.81 108 TYR B N 1
ATOM 3561 C CA . TYR B 1 108 ? -10.141 -21.344 -18.062 1 98.81 108 TYR B CA 1
ATOM 3562 C C . TYR B 1 108 ? -10.297 -20.844 -19.484 1 98.81 108 TYR B C 1
ATOM 3564 O O . TYR B 1 108 ? -11.148 -21.328 -20.234 1 98.81 108 TYR B O 1
ATOM 3572 N N . HIS B 1 109 ? -9.523 -19.859 -19.859 1 98.62 109 HIS B N 1
ATOM 3573 C CA . HIS B 1 109 ? -9.531 -19.328 -21.219 1 98.62 109 HIS B CA 1
ATOM 3574 C C . HIS B 1 109 ? -8.117 -18.953 -21.672 1 98.62 109 HIS B C 1
ATOM 3576 O O . HIS B 1 109 ? -7.191 -18.922 -20.859 1 98.62 109 HIS B O 1
ATOM 3582 N N . ASP B 1 110 ? -8.016 -18.703 -22.938 1 98.19 110 ASP B N 1
ATOM 3583 C CA . ASP B 1 110 ? -6.703 -18.453 -23.531 1 98.19 110 ASP B CA 1
ATOM 3584 C C . ASP B 1 110 ? -6.062 -17.203 -22.938 1 98.19 110 ASP B C 1
ATOM 3586 O O . ASP B 1 110 ? -6.762 -16.312 -22.453 1 98.19 110 ASP B O 1
ATOM 3590 N N . LEU B 1 111 ? -4.746 -17.062 -23.109 1 98.62 111 LEU B N 1
ATOM 3591 C CA . LEU B 1 111 ? -3.992 -16 -22.453 1 98.62 111 LEU B CA 1
ATOM 3592 C C . LEU B 1 111 ? -3.672 -14.883 -23.438 1 98.62 111 LEU B C 1
ATOM 3594 O O . LEU B 1 111 ? -2.754 -14.094 -23.203 1 98.62 111 LEU B O 1
ATOM 3598 N N . GLY B 1 112 ? -4.383 -14.805 -24.5 1 98.44 112 GLY B N 1
ATOM 3599 C CA . GLY B 1 112 ? -4.133 -13.789 -25.516 1 98.44 112 GLY B CA 1
ATOM 3600 C C . GLY B 1 112 ? -4.152 -12.375 -24.953 1 98.44 112 GLY B C 1
ATOM 3601 O O . GLY B 1 112 ? -3.289 -11.562 -25.297 1 98.44 112 GLY B O 1
ATOM 3602 N N . TYR B 1 113 ? -5.105 -12.102 -24.094 1 98.25 113 TYR B N 1
ATOM 3603 C CA . TYR B 1 113 ? -5.211 -10.789 -23.469 1 98.25 113 TYR B CA 1
ATOM 3604 C C . TYR B 1 113 ? -3.926 -10.438 -22.719 1 98.25 113 TYR B C 1
ATOM 3606 O O . TYR B 1 113 ? -3.439 -9.305 -22.812 1 98.25 113 TYR B O 1
ATOM 3614 N N . LEU B 1 114 ? -3.375 -11.375 -22.047 1 98.81 114 LEU B N 1
ATOM 3615 C CA . LEU B 1 114 ? -2.158 -11.141 -21.266 1 98.81 114 LEU B CA 1
ATOM 3616 C C . LEU B 1 114 ? -0.973 -10.875 -22.188 1 98.81 114 LEU B C 1
ATOM 3618 O O . LEU B 1 114 ? -0.161 -9.984 -21.922 1 98.81 114 LEU B O 1
ATOM 3622 N N . HIS B 1 115 ? -0.906 -11.664 -23.281 1 98.62 115 HIS B N 1
ATOM 3623 C CA . HIS B 1 115 ? 0.154 -11.438 -24.25 1 98.62 115 HIS B CA 1
ATOM 3624 C C . HIS B 1 115 ? 0.082 -10.031 -24.844 1 98.62 115 HIS B C 1
ATOM 3626 O O . HIS B 1 115 ? 1.108 -9.367 -24.984 1 98.62 115 HIS B O 1
ATOM 3632 N N . GLU B 1 116 ? -1.1 -9.625 -25.109 1 98.44 116 GLU B N 1
ATOM 3633 C CA . GLU B 1 116 ? -1.305 -8.289 -25.672 1 98.44 116 GLU B CA 1
ATOM 3634 C C . GLU B 1 116 ? -0.866 -7.211 -24.672 1 98.44 116 GLU B C 1
ATOM 3636 O O . GLU B 1 116 ? -0.247 -6.219 -25.062 1 98.44 116 GLU B O 1
ATOM 3641 N N . GLN B 1 117 ? -1.195 -7.402 -23.422 1 98.69 117 GLN B N 1
ATOM 3642 C CA . GLN B 1 117 ? -0.811 -6.438 -22.406 1 98.69 117 GLN B CA 1
ATOM 3643 C C . GLN B 1 117 ? 0.707 -6.352 -22.266 1 98.69 117 GLN B C 1
ATOM 3645 O O . GLN B 1 117 ? 1.263 -5.262 -22.125 1 98.69 117 GLN B O 1
ATOM 3650 N N . LEU B 1 118 ? 1.366 -7.453 -22.375 1 98.56 118 LEU B N 1
ATOM 3651 C CA . LEU B 1 118 ? 2.822 -7.453 -22.281 1 98.56 118 LEU B CA 1
ATOM 3652 C C . LEU B 1 118 ? 3.447 -6.898 -23.547 1 98.56 118 LEU B C 1
ATOM 3654 O O . LEU B 1 118 ? 4.641 -6.59 -23.578 1 98.56 118 LEU B O 1
ATOM 3658 N N . GLY B 1 119 ? 2.688 -6.805 -24.562 1 98 119 GLY B N 1
ATOM 3659 C CA . GLY B 1 119 ? 3.123 -6.062 -25.734 1 98 119 GLY B CA 1
ATOM 3660 C C . GLY B 1 119 ? 3.18 -4.562 -25.5 1 98 119 GLY B C 1
ATOM 3661 O O . GLY B 1 119 ? 3.922 -3.852 -26.188 1 98 119 GLY B O 1
ATOM 3662 N N . GLN B 1 120 ? 2.438 -4.152 -24.531 1 98.19 120 GLN B N 1
ATOM 3663 C CA . GLN B 1 120 ? 2.307 -2.725 -24.266 1 98.19 120 GLN B CA 1
ATOM 3664 C C . GLN B 1 120 ? 3.115 -2.326 -23.031 1 98.19 120 GLN B C 1
ATOM 3666 O O . GLN B 1 120 ? 3.611 -1.2 -22.938 1 98.19 120 GLN B O 1
ATOM 3671 N N . PHE B 1 121 ? 3.221 -3.223 -22.094 1 98.75 121 PHE B N 1
ATOM 3672 C CA . PHE B 1 121 ? 3.889 -2.957 -20.828 1 98.75 121 PHE B CA 1
ATOM 3673 C C . PHE B 1 121 ? 4.992 -3.977 -20.562 1 98.75 121 PHE B C 1
ATOM 3675 O O . PHE B 1 121 ? 4.941 -5.098 -21.078 1 98.75 121 PHE B O 1
ATOM 3682 N N . ASP B 1 122 ? 5.965 -3.607 -19.75 1 98.81 122 ASP B N 1
ATOM 3683 C CA . ASP B 1 122 ? 7.051 -4.52 -19.406 1 98.81 122 ASP B CA 1
ATOM 3684 C C . ASP B 1 122 ? 6.637 -5.465 -18.281 1 98.81 122 ASP B C 1
ATOM 3686 O O . ASP B 1 122 ? 7.125 -6.594 -18.203 1 98.81 122 ASP B O 1
ATOM 3690 N N . ILE B 1 123 ? 5.809 -4.965 -17.406 1 98.94 123 ILE B N 1
ATOM 3691 C CA . ILE B 1 123 ? 5.312 -5.707 -16.25 1 98.94 123 ILE B CA 1
ATOM 3692 C C . ILE B 1 123 ? 3.795 -5.57 -16.156 1 98.94 123 ILE B C 1
ATOM 3694 O O . ILE B 1 123 ? 3.252 -4.477 -16.344 1 98.94 123 ILE B O 1
ATOM 3698 N N . ILE B 1 124 ? 3.086 -6.684 -15.953 1 98.94 124 ILE B N 1
ATOM 3699 C CA . ILE B 1 124 ? 1.645 -6.59 -15.75 1 98.94 124 ILE B CA 1
ATOM 3700 C C . ILE B 1 124 ? 1.268 -7.23 -14.422 1 98.94 124 ILE B C 1
ATOM 3702 O O . ILE B 1 124 ? 1.845 -8.25 -14.031 1 98.94 124 ILE B O 1
ATOM 3706 N N . LEU B 1 125 ? 0.414 -6.531 -13.688 1 98.88 125 LEU B N 1
ATOM 3707 C CA . LEU B 1 125 ? -0.048 -6.926 -12.367 1 98.88 125 LEU B CA 1
ATOM 3708 C C . LEU B 1 125 ? -1.571 -6.98 -12.312 1 98.88 125 LEU B C 1
ATOM 3710 O O . LEU B 1 125 ? -2.246 -6.387 -13.156 1 98.88 125 LEU B O 1
ATOM 3714 N N . THR B 1 126 ? -2.08 -7.727 -11.336 1 98.75 126 THR B N 1
ATOM 3715 C CA . THR B 1 126 ? -3.516 -7.746 -11.078 1 98.75 126 THR B CA 1
ATOM 3716 C C . THR B 1 126 ? -3.836 -7.059 -9.758 1 98.75 126 THR B C 1
ATOM 3718 O O . THR B 1 126 ? -3.52 -7.586 -8.688 1 98.75 126 THR B O 1
ATOM 3721 N N . PRO B 1 127 ? -4.457 -5.898 -9.797 1 98.5 127 PRO B N 1
ATOM 3722 C CA . PRO B 1 127 ? -4.98 -5.352 -8.547 1 98.5 127 PRO B CA 1
ATOM 3723 C C . PRO B 1 127 ? -6.109 -6.191 -7.961 1 98.5 127 PRO B C 1
ATOM 3725 O O . PRO B 1 127 ? -6.812 -6.887 -8.695 1 98.5 127 PRO B O 1
ATOM 3728 N N . ASN B 1 128 ? -6.285 -6.133 -6.66 1 98.06 128 ASN B N 1
ATOM 3729 C CA . ASN B 1 128 ? -7.359 -6.883 -6.016 1 98.06 128 ASN B CA 1
ATOM 3730 C C . ASN B 1 128 ? -8.734 -6.352 -6.426 1 98.06 128 ASN B C 1
ATOM 3732 O O . ASN B 1 128 ? -9.703 -7.113 -6.5 1 98.06 128 ASN B O 1
ATOM 3736 N N . LEU B 1 129 ? -8.805 -5.055 -6.641 1 98.12 129 LEU B N 1
ATOM 3737 C CA . LEU B 1 129 ? -10.031 -4.398 -7.074 1 98.12 129 LEU B CA 1
ATOM 3738 C C . LEU B 1 129 ? -9.781 -3.523 -8.297 1 98.12 129 LEU B C 1
ATOM 3740 O O . LEU B 1 129 ? -8.68 -2.992 -8.469 1 98.12 129 LEU B O 1
ATOM 3744 N N . THR B 1 130 ? -10.875 -3.398 -9.109 1 97.44 130 THR B N 1
ATOM 3745 C CA . THR B 1 130 ? -10.719 -2.605 -10.32 1 97.44 130 THR B CA 1
ATOM 3746 C C . THR B 1 130 ? -11.812 -1.541 -10.414 1 97.44 130 THR B C 1
ATOM 3748 O O . THR B 1 130 ? -11.766 -0.671 -11.281 1 97.44 130 THR B O 1
ATOM 3751 N N . VAL B 1 131 ? -12.766 -1.623 -9.508 1 97.12 131 VAL B N 1
ATOM 3752 C CA . VAL B 1 131 ? -13.883 -0.686 -9.523 1 97.12 131 VAL B CA 1
ATOM 3753 C C . VAL B 1 131 ? -14 -0.004 -8.156 1 97.12 131 VAL B C 1
ATOM 3755 O O . VAL B 1 131 ? -13.828 -0.645 -7.121 1 97.12 131 VAL B O 1
ATOM 3758 N N . LEU B 1 132 ? -14.266 1.287 -8.172 1 97.75 132 LEU B N 1
ATOM 3759 C CA . LEU B 1 132 ? -14.453 2.047 -6.945 1 97.75 132 LEU B CA 1
ATOM 3760 C C . LEU B 1 132 ? -15.625 1.496 -6.141 1 97.75 132 LEU B C 1
ATOM 3762 O O . LEU B 1 132 ? -16.766 1.547 -6.594 1 97.75 132 LEU B O 1
ATOM 3766 N N . PRO B 1 133 ? -15.359 1.029 -4.961 1 97.69 133 PRO B N 1
ATOM 3767 C CA . PRO B 1 133 ? -16.469 0.501 -4.16 1 97.69 133 PRO B CA 1
ATOM 3768 C C . PRO B 1 133 ? -17.312 1.602 -3.529 1 97.69 133 PRO B C 1
ATOM 3770 O O . PRO B 1 133 ? -16.781 2.637 -3.117 1 97.69 133 PRO B O 1
ATOM 3773 N N . SER B 1 134 ? -18.562 1.357 -3.301 1 96.69 134 SER B N 1
ATOM 3774 C CA . SER B 1 134 ? -19.469 2.338 -2.721 1 96.69 134 SER B CA 1
ATOM 3775 C C . SER B 1 134 ? -19.469 2.268 -1.198 1 96.69 134 SER B C 1
ATOM 3777 O O . SER B 1 134 ? -19.906 3.201 -0.526 1 96.69 134 SER B O 1
ATOM 3779 N N . LYS B 1 135 ? -19.016 1.188 -0.68 1 97.31 135 LYS B N 1
ATOM 3780 C CA . LYS B 1 135 ? -18.875 0.965 0.756 1 97.31 135 LYS B CA 1
ATOM 3781 C C . LYS B 1 135 ? -17.562 0.249 1.077 1 97.31 135 LYS B C 1
ATOM 3783 O O . LYS B 1 135 ? -16.812 -0.123 0.171 1 97.31 135 LYS B O 1
ATOM 3788 N N . VAL B 1 136 ? -17.312 0.119 2.281 1 96.56 136 VAL B N 1
ATOM 3789 C CA . VAL B 1 136 ? -16.109 -0.621 2.672 1 96.56 136 VAL B CA 1
ATOM 3790 C C . VAL B 1 136 ? -16.234 -2.074 2.219 1 96.56 136 VAL B C 1
ATOM 3792 O O . VAL B 1 136 ? -17.234 -2.742 2.516 1 96.56 136 VAL B O 1
ATOM 3795 N N . GLU B 1 137 ? -15.219 -2.49 1.49 1 95.75 137 GLU B N 1
ATOM 3796 C CA . GLU B 1 137 ? -15.25 -3.848 0.955 1 95.75 137 GLU B CA 1
ATOM 3797 C C . GLU B 1 137 ? -14.086 -4.68 1.496 1 95.75 137 GLU B C 1
ATOM 3799 O O . GLU B 1 137 ? -13.023 -4.141 1.807 1 95.75 137 GLU B O 1
ATOM 3804 N N . ARG B 1 138 ? -14.281 -5.941 1.482 1 93 138 ARG B N 1
ATOM 3805 C CA . ARG B 1 138 ? -13.266 -6.898 1.906 1 93 138 ARG B CA 1
ATOM 3806 C C . ARG B 1 138 ? -12.008 -6.773 1.052 1 93 138 ARG B C 1
ATOM 3808 O O . ARG B 1 138 ? -10.891 -6.902 1.56 1 93 138 ARG B O 1
ATOM 3815 N N . GLY B 1 139 ? -12.242 -6.566 -0.154 1 96.44 139 GLY B N 1
ATOM 3816 C CA . GLY B 1 139 ? -11.117 -6.426 -1.065 1 96.44 139 GLY B CA 1
ATOM 3817 C C . GLY B 1 139 ? -10.211 -5.254 -0.724 1 96.44 139 GLY B C 1
ATOM 3818 O O . GLY B 1 139 ? -9 -5.324 -0.916 1 96.44 139 GLY B O 1
ATOM 3819 N N . GLU B 1 140 ? -10.805 -4.168 -0.211 1 97.88 140 GLU B N 1
ATOM 3820 C CA . GLU B 1 140 ? -10.008 -3.025 0.228 1 97.88 140 GLU B CA 1
ATOM 3821 C C . GLU B 1 140 ? -9.188 -3.369 1.466 1 97.88 140 GLU B C 1
ATOM 3823 O O . GLU B 1 140 ? -7.98 -3.115 1.507 1 97.88 140 GLU B O 1
ATOM 3828 N N . LEU B 1 141 ? -9.859 -4.008 2.367 1 97.62 141 LEU B N 1
ATOM 3829 C CA . LEU B 1 141 ? -9.188 -4.367 3.613 1 97.62 141 LEU B CA 1
ATOM 3830 C C . LEU B 1 141 ? -8.094 -5.398 3.365 1 97.62 141 LEU B C 1
ATOM 3832 O O . LEU B 1 141 ? -7.016 -5.32 3.955 1 97.62 141 LEU B O 1
ATOM 3836 N N . ALA B 1 142 ? -8.352 -6.324 2.467 1 96.69 142 ALA B N 1
ATOM 3837 C CA . ALA B 1 142 ? -7.34 -7.305 2.086 1 96.69 142 ALA B CA 1
ATOM 3838 C C . ALA B 1 142 ? -6.141 -6.629 1.429 1 96.69 142 ALA B C 1
ATOM 3840 O O . ALA B 1 142 ? -4.992 -7 1.685 1 96.69 142 ALA B O 1
ATOM 3841 N N . SER B 1 143 ? -6.441 -5.629 0.648 1 98.25 143 SER B N 1
ATOM 3842 C CA . SER B 1 143 ? -5.383 -4.895 -0.037 1 98.25 143 SER B CA 1
ATOM 3843 C C . SER B 1 143 ? -4.496 -4.148 0.955 1 98.25 143 SER B C 1
ATOM 3845 O O . SER B 1 143 ? -3.271 -4.152 0.823 1 98.25 143 SER B O 1
ATOM 3847 N N . LEU B 1 144 ? -5.105 -3.533 1.9 1 98.31 144 LEU B N 1
ATOM 3848 C CA . LEU B 1 144 ? -4.352 -2.789 2.902 1 98.31 144 LEU B CA 1
ATOM 3849 C C . LEU B 1 144 ? -3.455 -3.723 3.709 1 98.31 144 LEU B C 1
ATOM 3851 O O . LEU B 1 144 ? -2.328 -3.363 4.055 1 98.31 144 LEU B O 1
ATOM 3855 N N . ARG B 1 145 ? -3.928 -4.887 3.92 1 97.5 145 ARG B N 1
ATOM 3856 C CA . ARG B 1 145 ? -3.252 -5.836 4.797 1 97.5 145 ARG B CA 1
ATOM 3857 C C . ARG B 1 145 ? -2.168 -6.602 4.047 1 97.5 145 ARG B C 1
ATOM 3859 O O . ARG B 1 145 ? -1.066 -6.797 4.566 1 97.5 145 ARG B O 1
ATOM 3866 N N . HIS B 1 146 ? -2.455 -6.977 2.785 1 97.75 146 HIS B N 1
ATOM 3867 C CA . HIS B 1 146 ? -1.609 -7.961 2.117 1 97.75 146 HIS B CA 1
ATOM 3868 C C . HIS B 1 146 ? -0.959 -7.371 0.87 1 97.75 146 HIS B C 1
ATOM 3870 O O . HIS B 1 146 ? -0.014 -7.949 0.327 1 97.75 146 HIS B O 1
ATOM 3876 N N . GLY B 1 147 ? -1.397 -6.238 0.46 1 98.25 147 GLY B N 1
ATOM 3877 C CA . GLY B 1 147 ? -0.926 -5.625 -0.771 1 98.25 147 GLY B CA 1
ATOM 3878 C C . GLY B 1 147 ? -2.047 -5.297 -1.74 1 98.25 147 GLY B C 1
ATOM 3879 O O . GLY B 1 147 ? -3.066 -5.988 -1.777 1 98.25 147 GLY B O 1
ATOM 3880 N N . VAL B 1 148 ? -1.817 -4.324 -2.508 1 98.5 148 VAL B N 1
ATOM 3881 C CA . VAL B 1 148 ? -2.785 -3.838 -3.486 1 98.5 148 VAL B CA 1
ATOM 3882 C C . VAL B 1 148 ? -2.898 -4.832 -4.637 1 98.5 148 VAL B C 1
ATOM 3884 O O . VAL B 1 148 ? -3.969 -4.984 -5.234 1 98.5 148 VAL B O 1
ATOM 3887 N N . PHE B 1 149 ? -1.819 -5.527 -4.859 1 98.56 149 PHE B N 1
ATOM 3888 C CA . PHE B 1 149 ? -1.743 -6.488 -5.949 1 98.56 149 PHE B CA 1
ATOM 3889 C C . PHE B 1 149 ? -1.641 -7.91 -5.41 1 98.56 149 PHE B C 1
ATOM 3891 O O . PHE B 1 149 ? -1.126 -8.125 -4.312 1 98.56 149 PHE B O 1
ATOM 3898 N N . ASN B 1 150 ? -2.186 -8.797 -6.168 1 98.12 150 ASN B N 1
ATOM 3899 C CA . ASN B 1 150 ? -1.97 -10.203 -5.859 1 98.12 150 ASN B CA 1
ATOM 3900 C C . ASN B 1 150 ? -0.901 -10.82 -6.758 1 98.12 150 ASN B C 1
ATOM 3902 O O . ASN B 1 150 ? -1.104 -10.953 -7.965 1 98.12 150 ASN B O 1
ATOM 3906 N N . LEU B 1 151 ? 0.125 -11.227 -6.152 1 98.69 151 LEU B N 1
ATOM 3907 C CA . LEU B 1 151 ? 1.264 -11.703 -6.93 1 98.69 151 LEU B CA 1
ATOM 3908 C C . LEU B 1 151 ? 1.22 -13.219 -7.09 1 98.69 151 LEU B C 1
ATOM 3910 O O . LEU B 1 151 ? 2.242 -13.844 -7.367 1 98.69 151 LEU B O 1
ATOM 3914 N N . GLY B 1 152 ? 0.027 -13.742 -6.863 1 98.5 152 GLY B N 1
ATOM 3915 C CA . GLY B 1 152 ? -0.192 -15.062 -7.43 1 98.5 152 GLY B CA 1
ATOM 3916 C C . GLY B 1 152 ? -0.083 -15.094 -8.945 1 98.5 152 GLY B C 1
ATOM 3917 O O . GLY B 1 152 ? 0.064 -16.156 -9.539 1 98.5 152 GLY B O 1
ATOM 3918 N N . PHE B 1 153 ? -0.126 -13.953 -9.438 1 98.88 153 PHE B N 1
ATOM 3919 C CA . PHE B 1 153 ? 0.133 -13.766 -10.859 1 98.88 153 PHE B CA 1
ATOM 3920 C C . PHE B 1 153 ? 1.008 -12.539 -11.094 1 98.88 153 PHE B C 1
ATOM 3922 O O . PHE B 1 153 ? 0.762 -11.477 -10.523 1 98.88 153 PHE B O 1
ATOM 3929 N N . ILE B 1 154 ? 1.988 -12.695 -11.953 1 98.94 154 ILE B N 1
ATOM 3930 C CA . ILE B 1 154 ? 2.742 -11.57 -12.508 1 98.94 154 ILE B CA 1
ATOM 3931 C C . ILE B 1 154 ? 3.271 -11.938 -13.891 1 98.94 154 ILE B C 1
ATOM 3933 O O . ILE B 1 154 ? 3.709 -13.07 -14.117 1 98.94 154 ILE B O 1
ATOM 3937 N N . GLY B 1 155 ? 3.154 -11.039 -14.867 1 98.94 155 GLY B N 1
ATOM 3938 C CA . GLY B 1 155 ? 3.758 -11.18 -16.188 1 98.94 155 GLY B CA 1
ATOM 3939 C C . GLY B 1 155 ? 4.832 -10.141 -16.469 1 98.94 155 GLY B C 1
ATOM 3940 O O . GLY B 1 155 ? 4.688 -8.977 -16.094 1 98.94 155 GLY B O 1
ATOM 3941 N N . LEU B 1 156 ? 5.895 -10.617 -17.109 1 98.94 156 LEU B N 1
ATOM 3942 C CA . LEU B 1 156 ? 7.02 -9.734 -17.422 1 98.94 156 LEU B CA 1
ATOM 3943 C C . LEU B 1 156 ? 7.559 -10 -18.812 1 98.94 156 LEU B C 1
ATOM 3945 O O . LEU B 1 156 ? 7.637 -11.156 -19.25 1 98.94 156 LEU B O 1
ATOM 3949 N N . ARG B 1 157 ? 7.887 -8.984 -19.453 1 98.69 157 ARG B N 1
ATOM 3950 C CA . ARG B 1 157 ? 8.695 -9.07 -20.672 1 98.69 157 ARG B CA 1
ATOM 3951 C C . ARG B 1 157 ? 10.109 -8.555 -20.422 1 98.69 157 ARG B C 1
ATOM 3953 O O . ARG B 1 157 ? 10.305 -7.586 -19.688 1 98.69 157 ARG B O 1
ATOM 3960 N N . TYR B 1 158 ? 11.062 -9.18 -21.094 1 98.38 158 TYR B N 1
ATOM 3961 C CA . TYR B 1 158 ? 12.438 -8.742 -20.891 1 98.38 158 TYR B CA 1
ATOM 3962 C C . TYR B 1 158 ? 12.617 -7.285 -21.297 1 98.38 158 TYR B C 1
ATOM 3964 O O . TYR B 1 158 ? 12.164 -6.879 -22.375 1 98.38 158 TYR B O 1
ATOM 3972 N N . SER B 1 159 ? 13.18 -6.496 -20.484 1 98.31 159 SER B N 1
ATOM 3973 C CA . SER B 1 159 ? 13.586 -5.113 -20.703 1 98.31 159 SER B CA 1
ATOM 3974 C C . SER B 1 159 ? 14.562 -4.645 -19.641 1 98.31 159 SER B C 1
ATOM 3976 O O . SER B 1 159 ? 14.766 -5.328 -18.625 1 98.31 159 SER B O 1
ATOM 3978 N N . GLU B 1 160 ? 15.148 -3.568 -19.922 1 97.94 160 GLU B N 1
ATOM 3979 C CA . GLU B 1 160 ? 16.031 -2.998 -18.906 1 97.94 160 GLU B CA 1
ATOM 3980 C C . GLU B 1 160 ? 15.258 -2.678 -17.625 1 97.94 160 GLU B C 1
ATOM 3982 O O . GLU B 1 160 ? 15.742 -2.939 -16.531 1 97.94 160 GLU B O 1
ATOM 3987 N N . GLU B 1 161 ? 14.117 -2.166 -17.75 1 98 161 GLU B N 1
ATOM 3988 C CA . GLU B 1 161 ? 13.289 -1.828 -16.609 1 98 161 GLU B CA 1
ATOM 3989 C C . GLU B 1 161 ? 12.875 -3.082 -15.836 1 98 161 GLU B C 1
ATOM 3991 O O . GLU B 1 161 ? 12.891 -3.096 -14.609 1 98 161 GLU B O 1
ATOM 3996 N N . THR B 1 162 ? 12.531 -4.039 -16.578 1 98.75 162 THR B N 1
ATOM 3997 C CA . THR B 1 162 ? 12.156 -5.301 -15.953 1 98.75 162 THR B CA 1
ATOM 3998 C C . THR B 1 162 ? 13.305 -5.863 -15.133 1 98.75 162 THR B C 1
ATOM 4000 O O . THR B 1 162 ? 13.109 -6.312 -14 1 98.75 162 THR B O 1
ATOM 4003 N N . MET B 1 163 ? 14.461 -5.801 -15.68 1 98.75 163 MET B N 1
ATOM 4004 C CA . MET B 1 163 ? 15.617 -6.352 -14.977 1 98.75 163 MET B CA 1
ATOM 4005 C C . MET B 1 163 ? 15.93 -5.543 -13.727 1 98.75 163 MET B C 1
ATOM 4007 O O . MET B 1 163 ? 16.312 -6.105 -12.695 1 98.75 163 MET B O 1
ATOM 4011 N N . LYS B 1 164 ? 15.75 -4.246 -13.797 1 98.69 164 LYS B N 1
ATOM 4012 C CA . LYS B 1 164 ? 15.906 -3.404 -12.617 1 98.69 164 LYS B CA 1
ATOM 4013 C C . LYS B 1 164 ? 14.875 -3.748 -11.547 1 98.69 164 LYS B C 1
ATOM 4015 O O . LYS B 1 164 ? 15.188 -3.775 -10.352 1 98.69 164 LYS B O 1
ATOM 4020 N N . PHE B 1 165 ? 13.695 -3.984 -11.969 1 98.88 165 PHE B N 1
ATOM 4021 C CA . PHE B 1 165 ? 12.625 -4.383 -11.062 1 98.88 165 PHE B CA 1
ATOM 4022 C C . PHE B 1 165 ? 12.961 -5.691 -10.367 1 98.88 165 PHE B C 1
ATOM 4024 O O . PHE B 1 165 ? 12.812 -5.809 -9.148 1 98.88 165 PHE B O 1
ATOM 4031 N N . ILE B 1 166 ? 13.406 -6.66 -11.133 1 98.88 166 ILE B N 1
ATOM 4032 C CA . ILE B 1 166 ? 13.75 -7.973 -10.594 1 98.88 166 ILE B CA 1
ATOM 4033 C C . ILE B 1 166 ? 14.883 -7.832 -9.57 1 98.88 166 ILE B C 1
ATOM 4035 O O . ILE B 1 166 ? 14.82 -8.414 -8.484 1 98.88 166 ILE B O 1
ATOM 4039 N N . ASP B 1 167 ? 15.859 -7.051 -9.898 1 98.75 167 ASP B N 1
ATOM 4040 C CA . ASP B 1 167 ? 16.969 -6.832 -8.984 1 98.75 167 ASP B CA 1
ATOM 4041 C C . ASP B 1 167 ? 16.5 -6.195 -7.68 1 98.75 167 ASP B C 1
ATOM 4043 O O . ASP B 1 167 ? 16.875 -6.633 -6.594 1 98.75 167 ASP B O 1
ATOM 4047 N N . TRP B 1 168 ? 15.719 -5.184 -7.805 1 98.81 168 TRP B N 1
ATOM 4048 C CA . TRP B 1 168 ? 15.133 -4.504 -6.656 1 98.81 168 TRP B CA 1
ATOM 4049 C C . TRP B 1 168 ? 14.352 -5.484 -5.785 1 98.81 168 TRP B C 1
ATOM 4051 O O . TRP B 1 168 ? 14.516 -5.508 -4.562 1 98.81 168 TRP B O 1
ATOM 4061 N N . TRP B 1 169 ? 13.594 -6.324 -6.434 1 98.88 169 TRP B N 1
ATOM 4062 C CA . TRP B 1 169 ? 12.742 -7.301 -5.77 1 98.88 169 TRP B CA 1
ATOM 4063 C C . TRP B 1 169 ? 13.57 -8.367 -5.074 1 98.88 169 TRP B C 1
ATOM 4065 O O . TRP B 1 169 ? 13.32 -8.703 -3.912 1 98.88 169 TRP B O 1
ATOM 4075 N N . CYS B 1 170 ? 14.586 -8.867 -5.727 1 98.75 170 CYS B N 1
ATOM 4076 C CA . CYS B 1 170 ? 15.484 -9.867 -5.164 1 98.75 170 CYS B CA 1
ATOM 4077 C C . CYS B 1 170 ? 16.141 -9.359 -3.885 1 98.75 170 CYS B C 1
ATOM 4079 O O . CYS B 1 170 ? 16.141 -10.047 -2.865 1 98.75 170 CYS B O 1
ATOM 4081 N N . ILE B 1 171 ? 16.594 -8.188 -3.92 1 98.44 171 ILE B N 1
ATOM 4082 C CA . ILE B 1 171 ? 17.328 -7.621 -2.789 1 98.44 171 ILE B CA 1
ATOM 4083 C C . ILE B 1 171 ? 16.406 -7.508 -1.582 1 98.44 171 ILE B C 1
ATOM 4085 O O . ILE B 1 171 ? 16.781 -7.855 -0.462 1 98.44 171 ILE B O 1
ATOM 4089 N N . ARG B 1 172 ? 15.203 -7.102 -1.781 1 98.44 172 ARG B N 1
ATOM 4090 C CA . ARG B 1 172 ? 14.258 -6.977 -0.682 1 98.44 172 ARG B CA 1
ATOM 4091 C C . ARG B 1 172 ? 13.867 -8.344 -0.13 1 98.44 172 ARG B C 1
ATOM 4093 O O . ARG B 1 172 ? 13.828 -8.539 1.087 1 98.44 172 ARG B O 1
ATOM 4100 N N . LEU B 1 173 ? 13.664 -9.281 -1.002 1 98.56 173 LEU B N 1
ATOM 4101 C CA . LEU B 1 173 ? 13.125 -10.578 -0.586 1 98.56 173 LEU B CA 1
ATOM 4102 C C . LEU B 1 173 ? 14.219 -11.445 0.019 1 98.56 173 LEU B C 1
ATOM 4104 O O . LEU B 1 173 ? 13.93 -12.461 0.663 1 98.56 173 LEU B O 1
ATOM 4108 N N . GLU B 1 174 ? 15.422 -11.078 -0.226 1 98.12 174 GLU B N 1
ATOM 4109 C CA . GLU B 1 174 ? 16.5 -11.828 0.4 1 98.12 174 GLU B CA 1
ATOM 4110 C C . GLU B 1 174 ? 16.375 -11.812 1.921 1 98.12 174 GLU B C 1
ATOM 4112 O O . GLU B 1 174 ? 16.656 -12.812 2.582 1 98.12 174 GLU B O 1
ATOM 4117 N N . SER B 1 175 ? 15.82 -10.664 2.432 1 96.81 175 SER B N 1
ATOM 4118 C CA . SER B 1 175 ? 15.828 -10.57 3.889 1 96.81 175 SER B CA 1
ATOM 4119 C C . SER B 1 175 ? 14.445 -10.195 4.422 1 96.81 175 SER B C 1
ATOM 4121 O O . SER B 1 175 ? 14.172 -10.344 5.613 1 96.81 175 SER B O 1
ATOM 4123 N N . HIS B 1 176 ? 13.555 -9.727 3.578 1 98.06 176 HIS B N 1
ATOM 4124 C CA . HIS B 1 176 ? 12.312 -9.18 4.102 1 98.06 176 HIS B CA 1
ATOM 4125 C C . HIS B 1 176 ? 11.102 -9.828 3.439 1 98.06 176 HIS B C 1
ATOM 4127 O O . HIS B 1 176 ? 10.07 -9.18 3.24 1 98.06 176 HIS B O 1
ATOM 4133 N N . CYS B 1 177 ? 11.234 -11.047 3.035 1 98.38 177 CYS B N 1
ATOM 4134 C CA . CYS B 1 177 ? 10.07 -11.789 2.557 1 98.38 177 CYS B CA 1
ATOM 4135 C C . CYS B 1 177 ? 9.398 -12.539 3.697 1 98.38 177 CYS B C 1
ATOM 4137 O O . CYS B 1 177 ? 9.352 -13.773 3.695 1 98.38 177 CYS B O 1
ATOM 4139 N N . LYS B 1 178 ? 8.773 -11.797 4.605 1 97.56 178 LYS B N 1
ATOM 4140 C CA . LYS B 1 178 ? 8.234 -12.352 5.844 1 97.56 178 LYS B CA 1
ATOM 4141 C C . LYS B 1 178 ? 6.727 -12.141 5.934 1 97.56 178 LYS B C 1
ATOM 4143 O O . LYS B 1 178 ? 6.176 -11.273 5.246 1 97.56 178 LYS B O 1
ATOM 4148 N N . ILE B 1 179 ? 6.102 -13.023 6.707 1 96.81 179 ILE B N 1
ATOM 4149 C CA . ILE B 1 179 ? 4.758 -12.719 7.195 1 96.81 179 ILE B CA 1
ATOM 4150 C C . ILE B 1 179 ? 4.852 -11.961 8.516 1 96.81 179 ILE B C 1
ATOM 4152 O O . ILE B 1 179 ? 4.934 -12.57 9.586 1 96.81 179 ILE B O 1
ATOM 4156 N N . ASP B 1 180 ? 4.891 -10.719 8.406 1 96.75 180 ASP B N 1
ATOM 4157 C CA . ASP B 1 180 ? 5.023 -9.789 9.523 1 96.75 180 ASP B CA 1
ATOM 4158 C C . ASP B 1 180 ? 4.059 -8.609 9.375 1 96.75 180 ASP B C 1
ATOM 4160 O O . ASP B 1 180 ? 4.488 -7.473 9.172 1 96.75 180 ASP B O 1
ATOM 4164 N N . LYS B 1 181 ? 2.83 -8.922 9.602 1 95.38 181 LYS B N 1
ATOM 4165 C CA . LYS B 1 181 ? 1.739 -7.988 9.312 1 95.38 181 LYS B CA 1
ATOM 4166 C C . LYS B 1 181 ? 1.852 -6.73 10.172 1 95.38 181 LYS B C 1
ATOM 4168 O O . LYS B 1 181 ? 1.633 -5.621 9.68 1 95.38 181 LYS B O 1
ATOM 4173 N N . PRO B 1 182 ? 2.213 -6.777 11.445 1 95.19 182 PRO B N 1
ATOM 4174 C CA . PRO B 1 182 ? 2.342 -5.551 12.234 1 95.19 182 PRO B CA 1
ATOM 4175 C C . PRO B 1 182 ? 3.389 -4.59 11.672 1 95.19 182 PRO B C 1
ATOM 4177 O O . PRO B 1 182 ? 3.293 -3.379 11.875 1 95.19 182 PRO B O 1
ATOM 4180 N N . ARG B 1 183 ? 4.305 -5.129 10.883 1 95.62 183 ARG B N 1
ATOM 4181 C CA . ARG B 1 183 ? 5.344 -4.281 10.297 1 95.62 183 ARG B CA 1
ATOM 4182 C C . ARG B 1 183 ? 5.035 -3.961 8.844 1 95.62 183 ARG B C 1
ATOM 4184 O O . ARG B 1 183 ? 5.867 -3.383 8.141 1 95.62 183 ARG B O 1
ATOM 4191 N N . GLY B 1 184 ? 3.93 -4.426 8.438 1 97.38 184 GLY B N 1
ATOM 4192 C CA . GLY B 1 184 ? 3.473 -4.078 7.102 1 97.38 184 GLY B CA 1
ATOM 4193 C C . GLY B 1 184 ? 4.094 -4.938 6.016 1 97.38 184 GLY B C 1
ATOM 4194 O O . GLY B 1 184 ? 4.145 -4.535 4.852 1 97.38 184 GLY B O 1
ATOM 4195 N N . ILE B 1 185 ? 4.637 -6.066 6.43 1 97.88 185 ILE B N 1
ATOM 4196 C CA . ILE B 1 185 ? 5.277 -6.953 5.465 1 97.88 185 ILE B CA 1
ATOM 4197 C C . ILE B 1 185 ? 4.426 -8.203 5.262 1 97.88 185 ILE B C 1
ATOM 4199 O O . ILE B 1 185 ? 3.92 -8.781 6.23 1 97.88 185 ILE B O 1
ATOM 4203 N N . PHE B 1 186 ? 4.223 -8.539 4.031 1 98.44 186 PHE B N 1
ATOM 4204 C CA . PHE B 1 186 ? 3.543 -9.773 3.672 1 98.44 186 PHE B CA 1
ATOM 4205 C C . PHE B 1 186 ? 4.172 -10.398 2.432 1 98.44 186 PHE B C 1
ATOM 4207 O O . PHE B 1 186 ? 3.721 -10.156 1.311 1 98.44 186 PHE B O 1
ATOM 4214 N N . VAL B 1 187 ? 5.16 -11.133 2.67 1 98.19 187 VAL B N 1
ATOM 4215 C CA . VAL B 1 187 ? 5.965 -11.891 1.716 1 98.19 187 VAL B CA 1
ATOM 4216 C C . VAL B 1 187 ? 6.359 -10.984 0.548 1 98.19 187 VAL B C 1
ATOM 4218 O O . VAL B 1 187 ? 6.879 -9.883 0.753 1 98.19 187 VAL B O 1
ATOM 4221 N N . ASP B 1 188 ? 6.152 -11.422 -0.675 1 98.62 188 ASP B N 1
ATOM 4222 C CA . ASP B 1 188 ? 6.688 -10.727 -1.839 1 98.62 188 ASP B CA 1
ATOM 4223 C C . ASP B 1 188 ? 5.727 -9.633 -2.311 1 98.62 188 ASP B C 1
ATOM 4225 O O . ASP B 1 188 ? 6.156 -8.562 -2.734 1 98.62 188 ASP B O 1
ATOM 4229 N N . GLN B 1 189 ? 4.449 -9.82 -2.176 1 98.38 189 GLN B N 1
ATOM 4230 C CA . GLN B 1 189 ? 3.477 -9.031 -2.918 1 98.38 189 GLN B CA 1
ATOM 4231 C C . GLN B 1 189 ? 3.328 -7.633 -2.318 1 98.38 189 GLN B C 1
ATOM 4233 O O . GLN B 1 189 ? 3.111 -6.66 -3.043 1 98.38 189 GLN B O 1
ATOM 4238 N N . LYS B 1 190 ? 3.473 -7.543 -1.008 1 98.5 190 LYS B N 1
ATOM 4239 C CA . LYS B 1 190 ? 3.312 -6.234 -0.379 1 98.5 190 LYS B CA 1
ATOM 4240 C C . LYS B 1 190 ? 4.375 -5.254 -0.87 1 98.5 190 LYS B C 1
ATOM 4242 O O . LYS B 1 190 ? 4.109 -4.059 -1.001 1 98.5 190 LYS B O 1
ATOM 4247 N N . TRP B 1 191 ? 5.566 -5.754 -1.141 1 98.75 191 TRP B N 1
ATOM 4248 C CA . TRP B 1 191 ? 6.66 -4.922 -1.632 1 98.75 191 TRP B CA 1
ATOM 4249 C C . TRP B 1 191 ? 6.285 -4.25 -2.947 1 98.75 191 TRP B C 1
ATOM 4251 O O . TRP B 1 191 ? 6.676 -3.107 -3.201 1 98.75 191 TRP B O 1
ATOM 4261 N N . VAL B 1 192 ? 5.488 -4.898 -3.686 1 98.81 192 VAL B N 1
ATOM 4262 C CA . VAL B 1 192 ? 5.195 -4.441 -5.039 1 98.81 192 VAL B CA 1
ATOM 4263 C C . VAL B 1 192 ? 4.211 -3.273 -4.992 1 98.81 192 VAL B C 1
ATOM 4265 O O . VAL B 1 192 ? 4.008 -2.582 -5.992 1 98.81 192 VAL B O 1
ATOM 4268 N N . ASP B 1 193 ? 3.658 -2.963 -3.83 1 98.56 193 ASP B N 1
ATOM 4269 C CA . ASP B 1 193 ? 2.898 -1.729 -3.654 1 98.56 193 ASP B CA 1
ATOM 4270 C C . ASP B 1 193 ? 3.752 -0.507 -3.988 1 98.56 193 ASP B C 1
ATOM 4272 O O . ASP B 1 193 ? 3.225 0.535 -4.383 1 98.56 193 ASP B O 1
ATOM 4276 N N . LEU B 1 194 ? 5.055 -0.661 -3.84 1 98.62 194 LEU B N 1
ATOM 4277 C CA . LEU B 1 194 ? 5.973 0.457 -4.043 1 98.62 194 LEU B CA 1
ATOM 4278 C C . LEU B 1 194 ? 6.406 0.547 -5.5 1 98.62 194 LEU B C 1
ATOM 4280 O O . LEU B 1 194 ? 6.938 1.573 -5.934 1 98.62 194 LEU B O 1
ATOM 4284 N N . ALA B 1 195 ? 6.184 -0.47 -6.273 1 98.56 195 ALA B N 1
ATOM 4285 C CA . ALA B 1 195 ? 6.77 -0.605 -7.605 1 98.56 195 ALA B CA 1
ATOM 4286 C C . ALA B 1 195 ? 6.332 0.539 -8.516 1 98.56 195 ALA B C 1
ATOM 4288 O O . ALA B 1 195 ? 7.145 1.104 -9.25 1 98.56 195 ALA B O 1
ATOM 4289 N N . PRO B 1 196 ? 5.086 0.985 -8.453 1 97.25 196 PRO B N 1
ATOM 4290 C CA . PRO B 1 196 ? 4.652 2.051 -9.359 1 97.25 196 PRO B CA 1
ATOM 4291 C C . PRO B 1 196 ? 5.363 3.375 -9.102 1 97.25 196 PRO B C 1
ATOM 4293 O O . PRO B 1 196 ? 5.336 4.273 -9.945 1 97.25 196 PRO B O 1
ATOM 4296 N N . LEU B 1 197 ? 5.938 3.531 -7.926 1 96.88 197 LEU B N 1
ATOM 4297 C CA . LEU B 1 197 ? 6.703 4.738 -7.629 1 96.88 197 LEU B CA 1
ATOM 4298 C C . LEU B 1 197 ? 8.008 4.762 -8.422 1 96.88 197 LEU B C 1
ATOM 4300 O O . LEU B 1 197 ? 8.547 5.832 -8.703 1 96.88 197 LEU B O 1
ATOM 4304 N N . PHE B 1 198 ? 8.508 3.551 -8.75 1 97.69 198 PHE B N 1
ATOM 4305 C CA . PHE B 1 198 ? 9.891 3.449 -9.203 1 97.69 198 PHE B CA 1
ATOM 4306 C C . PHE B 1 198 ? 9.953 3.025 -10.672 1 97.6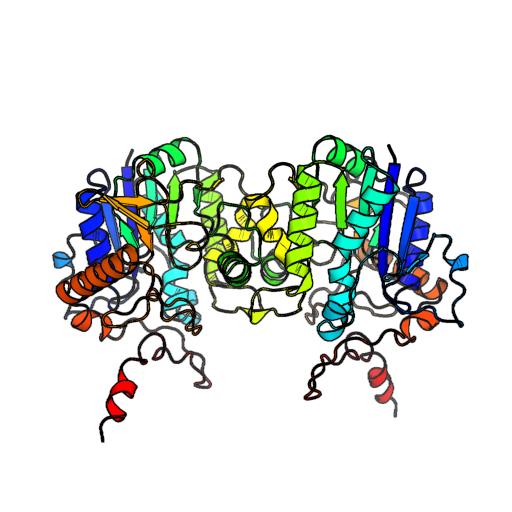9 198 PHE B C 1
ATOM 4308 O O . PHE B 1 198 ? 10.969 3.234 -11.336 1 97.69 198 PHE B O 1
ATOM 4315 N N . PHE B 1 199 ? 8.875 2.396 -11.117 1 98.12 199 PHE B N 1
ATOM 4316 C CA . PHE B 1 199 ? 8.883 1.815 -12.453 1 98.12 199 PHE B CA 1
ATOM 4317 C C . PHE B 1 199 ? 7.703 2.324 -13.273 1 98.12 199 PHE B C 1
ATOM 4319 O O . PHE B 1 199 ? 6.566 2.342 -12.797 1 98.12 199 PHE B O 1
ATOM 4326 N N . ASP B 1 200 ? 7.918 2.629 -14.516 1 96.69 200 ASP B N 1
ATOM 4327 C CA . ASP B 1 200 ? 6.938 3.371 -15.305 1 96.69 200 ASP B CA 1
ATOM 4328 C C . ASP B 1 200 ? 6.109 2.432 -16.172 1 96.69 200 ASP B C 1
ATOM 4330 O O . ASP B 1 200 ? 4.934 2.701 -16.453 1 96.69 200 ASP B O 1
ATOM 4334 N N . SER B 1 201 ? 6.742 1.346 -16.609 1 98.25 201 SER B N 1
ATOM 4335 C CA . SER B 1 201 ? 6.07 0.493 -17.578 1 98.25 201 SER B CA 1
ATOM 4336 C C . SER B 1 201 ? 5.352 -0.667 -16.891 1 98.25 201 SER B C 1
ATOM 4338 O O . SER B 1 201 ? 5.621 -1.833 -17.188 1 98.25 201 SER B O 1
ATOM 4340 N N . ILE B 1 202 ? 4.469 -0.341 -16 1 98.56 202 ILE B N 1
ATOM 4341 C CA . ILE B 1 202 ? 3.641 -1.316 -15.297 1 98.56 202 ILE B CA 1
ATOM 4342 C C . ILE B 1 202 ? 2.189 -1.183 -15.75 1 98.56 202 ILE B C 1
ATOM 4344 O O . ILE B 1 202 ? 1.601 -0.103 -15.664 1 98.56 202 ILE B O 1
ATOM 4348 N N . GLY B 1 203 ? 1.675 -2.256 -16.297 1 98.56 203 GLY B N 1
ATOM 4349 C CA . GLY B 1 203 ? 0.263 -2.312 -16.641 1 98.56 203 GLY B CA 1
ATOM 4350 C C . GLY B 1 203 ? -0.583 -2.98 -15.578 1 98.56 203 GLY B C 1
ATOM 4351 O O . GLY B 1 203 ? -0.292 -4.105 -15.156 1 98.56 203 GLY B O 1
ATOM 4352 N N . LEU B 1 204 ? -1.611 -2.303 -15.125 1 98.25 204 LEU B N 1
ATOM 4353 C CA . LEU B 1 204 ? -2.588 -2.869 -14.203 1 98.25 204 LEU B CA 1
ATOM 4354 C C . LEU B 1 204 ? -3.771 -3.463 -14.953 1 98.25 204 LEU B C 1
ATOM 4356 O O . LEU B 1 204 ? -4.504 -2.742 -15.641 1 98.25 204 LEU B O 1
ATOM 4360 N N . LEU B 1 205 ? -3.947 -4.73 -14.828 1 98.38 205 LEU B N 1
ATOM 4361 C CA . LEU B 1 205 ? -4.988 -5.414 -15.586 1 98.38 205 LEU B CA 1
ATOM 4362 C C . LEU B 1 205 ? -6.375 -5.043 -15.07 1 98.38 205 LEU B C 1
ATOM 4364 O O . LEU B 1 205 ? -6.68 -5.254 -13.891 1 98.38 205 LEU B O 1
ATOM 4368 N N . LYS B 1 206 ? -7.195 -4.598 -15.961 1 94.88 206 LYS B N 1
ATOM 4369 C CA . LYS B 1 206 ? -8.555 -4.195 -15.609 1 94.88 206 LYS B CA 1
ATOM 4370 C C . LYS B 1 206 ? -9.562 -5.281 -15.984 1 94.88 206 LYS B C 1
ATOM 4372 O O . LYS B 1 206 ? -10.711 -5.246 -15.547 1 94.88 206 LYS B O 1
ATOM 4377 N N . HIS B 1 207 ? -9.078 -6.188 -16.797 1 97.81 207 HIS B N 1
ATOM 4378 C CA . HIS B 1 207 ? -9.938 -7.309 -17.172 1 97.81 207 HIS B CA 1
ATOM 4379 C C . HIS B 1 207 ? -10.32 -8.133 -15.945 1 97.81 207 HIS B C 1
ATOM 4381 O O . HIS B 1 207 ? -9.453 -8.75 -15.312 1 97.81 207 HIS B O 1
ATOM 4387 N N . GLN B 1 208 ? -11.609 -8.234 -15.641 1 98.12 208 GLN B N 1
ATOM 4388 C CA . GLN B 1 208 ? -12.055 -8.797 -14.367 1 98.12 208 GLN B CA 1
ATOM 4389 C C . GLN B 1 208 ? -12.086 -10.328 -14.422 1 98.12 208 GLN B C 1
ATOM 4391 O O . GLN B 1 208 ? -12.344 -10.984 -13.414 1 98.12 208 GLN B O 1
ATOM 4396 N N . GLY B 1 209 ? -11.75 -10.875 -15.555 1 98.69 209 GLY B N 1
ATOM 4397 C CA . GLY B 1 209 ? -11.562 -12.312 -15.672 1 98.69 209 GLY B CA 1
ATOM 4398 C C . GLY B 1 209 ? -10.195 -12.781 -15.203 1 98.69 209 GLY B C 1
ATOM 4399 O O . GLY B 1 209 ? -9.914 -13.977 -15.211 1 98.69 209 GLY B O 1
ATOM 4400 N N . CYS B 1 210 ? -9.375 -11.859 -14.844 1 98.75 210 CYS B N 1
ATOM 4401 C CA . CYS B 1 210 ? -8.047 -12.188 -14.352 1 98.75 210 CYS B CA 1
ATOM 4402 C C . CYS B 1 210 ? -8.031 -12.234 -12.828 1 98.75 210 CYS B C 1
ATOM 4404 O O . CYS B 1 210 ? -8.414 -11.273 -12.164 1 98.75 210 CYS B O 1
ATOM 4406 N N . ASN B 1 211 ? -7.543 -13.359 -12.234 1 98.62 211 ASN B N 1
ATOM 4407 C CA . ASN B 1 211 ? -7.281 -13.5 -10.805 1 98.62 211 ASN B CA 1
ATOM 4408 C C . ASN B 1 211 ? -8.555 -13.32 -9.984 1 98.62 211 ASN B C 1
ATOM 4410 O O . ASN B 1 211 ? -8.562 -12.586 -9 1 98.62 211 ASN B O 1
ATOM 4414 N N . MET B 1 212 ? -9.672 -13.867 -10.469 1 97.94 212 MET B N 1
ATOM 4415 C CA . MET B 1 212 ? -10.883 -13.859 -9.656 1 97.94 212 MET B CA 1
ATOM 4416 C C . MET B 1 212 ? -10.703 -14.695 -8.398 1 97.94 212 MET B C 1
ATOM 4418 O O . MET B 1 212 ? -10.172 -15.805 -8.461 1 97.94 212 MET B O 1
ATOM 4422 N N . ALA B 1 213 ? -11.078 -14.188 -7.293 1 96.88 213 ALA B N 1
ATOM 4423 C CA . ALA B 1 213 ? -10.945 -14.812 -5.977 1 96.88 213 ALA B CA 1
ATOM 4424 C C . ALA B 1 213 ? -11.812 -14.109 -4.941 1 96.88 213 ALA B C 1
ATOM 4426 O O . ALA B 1 213 ? -12.523 -13.156 -5.262 1 96.88 213 ALA B O 1
ATOM 4427 N N . TRP B 1 214 ? -11.734 -14.57 -3.717 1 93.19 214 TRP B N 1
ATOM 4428 C CA . TRP B 1 214 ? -12.648 -14.133 -2.672 1 93.19 214 TRP B CA 1
ATOM 4429 C C . TRP B 1 214 ? -12.516 -12.633 -2.428 1 93.19 214 TRP B C 1
ATOM 4431 O O . TRP B 1 214 ? -13.484 -11.969 -2.057 1 93.19 214 TRP B O 1
ATOM 4441 N N . TRP B 1 215 ? -11.375 -12.008 -2.668 1 95.38 215 TRP B N 1
ATOM 4442 C CA . TRP B 1 215 ? -11.141 -10.609 -2.324 1 95.38 215 TRP B CA 1
ATOM 4443 C C . TRP B 1 215 ? -11.781 -9.68 -3.355 1 95.38 215 TRP B C 1
ATOM 4445 O O . TRP B 1 215 ? -11.773 -8.461 -3.189 1 95.38 215 TRP B O 1
ATOM 4455 N N . ASN B 1 216 ? -12.281 -10.219 -4.453 1 96.81 216 ASN B N 1
ATOM 4456 C CA . ASN B 1 216 ? -12.883 -9.336 -5.441 1 96.81 216 ASN B CA 1
ATOM 4457 C C . ASN B 1 216 ? -14.273 -9.812 -5.844 1 96.81 216 ASN B C 1
ATOM 4459 O O . ASN B 1 216 ? -14.797 -9.414 -6.891 1 96.81 216 ASN B O 1
ATOM 4463 N N . PHE B 1 217 ? -14.93 -10.648 -5.066 1 94.44 217 PHE B N 1
ATOM 4464 C CA . PHE B 1 217 ? -16.297 -11.102 -5.332 1 94.44 217 PHE B CA 1
ATOM 4465 C C . PHE B 1 217 ? -17.266 -9.938 -5.312 1 94.44 217 PHE B C 1
ATOM 4467 O O . PHE B 1 217 ? -18.344 -10 -5.918 1 94.44 217 PHE B O 1
ATOM 4474 N N . SER B 1 218 ? -16.922 -8.859 -4.629 1 94.31 218 SER B N 1
ATOM 4475 C CA . SER B 1 218 ? -17.797 -7.703 -4.523 1 94.31 218 SER B CA 1
ATOM 4476 C C . SER B 1 218 ? -18.047 -7.062 -5.887 1 94.31 218 SER B C 1
ATOM 4478 O O . SER B 1 218 ? -19.047 -6.375 -6.086 1 94.31 218 SER B O 1
ATOM 4480 N N . GLU B 1 219 ? -17.109 -7.316 -6.824 1 96.88 219 GLU B N 1
ATOM 4481 C CA . GLU B 1 219 ? -17.25 -6.656 -8.117 1 96.88 219 GLU B CA 1
ATOM 4482 C C . GLU B 1 219 ? -17.297 -7.676 -9.258 1 96.88 219 GLU B C 1
ATOM 4484 O O . GLU B 1 219 ? -17.297 -7.301 -10.43 1 96.88 219 GLU B O 1
ATOM 4489 N N . ARG B 1 220 ? -17.297 -8.914 -8.898 1 96.31 220 ARG B N 1
ATOM 4490 C CA . ARG B 1 220 ? -17.219 -9.953 -9.922 1 96.31 220 ARG B CA 1
ATOM 4491 C C . ARG B 1 220 ? -18.281 -11.023 -9.695 1 96.31 220 ARG B C 1
ATOM 4493 O O . ARG B 1 220 ? -18.328 -11.648 -8.633 1 96.31 220 ARG B O 1
ATOM 4500 N N . ASN B 1 221 ? -19.094 -11.148 -10.656 1 95.75 221 ASN B N 1
ATOM 4501 C CA . ASN B 1 221 ? -20.094 -12.211 -10.695 1 95.75 221 ASN B CA 1
ATOM 4502 C C . ASN B 1 221 ? -19.734 -13.289 -11.719 1 95.75 221 ASN B C 1
ATOM 4504 O O . ASN B 1 221 ? -19.547 -12.984 -12.898 1 95.75 221 ASN B O 1
ATOM 4508 N N . LEU B 1 222 ? -19.641 -14.523 -11.227 1 97.06 222 LEU B N 1
ATOM 4509 C CA . LEU B 1 222 ? -19.281 -15.625 -12.109 1 97.06 222 LEU B CA 1
ATOM 4510 C C . LEU B 1 222 ? -20.5 -16.156 -12.852 1 97.06 222 LEU B C 1
ATOM 4512 O O . LEU B 1 222 ? -21.547 -16.391 -12.242 1 97.06 222 LEU B O 1
ATOM 4516 N N . LEU B 1 223 ? -20.344 -16.297 -14.141 1 96.25 223 LEU B N 1
ATOM 4517 C CA . LEU B 1 223 ? -21.391 -16.844 -15 1 96.25 223 LEU B CA 1
ATOM 4518 C C . LEU B 1 223 ? -20.891 -18.078 -15.742 1 96.25 223 LEU B C 1
ATOM 4520 O O . LEU B 1 223 ? -19.703 -18.219 -16 1 96.25 223 LEU B O 1
ATOM 4524 N N . GLN B 1 224 ? -21.828 -18.953 -16 1 96.19 224 GLN B N 1
ATOM 4525 C CA . GLN B 1 224 ? -21.531 -20.125 -16.828 1 96.19 224 GLN B CA 1
ATOM 4526 C C . GLN B 1 224 ? -22.531 -20.25 -17.984 1 96.19 224 GLN B C 1
ATOM 4528 O O . GLN B 1 224 ? -23.734 -20.234 -17.766 1 96.19 224 GLN B O 1
ATOM 4533 N N . LEU B 1 225 ? -21.969 -20.188 -19.172 1 95.12 225 LEU B N 1
ATOM 4534 C CA . LEU B 1 225 ? -22.781 -20.359 -20.375 1 95.12 225 LEU B CA 1
ATOM 4535 C C . LEU B 1 225 ? -22.156 -21.391 -21.312 1 95.12 225 LEU B C 1
ATOM 4537 O O . LEU B 1 225 ? -21 -21.25 -21.719 1 95.12 225 LEU B O 1
ATOM 4541 N N . ASN B 1 226 ? -22.906 -22.484 -21.594 1 94.81 226 ASN B N 1
ATOM 4542 C CA . ASN B 1 226 ? -22.469 -23.531 -22.516 1 94.81 226 ASN B CA 1
ATOM 4543 C C . ASN B 1 226 ? -21.141 -24.141 -22.078 1 94.81 226 ASN B C 1
ATOM 4545 O O . ASN B 1 226 ? -20.219 -24.281 -22.891 1 94.81 226 ASN B O 1
ATOM 4549 N N . GLY B 1 227 ? -20.938 -24.266 -20.828 1 93.69 227 GLY B N 1
ATOM 4550 C CA . GLY B 1 227 ? -19.781 -24.953 -20.281 1 93.69 227 GLY B CA 1
ATOM 4551 C C . GLY B 1 227 ? -18.562 -24.047 -20.141 1 93.69 227 GLY B C 1
ATOM 4552 O O . GLY B 1 227 ? -17.5 -24.5 -19.734 1 93.69 227 GLY B O 1
ATOM 4553 N N . LYS B 1 228 ? -18.828 -22.812 -20.469 1 96.81 228 LYS B N 1
ATOM 4554 C CA . LYS B 1 228 ? -17.734 -21.844 -20.359 1 96.81 228 LYS B CA 1
ATOM 4555 C C . LYS B 1 228 ? -18.031 -20.812 -19.266 1 96.81 228 LYS B C 1
ATOM 4557 O O . LYS B 1 228 ? -19.188 -20.547 -18.953 1 96.81 228 LYS B O 1
ATOM 4562 N N . PHE B 1 229 ? -16.938 -20.25 -18.703 1 97.94 229 PHE B N 1
ATOM 4563 C CA . PHE B 1 229 ? -17.109 -19.344 -17.594 1 97.94 229 PHE B CA 1
ATOM 4564 C C . PHE B 1 229 ? -16.828 -17.906 -18.016 1 97.94 229 PHE B C 1
ATOM 4566 O O . PHE B 1 229 ? -15.906 -17.641 -18.781 1 97.94 229 PHE B O 1
ATOM 4573 N N . TYR B 1 230 ? -17.656 -17.016 -17.5 1 98.12 230 TYR B N 1
ATOM 4574 C CA . TYR B 1 230 ? -17.562 -15.586 -17.766 1 98.12 230 TYR B CA 1
ATOM 4575 C C . TYR B 1 230 ? -17.703 -14.781 -16.469 1 98.12 230 TYR B C 1
ATOM 4577 O O . TYR B 1 230 ? -18.125 -15.32 -15.445 1 98.12 230 TYR B O 1
ATOM 4585 N N . VAL B 1 231 ? -17.266 -13.523 -16.516 1 98.31 231 VAL B N 1
ATOM 4586 C CA . VAL B 1 231 ? -17.359 -12.664 -15.352 1 98.31 231 VAL B CA 1
ATOM 4587 C C . VAL B 1 231 ? -18.234 -11.453 -15.672 1 98.31 231 VAL B C 1
ATOM 4589 O O . VAL B 1 231 ? -17.969 -10.727 -16.625 1 98.31 231 VAL B O 1
ATOM 4592 N N . ASN B 1 232 ? -19.297 -11.234 -14.938 1 97.44 232 ASN B N 1
ATOM 4593 C CA . ASN B 1 232 ? -20.234 -10.117 -14.961 1 97.44 232 ASN B CA 1
ATOM 4594 C C . ASN B 1 232 ? -21.109 -10.148 -16.219 1 97.44 232 ASN B C 1
ATOM 4596 O O . ASN B 1 232 ? -22.297 -9.859 -16.156 1 97.44 232 ASN B O 1
ATOM 4600 N N . ASN B 1 233 ? -20.516 -10.43 -17.359 1 96.38 233 ASN B N 1
ATOM 4601 C CA . ASN B 1 233 ? -21.266 -10.57 -18.609 1 96.38 233 ASN B CA 1
ATOM 4602 C C . ASN B 1 233 ? -20.578 -11.562 -19.562 1 96.38 233 ASN B C 1
ATOM 4604 O O . ASN B 1 233 ? -19.438 -11.961 -19.328 1 96.38 233 ASN B O 1
ATOM 4608 N N . SER B 1 234 ? -21.266 -11.898 -20.625 1 95.88 234 SER B N 1
ATOM 4609 C CA . SER B 1 234 ? -20.812 -12.961 -21.516 1 95.88 234 SER B CA 1
ATOM 4610 C C . SER B 1 234 ? -19.703 -12.477 -22.438 1 95.88 234 SER B C 1
ATOM 4612 O O . SER B 1 234 ? -19.094 -13.266 -23.172 1 95.88 234 SER B O 1
ATOM 4614 N N . ALA B 1 235 ? -19.375 -11.242 -22.375 1 96.69 235 ALA B N 1
ATOM 4615 C CA . ALA B 1 235 ? -18.328 -10.688 -23.234 1 96.69 235 ALA B CA 1
ATOM 4616 C C . ALA B 1 235 ? -16.984 -10.719 -22.516 1 96.69 235 ALA B C 1
ATOM 4618 O O . ALA B 1 235 ? -15.938 -10.477 -23.125 1 96.69 235 ALA B O 1
ATOM 4619 N N . GLN B 1 236 ? -17 -11.117 -21.266 1 98.06 236 GLN B N 1
ATOM 4620 C CA . GLN B 1 236 ? -15.773 -11.133 -20.484 1 98.06 236 GLN B CA 1
ATOM 4621 C C . GLN B 1 236 ? -15.453 -12.531 -19.984 1 98.06 236 GLN B C 1
ATOM 4623 O O . GLN B 1 236 ? -15.961 -12.961 -18.938 1 98.06 236 GLN B O 1
ATOM 4628 N N . ASP B 1 237 ? -14.484 -13.125 -20.656 1 98.5 237 ASP B N 1
ATOM 4629 C CA . ASP B 1 237 ? -14.086 -14.484 -20.312 1 98.5 237 ASP B CA 1
ATOM 4630 C C . ASP B 1 237 ? -13.445 -14.531 -18.922 1 98.5 237 ASP B C 1
ATOM 4632 O O . ASP B 1 237 ? -12.711 -13.617 -18.531 1 98.5 237 ASP B O 1
ATOM 4636 N N . LEU B 1 238 ? -13.781 -15.602 -18.156 1 98.75 238 LEU B N 1
ATOM 4637 C CA . LEU B 1 238 ? -12.914 -15.906 -17.031 1 98.75 238 LEU B CA 1
ATOM 4638 C C . LEU B 1 238 ? -11.57 -16.453 -17.5 1 98.75 238 LEU B C 1
ATOM 4640 O O . LEU B 1 238 ? -11.484 -17.594 -17.938 1 98.75 238 LEU B O 1
ATOM 4644 N N . ILE B 1 239 ? -10.555 -15.703 -17.375 1 98.81 239 ILE B N 1
ATOM 4645 C CA . ILE B 1 239 ? -9.258 -16.156 -17.844 1 98.81 239 ILE B CA 1
ATOM 4646 C C . ILE B 1 239 ? -8.656 -17.141 -16.844 1 98.81 239 ILE B C 1
ATOM 4648 O O . ILE B 1 239 ? -8.32 -18.266 -17.203 1 98.81 239 ILE B O 1
ATOM 4652 N N . PHE B 1 240 ? -8.562 -16.719 -15.578 1 98.94 240 PHE B N 1
ATOM 4653 C CA . PHE B 1 240 ? -8.102 -17.672 -14.562 1 98.94 240 PHE B CA 1
ATOM 4654 C C . PHE B 1 240 ? -8.711 -17.359 -13.203 1 98.94 240 PHE B C 1
ATOM 4656 O O . PHE B 1 240 ? -9.047 -16.203 -12.922 1 98.94 240 PHE B O 1
ATOM 4663 N N . PHE B 1 241 ? -8.922 -18.375 -12.383 1 98.62 241 PHE B N 1
ATOM 4664 C CA . PHE B 1 241 ? -9.477 -18.312 -11.031 1 98.62 241 PHE B CA 1
ATOM 4665 C C . PHE B 1 241 ? -8.43 -18.719 -10 1 98.62 241 PHE B C 1
ATOM 4667 O O . PHE B 1 241 ? -7.68 -19.672 -10.219 1 98.62 241 PHE B O 1
ATOM 4674 N N . HIS B 1 242 ? -8.344 -17.938 -8.93 1 98.5 242 HIS B N 1
ATOM 4675 C CA . HIS B 1 242 ? -7.391 -18.172 -7.855 1 98.5 242 HIS B CA 1
ATOM 4676 C C . HIS B 1 242 ? -8.078 -18.797 -6.645 1 98.5 242 HIS B C 1
ATOM 4678 O O . HIS B 1 242 ? -8.797 -18.125 -5.914 1 98.5 242 HIS B O 1
ATOM 4684 N N . PHE B 1 243 ? -7.836 -20.062 -6.414 1 96.62 243 PHE B N 1
ATOM 4685 C CA . PHE B 1 243 ? -8.477 -20.812 -5.34 1 96.62 243 PHE B CA 1
ATOM 4686 C C . PHE B 1 243 ? -7.703 -20.672 -4.039 1 96.62 243 PHE B C 1
ATOM 4688 O O . PHE B 1 243 ? -7.414 -21.656 -3.365 1 96.62 243 PHE B O 1
ATOM 4695 N N . SER B 1 244 ? -7.426 -19.484 -3.748 1 93.5 244 SER B N 1
ATOM 4696 C CA . SER B 1 244 ? -6.598 -19.156 -2.592 1 93.5 244 SER B CA 1
ATOM 4697 C C . SER B 1 244 ? -7.23 -19.656 -1.299 1 93.5 244 SER B C 1
ATOM 4699 O O . SER B 1 244 ? -8.359 -19.297 -0.97 1 93.5 244 SER B O 1
ATOM 4701 N N . GLY B 1 245 ? -6.559 -20.484 -0.573 1 88.06 245 GLY B N 1
ATOM 4702 C CA . GLY B 1 245 ? -6.988 -20.953 0.736 1 88.06 245 GLY B CA 1
ATOM 4703 C C . GLY B 1 245 ? -8.031 -22.047 0.668 1 88.06 245 GLY B C 1
ATOM 4704 O O . GLY B 1 245 ? -8.578 -22.453 1.694 1 88.06 245 GLY B O 1
ATOM 4705 N N . PHE B 1 246 ? -8.266 -22.578 -0.436 1 89.5 246 PHE B N 1
ATOM 4706 C CA . PHE B 1 246 ? -9.297 -23.594 -0.603 1 89.5 246 PHE B CA 1
ATOM 4707 C C . PHE B 1 246 ? -8.789 -24.969 -0.167 1 89.5 246 PHE B C 1
ATOM 4709 O O . PHE B 1 246 ? -7.66 -25.344 -0.479 1 89.5 246 PHE B O 1
ATOM 4716 N N . LYS B 1 247 ? -9.625 -25.609 0.606 1 85.38 247 LYS B N 1
ATOM 4717 C CA . LYS B 1 247 ? -9.406 -27 0.976 1 85.38 247 LYS B CA 1
ATOM 4718 C C . LYS B 1 247 ? -10.492 -27.906 0.399 1 85.38 247 LYS B C 1
ATOM 4720 O O . LYS B 1 247 ? -11.68 -27.641 0.574 1 85.38 247 LYS B O 1
ATOM 4725 N N . PRO B 1 248 ? -9.867 -28.906 -0.157 1 85 248 PRO B N 1
ATOM 4726 C CA . PRO B 1 248 ? -10.875 -29.797 -0.73 1 85 248 PRO B CA 1
ATOM 4727 C C . PRO B 1 248 ? -11.789 -30.406 0.327 1 85 248 PRO B C 1
ATOM 4729 O O . PRO B 1 248 ? -11.367 -30.609 1.47 1 85 248 PRO B O 1
ATOM 4732 N N . LYS B 1 249 ? -13.047 -30.766 0.048 1 71.94 249 LYS B N 1
ATOM 4733 C CA . LYS B 1 249 ? -14.094 -31.375 0.861 1 71.94 249 LYS B CA 1
ATOM 4734 C C . LYS B 1 249 ? -14.648 -30.375 1.875 1 71.94 249 LYS B C 1
ATOM 4736 O O . LYS B 1 249 ? -15.414 -30.75 2.771 1 71.94 249 LYS B O 1
ATOM 4741 N N . SER B 1 250 ? -14.109 -29.156 1.805 1 64.94 250 SER B N 1
ATOM 4742 C CA . SER B 1 250 ? -14.664 -28.109 2.666 1 64.94 250 SER B CA 1
ATOM 4743 C C . SER B 1 250 ? -15.898 -27.469 2.033 1 64.94 250 SER B C 1
ATOM 4745 O O . SER B 1 250 ? -16.031 -27.453 0.809 1 64.94 250 SER B O 1
ATOM 4747 N N . THR B 1 251 ? -16.844 -27.266 2.867 1 59 251 THR B N 1
ATOM 4748 C CA . THR B 1 251 ? -18.031 -26.578 2.393 1 59 251 THR B CA 1
ATOM 4749 C C . THR B 1 251 ? -17.766 -25.078 2.238 1 59 251 THR B C 1
ATOM 4751 O O . THR B 1 251 ? -18.578 -24.359 1.675 1 59 251 THR B O 1
ATOM 4754 N N . ASN B 1 252 ? -16.547 -24.656 2.678 1 57.78 252 ASN B N 1
ATOM 4755 C CA . ASN B 1 252 ? -16.25 -23.219 2.664 1 57.78 252 ASN B CA 1
ATOM 4756 C C . ASN B 1 252 ? -15.312 -22.859 1.518 1 57.78 252 ASN B C 1
ATOM 4758 O O . ASN B 1 252 ? -14.422 -23.641 1.159 1 57.78 252 ASN B O 1
ATOM 4762 N N . ALA B 1 253 ? -15.688 -21.766 0.688 1 51.84 253 ALA B N 1
ATOM 4763 C CA . ALA B 1 253 ? -14.891 -21.281 -0.435 1 51.84 253 ALA B CA 1
ATOM 4764 C C . ALA B 1 253 ? -13.453 -21 -0.007 1 51.84 253 ALA B C 1
ATOM 4766 O O . ALA B 1 253 ? -12.516 -21.156 -0.801 1 51.84 253 ALA B O 1
ATOM 4767 N N . THR B 1 254 ? -13.188 -20.406 1.146 1 54.25 254 THR B N 1
ATOM 4768 C CA . THR B 1 254 ? -11.828 -20.141 1.6 1 54.25 254 THR B CA 1
ATOM 4769 C C . THR B 1 254 ? -11.719 -20.328 3.111 1 54.25 254 THR B C 1
ATOM 4771 O O . THR B 1 254 ? -12.672 -20.062 3.844 1 54.25 254 THR B O 1
ATOM 4774 N N . VAL B 1 255 ? -10.766 -21.047 3.562 1 46.53 255 VAL B N 1
ATOM 4775 C CA . VAL B 1 255 ? -10.5 -21.172 4.992 1 46.53 255 VAL B CA 1
ATOM 4776 C C . VAL B 1 255 ? -9.812 -19.922 5.508 1 46.53 255 VAL B C 1
ATOM 4778 O O . VAL B 1 255 ? -9.617 -19.75 6.715 1 46.53 255 VAL B O 1
ATOM 4781 N N . ARG B 1 256 ? -9.414 -19.031 4.664 1 47.72 256 ARG B N 1
ATOM 4782 C CA . ARG B 1 256 ? -8.648 -17.859 5.109 1 47.72 256 ARG B CA 1
ATOM 4783 C C . ARG B 1 256 ? -9.539 -16.859 5.836 1 47.72 256 ARG B C 1
ATOM 4785 O O . ARG B 1 256 ? -9.047 -16.047 6.621 1 47.72 256 ARG B O 1
ATOM 4792 N N . MET B 1 257 ? -10.812 -16.781 5.496 1 45.62 257 MET B N 1
ATOM 4793 C CA . MET B 1 257 ? -11.664 -15.805 6.172 1 45.62 257 MET B CA 1
ATOM 4794 C C . MET B 1 257 ? -12.508 -16.469 7.254 1 45.62 257 MET B C 1
ATOM 4796 O O . MET B 1 257 ? -13.188 -17.469 6.992 1 45.62 257 MET B O 1
ATOM 4800 N N . ASN B 1 258 ? -12.016 -16.578 8.406 1 42.09 258 ASN B N 1
ATOM 4801 C CA . ASN B 1 258 ? -12.797 -17.047 9.547 1 42.09 258 ASN B CA 1
ATOM 4802 C C . ASN B 1 258 ? -14.227 -16.516 9.5 1 42.09 258 ASN B C 1
ATOM 4804 O O . ASN B 1 258 ? -14.945 -16.547 10.508 1 42.09 258 ASN B O 1
ATOM 4808 N N . ASP B 1 259 ? -14.469 -15.562 8.641 1 43.16 259 ASP B N 1
ATOM 4809 C CA . ASP B 1 259 ? -15.82 -15.016 8.727 1 43.16 259 ASP B CA 1
ATOM 4810 C C . ASP B 1 259 ? -16.797 -15.828 7.891 1 43.16 259 ASP B C 1
ATOM 4812 O O . ASP B 1 259 ? -16.516 -16.156 6.738 1 43.16 259 ASP B O 1
ATOM 4816 N N . ASP B 1 260 ? -17.609 -16.531 8.5 1 41.66 260 ASP B N 1
ATOM 4817 C CA . ASP B 1 260 ? -18.797 -17.234 8 1 41.66 260 ASP B CA 1
ATOM 4818 C C . ASP B 1 260 ? -19.469 -16.453 6.879 1 41.66 260 ASP B C 1
ATOM 4820 O O . ASP B 1 260 ? -20.531 -16.844 6.387 1 41.66 260 ASP B O 1
ATOM 4824 N N . SER B 1 261 ? -19.047 -15.305 6.719 1 41.53 261 SER B N 1
ATOM 4825 C CA . SER B 1 261 ? -19.922 -14.469 5.898 1 41.53 261 SER B CA 1
ATOM 4826 C C . SER B 1 261 ? -19.859 -14.883 4.43 1 41.53 261 SER B C 1
ATOM 4828 O O . SER B 1 261 ? -20.641 -14.391 3.609 1 41.53 261 SER B O 1
ATOM 4830 N N . PHE B 1 262 ? -18.781 -15.547 4.039 1 46.91 262 PHE B N 1
ATOM 4831 C CA . PHE B 1 262 ? -18.906 -15.867 2.623 1 46.91 262 PHE B CA 1
ATOM 4832 C C . PHE B 1 262 ? -19.531 -17.25 2.434 1 46.91 262 PHE B C 1
ATOM 4834 O O . PHE B 1 262 ? -18.828 -18.25 2.412 1 46.91 262 PHE B O 1
ATOM 4841 N N . THR B 1 263 ? -20.609 -17.344 3.01 1 45.69 263 THR B N 1
ATOM 4842 C CA . THR B 1 263 ? -21.328 -18.516 2.535 1 45.69 263 THR B CA 1
ATOM 4843 C C . THR B 1 263 ? -21.578 -18.422 1.031 1 45.69 263 THR B C 1
ATOM 4845 O O . THR B 1 263 ? -22.188 -17.469 0.551 1 45.69 263 THR B O 1
ATOM 4848 N N . LEU B 1 264 ? -20.719 -19.062 0.357 1 51.94 264 LEU B N 1
ATOM 4849 C CA . LEU B 1 264 ? -20.891 -19.312 -1.07 1 51.94 264 LEU B CA 1
ATOM 4850 C C . LEU B 1 264 ? -22.344 -19.672 -1.393 1 51.94 264 LEU B C 1
ATOM 4852 O O . LEU B 1 264 ? -22.688 -19.844 -2.561 1 51.94 264 LEU B O 1
ATOM 4856 N N . LYS B 1 265 ? -23.109 -19.812 -0.359 1 47.53 265 LYS B N 1
ATOM 4857 C CA . LYS B 1 265 ? -24.375 -20.516 -0.492 1 47.53 265 LYS B CA 1
ATOM 4858 C C . LYS B 1 265 ? -25.219 -19.938 -1.628 1 47.53 265 LYS B C 1
ATOM 4860 O O . LYS B 1 265 ? -25.922 -20.656 -2.324 1 47.53 265 LYS B O 1
ATOM 4865 N N . ASP B 1 266 ? -25.016 -18.531 -1.826 1 55.94 266 ASP B N 1
ATOM 4866 C CA . ASP B 1 266 ? -26.078 -18.094 -2.73 1 55.94 266 ASP B CA 1
ATOM 4867 C C . ASP B 1 266 ? -25.562 -17.938 -4.156 1 55.94 266 ASP B C 1
ATOM 4869 O O . ASP B 1 266 ? -26.266 -17.453 -5.035 1 55.94 266 ASP B O 1
ATOM 4873 N N . GLU B 1 267 ? -24.266 -18.484 -4.363 1 78 267 GLU B N 1
ATOM 4874 C CA . GLU B 1 267 ? -23.828 -18.359 -5.754 1 78 267 GLU B CA 1
ATOM 4875 C C . GLU B 1 267 ? -23.625 -19.719 -6.402 1 78 267 GLU B C 1
ATOM 4877 O O . GLU B 1 267 ? -22.531 -20.281 -6.336 1 78 267 GLU B O 1
ATOM 4882 N N . ALA B 1 268 ? -24.625 -20.281 -7.051 1 82.12 268 ALA B N 1
ATOM 4883 C CA . ALA B 1 268 ? -24.672 -21.641 -7.598 1 82.12 268 ALA B CA 1
ATOM 4884 C C . ALA B 1 268 ? -23.484 -21.906 -8.516 1 82.12 268 ALA B C 1
ATOM 4886 O O . ALA B 1 268 ? -22.859 -22.969 -8.445 1 82.12 268 ALA B O 1
ATOM 4887 N N . VAL B 1 269 ? -23.094 -21 -9.305 1 92.5 269 VAL B N 1
ATOM 4888 C CA . VAL B 1 269 ? -22.016 -21.188 -10.273 1 92.5 269 VAL B CA 1
ATOM 4889 C C . VAL B 1 269 ? -20.672 -21.266 -9.547 1 92.5 269 VAL B C 1
ATOM 4891 O O . VAL B 1 269 ? -19.844 -22.125 -9.859 1 92.5 269 VAL B O 1
ATOM 4894 N N . LEU B 1 270 ? -20.469 -20.469 -8.562 1 92.56 270 LEU B N 1
ATOM 4895 C CA . LEU B 1 270 ? -19.25 -20.469 -7.777 1 92.56 270 LEU B CA 1
ATOM 4896 C C . LEU B 1 270 ? -19.094 -21.781 -7.016 1 92.56 270 LEU B C 1
ATOM 4898 O O . LEU B 1 270 ? -18.016 -22.359 -6.984 1 92.56 270 LEU B O 1
ATOM 4902 N N . ASN B 1 271 ? -20.156 -22.219 -6.449 1 89.25 271 ASN B N 1
ATOM 4903 C CA . ASN B 1 271 ? -20.141 -23.484 -5.73 1 89.25 271 ASN B CA 1
ATOM 4904 C C . ASN B 1 271 ? -19.75 -24.641 -6.648 1 89.25 271 ASN B C 1
ATOM 4906 O O . ASN B 1 271 ? -18.984 -25.516 -6.258 1 89.25 271 ASN B O 1
ATOM 4910 N N . SER B 1 272 ? -20.328 -24.609 -7.809 1 91.25 272 SER B N 1
ATOM 4911 C CA . SER B 1 272 ? -20.031 -25.641 -8.781 1 91.25 272 SER B CA 1
ATOM 4912 C C . SER B 1 272 ? -18.562 -25.609 -9.188 1 91.25 272 SER B C 1
ATOM 4914 O O . SER B 1 272 ? -17.938 -26.656 -9.391 1 91.25 272 SER B O 1
ATOM 4916 N N . LEU B 1 273 ? -18.047 -24.438 -9.312 1 94.56 273 LEU B N 1
ATOM 4917 C CA . LEU B 1 273 ? -16.641 -24.281 -9.672 1 94.56 273 LEU B CA 1
ATOM 4918 C C . LEU B 1 273 ? -15.734 -24.875 -8.594 1 94.56 273 LEU B C 1
ATOM 4920 O O . LEU B 1 273 ? -14.789 -25.594 -8.914 1 94.56 273 LEU B O 1
ATOM 4924 N N . PHE B 1 274 ? -16.031 -24.609 -7.352 1 93.31 274 PHE B N 1
ATOM 4925 C CA . PHE B 1 274 ? -15.219 -25.109 -6.242 1 93.31 274 PHE B CA 1
ATOM 4926 C C . PHE B 1 274 ? -15.344 -26.625 -6.117 1 93.31 274 PHE B C 1
ATOM 4928 O O . PHE B 1 274 ? -14.359 -27.297 -5.816 1 93.31 274 PHE B O 1
ATOM 4935 N N . GLN B 1 275 ? -16.531 -27.078 -6.352 1 91.81 275 GLN B N 1
ATOM 4936 C CA . GLN B 1 275 ? -16.734 -28.516 -6.305 1 91.81 275 GLN B CA 1
ATOM 4937 C C . GLN B 1 275 ? -15.93 -29.219 -7.395 1 91.81 275 GLN B C 1
ATOM 4939 O O . GLN B 1 275 ? -15.305 -30.25 -7.141 1 91.81 275 GLN B O 1
ATOM 4944 N N . SER B 1 276 ? -16.016 -28.672 -8.547 1 94.62 276 SER B N 1
ATOM 4945 C CA . SER B 1 276 ? -15.242 -29.234 -9.648 1 94.62 276 SER B CA 1
ATOM 4946 C C . SER B 1 276 ? -13.75 -29.234 -9.344 1 94.62 276 SER B C 1
ATOM 4948 O O . SER B 1 276 ? -13.047 -30.203 -9.617 1 94.62 276 SER B O 1
ATOM 4950 N N . TYR B 1 277 ? -13.281 -28.172 -8.812 1 96.44 277 TYR B N 1
ATOM 4951 C CA . TYR B 1 277 ? -11.875 -28.062 -8.453 1 96.44 277 TYR B CA 1
ATOM 4952 C C . TYR B 1 277 ? -11.516 -29.062 -7.371 1 96.44 277 TYR B C 1
ATOM 4954 O O . TYR B 1 277 ? -10.438 -29.672 -7.418 1 96.44 277 TYR B O 1
ATOM 4962 N N . SER B 1 278 ? -12.383 -29.219 -6.43 1 95.31 278 SER B N 1
ATOM 4963 C CA . SER B 1 278 ? -12.188 -30.219 -5.379 1 95.31 278 SER B CA 1
ATOM 4964 C C . SER B 1 278 ? -12.039 -31.609 -5.965 1 95.31 278 SER B C 1
ATOM 4966 O O . SER B 1 278 ? -11.141 -32.375 -5.574 1 95.31 278 SER B O 1
ATOM 4968 N N . GLU B 1 279 ? -12.852 -31.938 -6.859 1 95.81 279 GLU B N 1
ATOM 4969 C CA . GLU B 1 279 ? -12.805 -33.25 -7.508 1 95.81 279 GLU B CA 1
ATOM 4970 C C . GLU B 1 279 ? -11.508 -33.438 -8.289 1 95.81 279 GLU B C 1
ATOM 4972 O O . GLU B 1 279 ? -10.906 -34.5 -8.258 1 95.81 279 GLU B O 1
ATOM 4977 N N . GLU B 1 280 ? -11.125 -32.438 -8.953 1 97.31 280 GLU B N 1
ATOM 4978 C CA . GLU B 1 280 ? -9.867 -32.469 -9.695 1 97.31 280 GLU B CA 1
ATOM 4979 C C . GLU B 1 280 ? -8.688 -32.688 -8.758 1 97.31 280 GLU B C 1
ATOM 4981 O O . GLU B 1 280 ? -7.762 -33.438 -9.086 1 97.31 280 GLU B O 1
ATOM 4986 N N . LEU B 1 281 ? -8.688 -32.031 -7.629 1 97.44 281 LEU B N 1
ATOM 4987 C CA . LEU B 1 281 ? -7.621 -32.188 -6.648 1 97.44 281 LEU B CA 1
ATOM 4988 C C . LEU B 1 281 ? -7.543 -33.656 -6.18 1 97.44 281 LEU B C 1
ATOM 4990 O O . LEU B 1 281 ? -6.457 -34.219 -6.125 1 97.44 281 LEU B O 1
ATOM 4994 N N . ILE B 1 282 ? -8.641 -34.156 -5.926 1 95.38 282 ILE B N 1
ATOM 4995 C CA . ILE B 1 282 ? -8.711 -35.531 -5.453 1 95.38 282 ILE B CA 1
ATOM 4996 C C . ILE B 1 282 ? -8.219 -36.469 -6.543 1 95.38 282 ILE B C 1
ATOM 4998 O O . ILE B 1 282 ? -7.426 -37.375 -6.277 1 95.38 282 ILE B O 1
ATOM 5002 N N . GLU B 1 283 ? -8.633 -36.25 -7.762 1 96.62 283 GLU B N 1
ATOM 5003 C CA . GLU B 1 283 ? -8.227 -37.062 -8.906 1 96.62 283 GLU B CA 1
ATOM 5004 C C . GLU B 1 283 ? -6.727 -36.969 -9.148 1 96.62 283 GLU B C 1
ATOM 5006 O O . GLU B 1 283 ? -6.109 -37.906 -9.648 1 96.62 283 GLU B O 1
ATOM 5011 N N . ASN B 1 284 ? -6.156 -35.906 -8.781 1 96.88 284 ASN B N 1
ATOM 5012 C CA . ASN B 1 284 ? -4.727 -35.688 -8.961 1 96.88 284 ASN B CA 1
ATOM 5013 C C . ASN B 1 284 ? -3.941 -36 -7.691 1 96.88 284 ASN B C 1
ATOM 5015 O O . ASN B 1 284 ? -2.924 -35.344 -7.418 1 96.88 284 ASN B O 1
ATOM 5019 N N . GLU B 1 285 ? -4.461 -36.844 -6.848 1 96.25 285 GLU B N 1
ATOM 5020 C CA . GLU B 1 285 ? -3.787 -37.438 -5.699 1 96.25 285 GLU B CA 1
ATOM 5021 C C . GLU B 1 285 ? -3.49 -36.406 -4.629 1 96.25 285 GLU B C 1
ATOM 5023 O O . GLU B 1 285 ? -2.391 -36.344 -4.078 1 96.25 285 GLU B O 1
ATOM 5028 N N . TYR B 1 286 ? -4.387 -35.562 -4.406 1 96.19 286 TYR B N 1
ATOM 5029 C CA . TYR B 1 286 ? -4.273 -34.531 -3.389 1 96.19 286 TYR B CA 1
ATOM 5030 C C . TYR B 1 286 ? -3.836 -35.094 -2.053 1 96.19 286 TYR B C 1
ATOM 5032 O O . TYR B 1 286 ? -2.932 -34.562 -1.4 1 96.19 286 TYR B O 1
ATOM 5040 N N . ASP B 1 287 ? -4.395 -36.156 -1.651 1 94.69 287 ASP B N 1
ATOM 5041 C CA . ASP B 1 287 ? -4.094 -36.75 -0.354 1 94.69 287 ASP B CA 1
ATOM 5042 C C . ASP B 1 287 ? -2.646 -37.25 -0.292 1 94.69 287 ASP B C 1
ATOM 5044 O O . ASP B 1 287 ? -1.978 -37.094 0.732 1 94.69 287 ASP B O 1
ATOM 5048 N N . PHE B 1 288 ? -2.244 -37.844 -1.36 1 96 288 PHE B N 1
ATOM 5049 C CA . PHE B 1 288 ? -0.872 -38.312 -1.433 1 96 288 PHE B CA 1
ATOM 5050 C C . PHE B 1 288 ? 0.121 -37.188 -1.264 1 96 288 PHE B C 1
ATOM 5052 O O . PHE B 1 288 ? 1.037 -37.25 -0.443 1 96 288 PHE B O 1
ATOM 5059 N N . TYR B 1 289 ? -0.063 -36.094 -1.945 1 96.56 289 TYR B N 1
ATOM 5060 C CA . TYR B 1 289 ? 0.891 -35 -1.944 1 96.56 289 TYR B CA 1
ATOM 5061 C C . TYR B 1 289 ? 0.745 -34.156 -0.687 1 96.56 289 TYR B C 1
ATOM 5063 O O . TYR B 1 289 ? 1.74 -33.812 -0.051 1 96.56 289 TYR B O 1
ATOM 5071 N N . SER B 1 290 ? -0.487 -33.812 -0.331 1 94.31 290 SER B N 1
ATOM 5072 C CA . SER B 1 290 ? -0.745 -32.875 0.751 1 94.31 290 SER B CA 1
ATOM 5073 C C . SER B 1 290 ? -0.262 -33.406 2.09 1 94.31 290 SER B C 1
ATOM 5075 O O . SER B 1 290 ? 0.046 -32.656 3.006 1 94.31 290 SER B O 1
ATOM 5077 N N . LYS B 1 291 ? -0.176 -34.688 2.223 1 91.88 291 LYS B N 1
ATOM 5078 C CA . LYS B 1 291 ? 0.225 -35.312 3.473 1 91.88 291 LYS B CA 1
ATOM 5079 C C . LYS B 1 291 ? 1.741 -35.469 3.553 1 91.88 291 LYS B C 1
ATOM 5081 O O . LYS B 1 291 ? 2.277 -35.844 4.59 1 91.88 291 LYS B O 1
ATOM 5086 N N . ARG B 1 292 ? 2.355 -35.094 2.523 1 91.75 292 ARG B N 1
ATOM 5087 C CA . ARG B 1 292 ? 3.812 -35.188 2.523 1 91.75 292 ARG B CA 1
ATOM 5088 C C . ARG B 1 292 ? 4.43 -34 3.256 1 91.75 292 ARG B C 1
ATOM 5090 O O . ARG B 1 292 ? 4 -32.875 3.068 1 91.75 292 ARG B O 1
ATOM 5097 N N . THR B 1 293 ? 5.367 -34.344 4.105 1 89.94 293 THR B N 1
ATOM 5098 C CA . THR B 1 293 ? 6.164 -33.312 4.73 1 89.94 293 THR B CA 1
ATOM 5099 C C . THR B 1 293 ? 7.301 -32.875 3.812 1 89.94 293 THR B C 1
ATOM 5101 O O . THR B 1 293 ? 8.055 -33.719 3.305 1 89.94 293 THR B O 1
ATOM 5104 N N . PRO B 1 294 ? 7.375 -31.641 3.654 1 91.88 294 PRO B N 1
ATOM 5105 C CA . PRO B 1 294 ? 8.523 -31.188 2.861 1 91.88 294 PRO B CA 1
ATOM 5106 C C . PRO B 1 294 ? 9.852 -31.703 3.402 1 91.88 294 PRO B C 1
ATOM 5108 O O . PRO B 1 294 ? 10.039 -31.781 4.621 1 91.88 294 PRO B O 1
ATOM 5111 N N . LEU B 1 295 ? 10.711 -32.031 2.479 1 94.38 295 LEU B N 1
ATOM 5112 C CA . LEU B 1 295 ? 11.992 -32.594 2.857 1 94.38 295 LEU B CA 1
ATOM 5113 C C . LEU B 1 295 ? 13.023 -31.516 3.125 1 94.38 295 LEU B C 1
ATOM 5115 O O . LEU B 1 295 ? 14.008 -31.734 3.836 1 94.38 295 LEU B O 1
ATOM 5119 N N . LEU B 1 296 ? 12.828 -30.438 2.477 1 94.5 296 LEU B N 1
ATOM 5120 C CA . LEU B 1 296 ? 13.688 -29.281 2.725 1 94.5 296 LEU B CA 1
ATOM 5121 C C . LEU B 1 296 ? 13.422 -28.703 4.109 1 94.5 296 LEU B C 1
ATOM 5123 O O . LEU B 1 296 ? 12.266 -28.578 4.523 1 94.5 296 LEU B O 1
ATOM 5127 N N . LYS B 1 297 ? 14.469 -28.391 4.848 1 91.75 297 LYS B N 1
ATOM 5128 C CA . LYS B 1 297 ? 14.328 -27.828 6.188 1 91.75 297 LYS B CA 1
ATOM 5129 C C . LYS B 1 297 ? 14.133 -26.312 6.125 1 91.75 297 LYS B C 1
ATOM 5131 O O . LYS B 1 297 ? 15.016 -25.578 5.672 1 91.75 297 LYS B O 1
ATOM 5136 N N . PHE B 1 298 ? 13.078 -25.922 6.602 1 90.25 298 PHE B N 1
ATOM 5137 C CA . PHE B 1 298 ? 12.766 -24.5 6.676 1 90.25 298 PHE B CA 1
ATOM 5138 C C . PHE B 1 298 ? 12.945 -23.984 8.094 1 90.25 298 PHE B C 1
ATOM 5140 O O . PHE B 1 298 ? 12.945 -24.75 9.055 1 90.25 298 PHE B O 1
ATOM 5147 N N . TYR B 1 299 ? 13.07 -22.672 8.164 1 87.81 299 TYR B N 1
ATOM 5148 C CA . TYR B 1 299 ? 13.219 -22.031 9.461 1 87.81 299 TYR B CA 1
ATOM 5149 C C . TYR B 1 299 ? 11.938 -22.141 10.281 1 87.81 299 TYR B C 1
ATOM 5151 O O . TYR B 1 299 ? 10.836 -22 9.742 1 87.81 299 TYR B O 1
ATOM 5159 N N . SER B 1 300 ? 12.07 -22.547 11.562 1 83.44 300 SER B N 1
ATOM 5160 C CA . SER B 1 300 ? 11.008 -22.531 12.562 1 83.44 300 SER B CA 1
ATOM 5161 C C . SER B 1 300 ? 11.422 -21.75 13.805 1 83.44 300 SER B C 1
ATOM 5163 O O . SER B 1 300 ? 12.508 -21.969 14.352 1 83.44 300 SER B O 1
ATOM 5165 N N . PRO B 1 301 ? 10.641 -20.672 14.164 1 74.62 301 PRO B N 1
ATOM 5166 C CA . PRO B 1 301 ? 11.055 -19.922 15.352 1 74.62 301 PRO B CA 1
ATOM 5167 C C . PRO B 1 301 ? 11.234 -20.812 16.578 1 74.62 301 PRO B C 1
ATOM 5169 O O . PRO B 1 301 ? 10.562 -21.844 16.703 1 74.62 301 PRO B O 1
ATOM 5172 N N . PRO B 1 302 ? 12.406 -20.531 17.469 1 63.53 302 PRO B N 1
ATOM 5173 C CA . PRO B 1 302 ? 12.711 -21.391 18.609 1 63.53 302 PRO B CA 1
ATOM 5174 C C . PRO B 1 302 ? 11.508 -21.609 19.531 1 63.53 302 PRO B C 1
ATOM 5176 O O . PRO B 1 302 ? 11.352 -22.688 20.094 1 63.53 302 PRO B O 1
ATOM 5179 N N . ASN B 1 303 ? 11.133 -20.516 20.312 1 49.75 303 ASN B N 1
ATOM 5180 C CA . ASN B 1 303 ? 10.102 -20.812 21.312 1 49.75 303 ASN B CA 1
ATOM 5181 C C . ASN B 1 303 ? 8.82 -21.328 20.656 1 49.75 303 ASN B C 1
ATOM 5183 O O . ASN B 1 303 ? 8.242 -20.672 19.797 1 49.75 303 ASN B O 1
ATOM 5187 N N . GLY B 1 304 ? 8.656 -22.453 20.266 1 41.81 304 GLY B N 1
ATOM 5188 C CA . GLY B 1 304 ? 7.578 -23.266 19.734 1 41.81 304 GLY B CA 1
ATOM 5189 C C . GLY B 1 304 ? 6.383 -22.453 19.281 1 41.81 304 GLY B C 1
ATOM 5190 O O . GLY B 1 304 ? 5.277 -22.984 19.156 1 41.81 304 GLY B O 1
ATOM 5191 N N . MET B 1 305 ? 6.301 -21.25 19.656 1 39.44 305 MET B N 1
ATOM 5192 C CA . MET B 1 305 ? 5.066 -20.656 19.156 1 39.44 305 MET B CA 1
ATOM 5193 C C . MET B 1 305 ? 5.051 -20.656 17.625 1 39.44 305 MET B C 1
ATOM 5195 O O . MET B 1 305 ? 5.512 -19.703 17 1 39.44 305 MET B O 1
ATOM 5199 N N . GLY B 1 306 ? 5.637 -21.625 17.047 1 36.59 306 GLY B N 1
ATOM 5200 C CA . GLY B 1 306 ? 5.66 -21.844 15.602 1 36.59 306 GLY B CA 1
ATOM 5201 C C . GLY B 1 306 ? 4.32 -21.578 14.938 1 36.59 306 GLY B C 1
ATOM 5202 O O . GLY B 1 306 ? 3.279 -21.594 15.594 1 36.59 306 GLY B O 1
ATOM 5203 N N . VAL B 1 307 ? 4.215 -20.688 14.039 1 37.69 307 VAL B N 1
ATOM 5204 C CA . VAL B 1 307 ? 3.018 -20.703 13.203 1 37.69 307 VAL B CA 1
ATOM 5205 C C . VAL B 1 307 ? 2.527 -22.141 13.039 1 37.69 307 VAL B C 1
ATOM 5207 O O . VAL B 1 307 ? 3.299 -23.031 12.664 1 37.69 307 VAL B O 1
ATOM 5210 N N . ASN B 1 308 ? 1.776 -22.719 13.992 1 32.81 308 ASN B N 1
ATOM 5211 C CA . ASN B 1 308 ? 1.188 -24.031 13.719 1 32.81 308 ASN B CA 1
ATOM 5212 C C . ASN B 1 308 ? 1.025 -24.281 12.227 1 32.81 308 ASN B C 1
ATOM 5214 O O . ASN B 1 308 ? 0.193 -23.641 11.578 1 32.81 308 ASN B O 1
ATOM 5218 N N . LEU B 1 309 ? 2.078 -24.562 11.617 1 32.72 309 LEU B N 1
ATOM 5219 C CA . LEU B 1 309 ? 2.037 -25.062 10.242 1 32.72 309 LEU B CA 1
ATOM 5220 C C . LEU B 1 309 ? 0.844 -25.984 10.031 1 32.72 309 LEU B C 1
ATOM 5222 O O . LEU B 1 309 ? 0.544 -26.359 8.898 1 32.72 309 LEU B O 1
ATOM 5226 N N . ARG B 1 310 ? 0.388 -26.641 11.172 1 31.17 310 ARG B N 1
ATOM 5227 C CA . ARG B 1 310 ? -0.767 -27.531 11.086 1 31.17 310 ARG B CA 1
ATOM 5228 C C . ARG B 1 310 ? -2.012 -26.781 10.641 1 31.17 310 ARG B C 1
ATOM 5230 O O . ARG B 1 310 ? -2.988 -27.391 10.195 1 31.17 310 ARG B O 1
ATOM 5237 N N . ARG B 1 311 ? -2.16 -25.547 11.078 1 30.28 311 ARG B N 1
ATOM 5238 C CA . ARG B 1 311 ? -3.379 -24.859 10.648 1 30.28 311 ARG B CA 1
ATOM 5239 C C . ARG B 1 311 ? -3.395 -24.672 9.141 1 30.28 311 ARG B C 1
ATOM 5241 O O . ARG B 1 311 ? -4.453 -24.734 8.508 1 30.28 311 ARG B O 1
ATOM 5248 N N . ARG B 1 312 ? -2.285 -24.266 8.516 1 30.3 312 ARG B N 1
ATOM 5249 C CA . ARG B 1 312 ? -2.369 -24.469 7.07 1 30.3 312 ARG B CA 1
ATOM 5250 C C . ARG B 1 312 ? -2.324 -25.953 6.723 1 30.3 312 ARG B C 1
ATOM 5252 O O . ARG B 1 312 ? -2.967 -26.391 5.766 1 30.3 312 ARG B O 1
ATOM 5259 N N . LEU B 1 313 ? -1.58 -26.844 7.523 1 29.72 313 LEU B N 1
ATOM 5260 C CA . LEU B 1 313 ? -1.604 -28.281 7.324 1 29.72 313 LEU B CA 1
ATOM 5261 C C . LEU B 1 313 ? -2.674 -28.938 8.195 1 29.72 313 LEU B C 1
ATOM 5263 O O . LEU B 1 313 ? -3.316 -29.906 7.777 1 29.72 313 LEU B O 1
ATOM 5267 N N . GLY B 1 314 ? -2.771 -28.781 9.57 1 29.98 314 GLY B N 1
ATOM 5268 C CA . GLY B 1 314 ? -3.451 -29.562 10.578 1 29.98 314 GLY B CA 1
ATOM 5269 C C . GLY B 1 314 ? -4.945 -29.328 10.625 1 29.98 314 GLY B C 1
ATOM 5270 O O . GLY B 1 314 ? -5.645 -29.875 11.477 1 29.98 314 GLY B O 1
ATOM 5271 N N . LEU B 1 315 ? -5.551 -28.297 10.211 1 30.91 315 LEU B N 1
ATOM 5272 C CA . LEU B 1 315 ? -6.988 -28.375 10.445 1 30.91 315 LEU B CA 1
ATOM 5273 C C . LEU B 1 315 ? -7.555 -29.688 9.898 1 30.91 315 LEU B C 1
ATOM 5275 O O . LEU B 1 315 ? -8.773 -29.859 9.836 1 30.91 315 LEU B O 1
ATOM 5279 N N . LEU B 1 316 ? -6.723 -30.578 9.523 1 26.06 316 LEU B N 1
ATOM 5280 C CA . LEU B 1 316 ? -7.25 -31.891 9.164 1 26.06 316 LEU B CA 1
ATOM 5281 C C . LEU B 1 316 ? -7.586 -32.719 10.414 1 26.06 316 LEU B C 1
ATOM 5283 O O . LEU B 1 316 ? -8.508 -33.531 10.391 1 26.06 316 LEU B O 1
ATOM 5287 N N . LYS B 1 317 ? -6.836 -32.719 11.547 1 30.36 317 LYS B N 1
ATOM 5288 C CA . LYS B 1 317 ? -7.078 -33.812 12.461 1 30.36 317 LYS B CA 1
ATOM 5289 C C . LYS B 1 317 ? -8.32 -33.562 13.312 1 30.36 317 LYS B C 1
ATOM 5291 O O . LYS B 1 317 ? -8.938 -34.5 13.82 1 30.36 317 LYS B O 1
ATOM 5296 N N . LYS B 1 318 ? -8.602 -32.438 13.82 1 31.58 318 LYS B N 1
ATOM 5297 C CA . LYS B 1 318 ? -9.5 -32.469 14.969 1 31.58 318 LYS B CA 1
ATOM 5298 C C . LYS B 1 318 ? -10.945 -32.688 14.523 1 31.58 318 LYS B C 1
ATOM 5300 O O . LYS B 1 318 ? -11.867 -32.688 15.344 1 31.58 318 LYS B O 1
ATOM 5305 N N . ALA B 1 319 ? -11.258 -32.656 13.297 1 26.48 319 ALA B N 1
ATOM 5306 C CA . ALA B 1 319 ? -12.664 -33 13.102 1 26.48 319 ALA B CA 1
ATOM 5307 C C . ALA B 1 319 ? -12.969 -34.406 13.594 1 26.48 319 ALA B C 1
ATOM 5309 O O . ALA B 1 319 ? -14.125 -34.844 13.602 1 26.48 319 ALA B O 1
ATOM 5310 N N . LEU B 1 320 ? -11.898 -35.281 13.719 1 23.83 320 LEU B N 1
ATOM 5311 C CA . LEU B 1 320 ? -12.398 -36.625 13.984 1 23.83 320 LEU B CA 1
ATOM 5312 C C . LEU B 1 320 ? -12.883 -36.75 15.43 1 23.83 320 LEU B C 1
ATOM 5314 O O . LEU B 1 320 ? -13.383 -37.812 15.828 1 23.83 320 LEU B O 1
ATOM 5318 N N . VAL B 1 321 ? -12.383 -35.844 16.328 1 26.12 321 VAL B N 1
ATOM 5319 C CA . VAL B 1 321 ? -12.672 -36.375 17.656 1 26.12 321 VAL B CA 1
ATOM 5320 C C . VAL B 1 321 ? -14.133 -36.125 18 1 26.12 321 VAL B C 1
ATOM 5322 O O . VAL B 1 321 ? -14.578 -36.438 19.109 1 26.12 321 VAL B O 1
ATOM 5325 N N . GLY B 1 322 ? -14.82 -35.281 17.281 1 20.75 322 GLY B N 1
ATOM 5326 C CA . GLY B 1 322 ? -16.156 -35.25 17.859 1 20.75 322 GLY B CA 1
ATOM 5327 C C . GLY B 1 322 ? -16.938 -36.531 17.609 1 20.75 322 GLY B C 1
ATOM 5328 O O . GLY B 1 322 ? -18.172 -36.531 17.75 1 20.75 322 GLY B O 1
ATOM 5329 N N . LYS B 1 323 ? -16.344 -37.625 17.203 1 22.11 323 LYS B N 1
ATOM 5330 C CA . LYS B 1 323 ? -17.266 -38.75 17.188 1 22.11 323 LYS B CA 1
ATOM 5331 C C . LYS B 1 323 ? -17.906 -38.969 18.562 1 22.11 323 LYS B C 1
ATOM 5333 O O . LYS B 1 323 ? -19.125 -39.188 18.656 1 22.11 323 LYS B O 1
ATOM 5338 N N . VAL B 1 324 ? -17.172 -39.344 19.672 1 19.25 324 VAL B N 1
ATOM 5339 C CA . VAL B 1 324 ? -18 -40.188 20.547 1 19.25 324 VAL B CA 1
ATOM 5340 C C . VAL B 1 324 ? -19 -39.312 21.297 1 19.25 324 VAL B C 1
ATOM 5342 O O . VAL B 1 324 ? -18.672 -38.188 21.734 1 19.25 324 VAL B O 1
#

Secondary structure (DSSP, 8-state):
-EEEEEEEE-GGGHHHHHHHHHHHHHH-TTSEEEEEE-S---TT--GGGGSSEEEEGGGSS---HHHHTT--HHHHHHHTHHHHHHHHHHHH-SSEEEEEE-TTEEE-S-SHHHHHHHHH-SEEE-BS--S--SS--HHHHHHHHH-SB-TTEEEEE--HHHHHHHHHHHHHHHHH--EEGGGTEETTGGGGGGHHHH-S-EEEP--TTSSB-GGGGGG--EEEETTEEEESEEEEE--EEE-TT--TT-SSS-SS---TT--GGG-HHHHHHHHHHHHHHHHTTHHHHHTPPPSS-----SSS----HHHHHGGGTGGGGG--/-EEEEEEEE-GGGHHHHHHHHHHHHHH-TTSEEEEEE-S---TT--GGGGSSEEEEGGGSS---HHHHTT--HHHHHHHTHHHHHHHHHHHH-SSEEEEEE-TTEEE-S-SHHHHHHHHH-SEEE-BS--S--SS--HHHHHHHHH-SB-TTEEEEE--HHHHHHHHHHHHHHHHH--EEGGGTEETTGGGGGGHHHH-S-EEEP--TTSSB-GGGTTT--EEEETTEEEESEEEEE--EEE-TT--TT-SSS-SS---TT--GGG-HHHHHHHHHHHHHHHHTTHHHHHTPPPSSPPP--SSS----HHHHHTTTTGGGGGG-

pLDDT: mean 89.81, std 19.56, range [18.19, 98.94]

Organism: NCBI:txid346377

Nearest PDB structures (foldseek):
  4ueg-assembly1_A-2  TM=6.665E-01  e=1.650E-06  Homo sapiens
  1ll0-assembly5_J  TM=6.934E-01  e=1.756E-06  Oryctolagus cuniculus
  1ll0-assembly5_I  TM=6.809E-01  e=1.756E-06  Oryctolagus cuniculus
  6eql-assembly1_A  TM=6.864E-01  e=4.765E-06  Homo sapiens
  3v8z-assembly1_A  TM=6.583E-01  e=3.712E-06  Oryctolagus cuniculus

Solvent-accessible surface area (backbone atoms only — not comparable to full-atom values): 34815 Å² total; per-residue (Å²): 118,50,38,38,34,34,30,57,37,37,63,36,43,45,27,38,38,37,50,24,46,56,27,34,57,72,34,36,68,84,44,48,60,36,37,36,29,58,40,54,91,52,90,88,55,68,64,73,76,55,79,39,58,73,43,47,59,76,72,64,82,57,85,55,64,72,39,38,68,68,19,34,68,70,24,44,51,45,36,49,46,50,55,50,51,52,40,50,42,68,73,65,36,69,54,29,36,43,32,44,41,40,26,53,28,42,48,71,37,57,56,60,69,57,54,53,49,48,71,75,18,36,30,40,41,37,48,45,63,72,68,78,65,92,58,89,46,66,28,56,49,47,20,48,38,43,20,49,37,46,64,52,36,39,38,36,24,61,45,74,66,41,51,51,50,38,52,53,48,40,63,42,29,58,78,54,18,36,86,36,35,65,59,28,31,31,30,56,30,24,61,54,63,53,41,72,68,64,44,83,52,61,36,73,54,70,61,70,18,54,68,38,35,84,50,33,48,92,81,45,44,72,42,74,58,96,92,38,54,20,32,76,44,91,88,32,55,28,28,28,42,38,51,66,56,51,47,72,92,49,92,47,68,37,68,74,53,86,56,76,74,62,57,52,74,84,40,66,56,56,47,50,52,52,50,53,50,31,50,51,32,54,74,47,42,29,68,67,24,55,70,41,72,65,73,49,78,52,32,69,63,80,75,69,74,40,76,60,60,35,64,86,59,40,72,63,60,67,71,61,67,74,62,130,118,51,39,40,36,33,28,56,37,37,61,35,42,45,25,37,37,37,50,23,48,57,26,34,58,72,35,35,68,84,44,47,59,35,37,35,29,58,39,55,92,51,90,88,56,68,64,74,77,52,78,39,58,72,44,49,58,75,73,64,83,57,86,55,66,72,39,38,66,68,19,34,69,70,25,43,53,46,35,48,46,47,56,51,53,52,40,50,42,67,73,65,36,68,56,28,35,43,31,44,39,39,25,56,28,42,49,72,37,56,54,62,68,58,55,53,48,48,72,76,19,36,30,38,40,38,50,45,62,73,66,76,65,95,58,89,46,65,27,56,49,47,20,48,37,43,20,49,36,45,64,51,36,40,38,37,24,60,44,74,64,41,51,52,50,39,52,52,49,40,62,43,29,57,78,54,20,36,87,36,36,65,59,26,30,31,29,57,30,24,62,54,64,52,42,70,68,64,44,82,52,63,37,72,55,68,62,72,18,55,69,39,34,85,51,32,47,91,81,44,43,72,42,74,60,96,91,37,53,19,32,74,44,91,88,33,55,28,28,28,40,37,51,65,57,51,48,72,92,50,94,48,69,37,69,73,54,84,55,77,75,63,57,53,77,85,37,68,59,56,48,50,52,52,50,52,49,31,51,50,32,54,73,46,43,29,68,67,25,53,68,41,72,65,73,48,77,52,32,68,64,81,76,70,74,39,77,61,59,35,66,86,61,39,72,65,59,68,73,61,65,70,66,125

Radius of gyration: 26.9 Å; Cα contacts (8 Å, |Δi|>4): 1184; chains: 2; bounding box: 53×77×73 Å

Sequence (648 aa):
MSKIIFTLCSNNYLAHARILGESLRVHAPDCQFYIGLVDEWDVAIDYNSLNAEVIKYDTIGRDFTSMLSRYNIIEFNTAVKPYFIDYFFQRFGKDTMVYYIDPDIKVYHDLGYLHEQLGQFDIILTPNLTVLPSKVERGELASLRHGVFNLGFIGLRYSEETMKFIDWWCIRLESHCKIDKPRGIFVDQKWVDLAPLFFDSIGLLKHQGCNMAWWNFSERNLLQLNGKFYVNNSAQDLIFFHFSGFKPKSTNATVRMNDDSFTLKDEAVLNSLFQSYSEELIENEYDFYSKRTPLLKFYSPPNGMGVNLRRRLGLLKKALVGKVMSKIIFTLCSNNYLAHARILGESLRVHAPDCQFYIGLVDEWDVAIDYNSLNAEVIKYDTIGRDFTSMLSRYNIIEFNTAVKPYFIDYFFQRFGKDTMVYYIDPDIKVYHDLGYLHEQLGQFDIILTPNLTVLPSKVERGELASLRHGVFNLGFIGLRYSEETMKFIDWWCIRLESHCKIDKPRGIFVDQKWVDLAPLFFDSIGLLK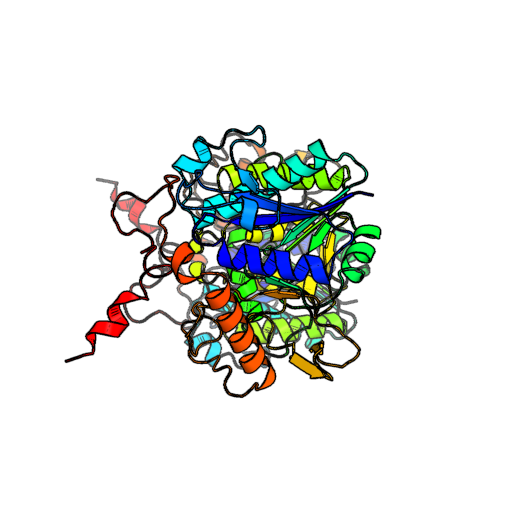HQGCNMAWWNFSERNLLQLNGKFYVNNSAQDLIFFHFSGFKPKSTNATVRMNDDSFTLKDEAVLNSLFQSYSEELIENEYDFYSKRTPLLKFYSPPNGMGVNLRRRLGLLKKALVGKV

InterPro domains:
  IPR029044 Nucleotide-diphospho-sugar transferases [G3DSA:3.90.550.10] (3-266)
  IPR029044 Nucleotide-diphospho-sugar transferases [SSF53448] (4-248)